Protein AF-0000000079962894 (afdb_homodimer)

Radius of gyration: 44.8 Å; Cα contacts (8 Å, |Δi|>4): 451; chains: 2; bounding box: 36×132×92 Å

Sequence (440 aa):
MTTKKVLGPHAISTLKEQTRRFECMSVCLAKGADLATSQANEIAEWASKLIIAVTAIQQEVENEAAAYRAQTQNKIRALGTQADSRKRKILDDGELDSSRTIKANLRLIFGPFKEGEYVCNKTKHAHSTTLRRIKVIRGLTSDHPHGVIAFLLAHSSKVWAESSWQIFNGLIESLKNETEQPWPDEIVEIMNELREERPMSAEFGSLQGTSLSHLLGKFDMTTKKVLGPHAISTLKEQTRRFECMSVCLAKGADLATSQANEIAEWASKLIIAVTAIQQEVENEAAAYRAQTQNKIRALGTQADSRKRKILDDGELDSSRTIKANLRLIFGPFKEGEYVCNKTKHAHSTTLRRIKVIRGLTSDHPHGVIAFLLAHSSKVWAESSWQIFNGLIESLKNETEQPWPDEIVEIMNELREERPMSAEFGSLQGTSLSHLLGKFD

pLDDT: mean 88.62, std 12.42, range [39.84, 98.5]

Solvent-accessible surface area (backbone atoms only — not comparable to full-atom values): 23152 Å² total; per-residue (Å²): 127,79,64,43,79,38,49,41,69,57,53,41,52,50,36,48,53,51,25,54,53,42,62,25,48,38,73,45,63,58,90,49,42,69,58,15,41,51,45,32,52,51,36,41,51,34,42,51,49,28,43,51,27,45,48,50,49,40,52,52,39,44,51,50,27,49,53,41,44,50,51,49,51,51,50,39,49,52,51,47,52,50,27,50,53,49,49,49,51,29,55,74,67,55,42,76,90,61,64,60,44,36,52,53,35,48,46,65,57,29,30,69,79,77,75,62,87,79,51,45,73,71,45,40,52,54,43,52,51,40,51,52,50,32,52,54,57,50,68,35,25,82,84,28,42,47,10,47,52,50,46,32,64,43,47,47,61,68,57,60,60,67,43,53,70,66,46,36,50,47,53,50,55,54,26,67,68,45,62,88,68,85,69,42,69,63,55,59,53,50,52,52,54,47,55,70,73,39,74,57,39,73,49,47,53,55,38,51,52,54,59,46,48,54,54,56,55,65,74,100,128,80,64,42,78,38,49,40,69,56,52,40,51,52,36,50,52,51,26,54,53,43,60,25,47,38,74,44,63,56,89,50,43,70,58,14,40,50,47,33,51,51,38,41,52,34,43,51,49,29,46,51,26,44,49,51,48,41,50,52,37,46,51,51,27,50,50,40,42,51,52,49,50,49,49,40,48,51,52,49,51,52,26,51,52,49,48,49,50,28,57,72,66,54,40,75,91,61,64,60,44,36,52,51,35,47,46,66,58,29,30,69,79,76,73,60,88,77,53,44,73,70,46,41,52,51,44,52,51,40,51,54,50,31,51,54,56,51,67,35,25,82,85,28,42,47,7,48,50,49,46,31,63,43,47,46,61,66,57,60,63,68,45,54,71,65,46,36,51,47,52,50,54,53,26,69,67,45,63,89,68,85,70,41,69,63,56,56,53,51,51,53,53,47,54,73,73,40,73,57,40,73,51,45,54,55,38,48,52,53,60,46,48,52,54,56,54,68,74,101

Secondary structure (DSSP, 8-state):
--PEEEEHHHHHHHHHHHHHHHHTEEEE--SSHHHHHHHHHHHHHHHHHHHHHHHHHHHHHHHHHHHHHHHHHHHHHHHHHHHHHHHHHHHHHTS-S-SHHHHHHHHHHHS-----S---HHHHHHHHHHHHHHHHHHHTTTT-HHHHHHHHHH--HHHHHHS-HHHHHHHHHHHHTPPP----THHHHHHHHHHHHS---HHHHHHHHHHHHHHHHHH-/--PEEEEHHHHHHHHHHHHHHHHTEEEEPPSSHHHHHHHHHHHHHHHHHHHHHHHHHHHHHHHHHHHHHHHHHHHHHHHHHHHHHHHHHHHHHTS-S-SHHHHHHHHHHHS-----S---HHHHHHHHHHHHHHHHHHHTTTT-HHHHHHHHHH--HHHHHHS-HHHHHHHHHHHHTPPP----THHHHHHHHHHHHS---HHHHHHHHHHHHHHHHH--

Structure (mmCIF, N/CA/C/O backbone):
data_AF-0000000079962894-model_v1
#
loop_
_entity.id
_entity.type
_entity.pdbx_description
1 polymer 'Uncharacterized protein'
#
loop_
_atom_site.group_PDB
_atom_site.id
_atom_site.type_symbol
_atom_site.label_atom_id
_atom_site.label_alt_id
_atom_site.label_comp_id
_atom_site.label_asym_id
_atom_site.label_entity_id
_atom_site.label_seq_id
_atom_site.pdbx_PDB_ins_code
_atom_site.Cartn_x
_atom_site.Cartn_y
_atom_site.Cartn_z
_atom_site.occupancy
_atom_site.B_iso_or_equiv
_atom_site.auth_seq_id
_atom_site.auth_comp_id
_atom_site.auth_asym_id
_atom_site.auth_atom_id
_atom_site.pdbx_PDB_model_num
ATOM 1 N N . MET A 1 1 ? 15.812 8.039 -9.57 1 53.94 1 MET A N 1
ATOM 2 C CA . MET A 1 1 ? 14.477 8.359 -10.07 1 53.94 1 MET A CA 1
ATOM 3 C C . MET A 1 1 ? 14.07 9.773 -9.68 1 53.94 1 MET A C 1
ATOM 5 O O . MET A 1 1 ? 14.336 10.211 -8.555 1 53.94 1 MET A O 1
ATOM 9 N N . THR A 1 2 ? 13.805 10.438 -10.617 1 74.19 2 THR A N 1
ATOM 10 C CA . THR A 1 2 ? 13.508 11.844 -10.375 1 74.19 2 THR A CA 1
ATOM 11 C C . THR A 1 2 ? 12.211 12 -9.586 1 74.19 2 THR A C 1
ATOM 13 O O . THR A 1 2 ? 11.188 11.398 -9.938 1 74.19 2 THR A O 1
ATOM 16 N N . THR A 1 3 ? 12.25 12.406 -8.461 1 81.69 3 THR A N 1
ATOM 17 C CA . THR A 1 3 ? 11.117 12.586 -7.551 1 81.69 3 THR A CA 1
ATOM 18 C C . THR A 1 3 ? 10.227 13.727 -8.023 1 81.69 3 THR A C 1
ATOM 20 O O . THR A 1 3 ? 10.719 14.758 -8.484 1 81.69 3 THR A O 1
ATOM 23 N N . LYS A 1 4 ? 8.984 13.531 -8.219 1 88.31 4 LYS A N 1
ATOM 24 C CA . LYS A 1 4 ? 7.973 14.523 -8.562 1 88.31 4 LYS A CA 1
ATOM 25 C C . LYS A 1 4 ? 7.324 15.109 -7.312 1 88.31 4 LYS A C 1
ATOM 27 O O . LYS A 1 4 ? 6.719 14.383 -6.52 1 88.31 4 LYS A O 1
ATOM 32 N N . LYS A 1 5 ? 7.535 16.406 -7.207 1 91.5 5 LYS A N 1
ATOM 33 C CA . LYS A 1 5 ? 6.914 17.078 -6.074 1 91.5 5 LYS A CA 1
ATOM 34 C C . LYS A 1 5 ? 5.426 17.312 -6.32 1 91.5 5 LYS A C 1
ATOM 36 O O . LYS A 1 5 ? 5.035 17.828 -7.375 1 91.5 5 LYS A O 1
ATOM 41 N N . VAL A 1 6 ? 4.617 16.875 -5.375 1 94.5 6 VAL A N 1
ATOM 42 C CA . VAL A 1 6 ? 3.178 17.078 -5.492 1 94.5 6 VAL A CA 1
ATOM 43 C C . VAL A 1 6 ? 2.643 17.75 -4.234 1 94.5 6 VAL A C 1
ATOM 45 O O . VAL A 1 6 ? 3.221 17.609 -3.154 1 94.5 6 VAL A O 1
ATOM 48 N N . LEU A 1 7 ? 1.496 18.516 -4.402 1 93.88 7 LEU A N 1
ATOM 49 C CA . LEU A 1 7 ? 0.85 19.188 -3.275 1 93.88 7 LEU A CA 1
ATOM 50 C C . LEU A 1 7 ? 0.076 18.188 -2.426 1 93.88 7 LEU A C 1
ATOM 52 O O . LEU A 1 7 ? -0.356 17.141 -2.924 1 93.88 7 LEU A O 1
ATOM 56 N N . GLY A 1 8 ? -0.116 18.438 -1.196 1 94.81 8 GLY A N 1
ATOM 57 C CA . GLY A 1 8 ? -0.829 17.594 -0.253 1 94.81 8 GLY A CA 1
ATOM 58 C C . GLY A 1 8 ? -2.182 17.141 -0.766 1 94.81 8 GLY A C 1
ATOM 59 O O . GLY A 1 8 ? -2.475 15.938 -0.779 1 94.81 8 GLY A O 1
ATOM 60 N N . PRO A 1 9 ? -2.977 18.078 -1.255 1 94.62 9 PRO A N 1
ATOM 61 C CA . PRO A 1 9 ? -4.301 17.688 -1.735 1 94.62 9 PRO A CA 1
ATOM 62 C C . PRO A 1 9 ? -4.234 16.703 -2.902 1 94.62 9 PRO A C 1
ATOM 64 O O . PRO A 1 9 ? -5.094 15.82 -3.021 1 94.62 9 PRO A O 1
ATOM 67 N N . HIS A 1 10 ? -3.277 16.875 -3.771 1 96.06 10 HIS A N 1
ATOM 68 C CA . HIS A 1 10 ? -3.119 15.945 -4.887 1 96.06 10 HIS A CA 1
ATOM 69 C C . HIS A 1 10 ? -2.744 14.555 -4.391 1 96.06 10 HIS A C 1
ATOM 71 O O . HIS A 1 10 ? -3.258 13.547 -4.895 1 96.06 10 HIS A O 1
ATOM 77 N N . ALA A 1 11 ? -1.816 14.508 -3.447 1 96.88 11 ALA A N 1
ATOM 78 C CA . ALA A 1 11 ? -1.434 13.227 -2.871 1 96.88 11 ALA A CA 1
ATOM 79 C C . ALA A 1 11 ? -2.637 12.523 -2.246 1 96.88 11 ALA A C 1
ATOM 81 O O . ALA A 1 11 ? -2.822 11.32 -2.424 1 96.88 11 ALA A O 1
ATOM 82 N N . ILE A 1 12 ? -3.438 13.258 -1.535 1 97.75 12 ILE A N 1
ATOM 83 C CA . ILE A 1 12 ? -4.629 12.711 -0.886 1 97.75 12 ILE A CA 1
ATOM 84 C C . ILE A 1 12 ? -5.582 12.156 -1.939 1 97.75 12 ILE A C 1
ATOM 86 O O . ILE A 1 12 ? -6.098 11.047 -1.798 1 97.75 12 ILE A O 1
ATOM 90 N N . SER A 1 13 ? -5.793 12.961 -3.01 1 97.5 13 SER A N 1
ATOM 91 C CA . SER A 1 13 ? -6.684 12.531 -4.086 1 97.5 13 SER A CA 1
ATOM 92 C C . SER A 1 13 ? -6.184 11.25 -4.742 1 97.5 13 SER A C 1
ATOM 94 O O . SER A 1 13 ? -6.973 10.352 -5.039 1 97.5 13 SER A O 1
ATOM 96 N N . THR A 1 14 ? -4.906 11.172 -4.996 1 97.19 14 THR A N 1
ATOM 97 C CA . THR A 1 14 ? -4.312 9.992 -5.613 1 97.19 14 THR A CA 1
ATOM 98 C C . THR A 1 14 ? -4.48 8.773 -4.715 1 97.19 14 THR A C 1
ATOM 100 O O . THR A 1 14 ? -4.859 7.695 -5.184 1 97.19 14 THR A O 1
ATOM 103 N N . LEU A 1 15 ? -4.191 8.93 -3.408 1 98.12 15 LEU A N 1
ATOM 104 C CA . LEU A 1 15 ? -4.344 7.828 -2.459 1 98.12 15 LEU A CA 1
ATOM 105 C C . LEU A 1 15 ? -5.793 7.348 -2.412 1 98.12 15 LEU A C 1
ATOM 107 O O . LEU A 1 15 ? -6.051 6.145 -2.396 1 98.12 15 LEU A O 1
ATOM 111 N N . LYS A 1 16 ? -6.711 8.312 -2.365 1 97.75 16 LYS A N 1
ATOM 112 C CA . LYS A 1 16 ? -8.133 7.973 -2.348 1 97.75 16 LYS A CA 1
ATOM 113 C C . LYS A 1 16 ? -8.523 7.168 -3.586 1 97.75 16 LYS A C 1
ATOM 115 O O . LYS A 1 16 ? -9.227 6.16 -3.484 1 97.75 16 LYS A O 1
ATOM 120 N N . GLU A 1 17 ? -8.086 7.625 -4.746 1 97.31 17 GLU A N 1
ATOM 121 C CA . GLU A 1 17 ? -8.398 6.973 -6.012 1 97.31 17 GLU A CA 1
ATOM 122 C C . GLU A 1 17 ? -7.84 5.551 -6.059 1 97.31 17 GLU A C 1
ATOM 124 O O . GLU A 1 17 ? -8.539 4.617 -6.449 1 97.31 17 GLU A O 1
ATOM 129 N N . GLN A 1 18 ? -6.629 5.418 -5.656 1 97.5 18 GLN A N 1
ATOM 130 C CA . GLN A 1 18 ? -6.008 4.102 -5.715 1 97.5 18 GLN A CA 1
ATOM 131 C C . GLN A 1 18 ? -6.617 3.158 -4.68 1 97.5 18 GLN A C 1
ATOM 133 O O . GLN A 1 18 ? -6.746 1.957 -4.93 1 97.5 18 GLN A O 1
ATOM 138 N N . THR A 1 19 ? -6.953 3.676 -3.482 1 97.81 19 THR A N 1
ATOM 139 C CA . THR A 1 19 ? -7.629 2.854 -2.484 1 97.81 19 THR A CA 1
ATOM 140 C C . THR A 1 19 ? -8.93 2.285 -3.041 1 97.81 19 THR A C 1
ATOM 142 O O . THR A 1 19 ? -9.188 1.084 -2.939 1 97.81 19 THR A O 1
ATOM 145 N N . ARG A 1 20 ? -9.727 3.166 -3.65 1 96.06 20 ARG A N 1
ATOM 146 C CA . ARG A 1 20 ? -10.992 2.717 -4.234 1 96.06 20 ARG A CA 1
ATOM 147 C C . ARG A 1 20 ? -10.75 1.671 -5.32 1 96.06 20 ARG A C 1
ATOM 149 O O . ARG A 1 20 ? -11.477 0.678 -5.406 1 96.06 20 ARG A O 1
ATOM 156 N N . ARG A 1 21 ? -9.734 1.829 -6.156 1 95.75 21 ARG A N 1
ATOM 157 C CA . ARG A 1 21 ? -9.398 0.903 -7.23 1 95.75 21 ARG A CA 1
ATOM 158 C C . ARG A 1 21 ? -9.094 -0.486 -6.684 1 95.75 21 ARG A C 1
ATOM 160 O O . ARG A 1 21 ? -9.648 -1.481 -7.148 1 95.75 21 ARG A O 1
ATOM 167 N N . PHE A 1 22 ? -8.281 -0.537 -5.637 1 97.19 22 PHE A N 1
ATOM 168 C CA . PHE A 1 22 ? -7.848 -1.834 -5.133 1 97.19 22 PHE A CA 1
ATOM 169 C C . PHE A 1 22 ? -8.922 -2.463 -4.254 1 97.19 22 PHE A C 1
ATOM 171 O O . PHE A 1 22 ? -9.008 -3.688 -4.156 1 97.19 22 PHE A O 1
ATOM 178 N N . GLU A 1 23 ? -9.727 -1.604 -3.635 1 96.19 23 GLU A N 1
ATOM 179 C CA . GLU A 1 23 ? -10.828 -2.143 -2.85 1 96.19 23 GLU A CA 1
ATOM 180 C C . GLU A 1 23 ? -11.844 -2.855 -3.74 1 96.19 23 GLU A C 1
ATOM 182 O O . GLU A 1 23 ? -12.484 -3.816 -3.314 1 96.19 23 GLU A O 1
ATOM 187 N N . CYS A 1 24 ? -11.945 -2.369 -4.953 1 95.06 24 CYS A N 1
ATOM 188 C CA . CYS A 1 24 ? -12.945 -2.918 -5.859 1 95.06 24 CYS A CA 1
ATOM 189 C C . CYS A 1 24 ? -12.328 -3.965 -6.781 1 95.06 24 CYS A C 1
ATOM 191 O O . CYS A 1 24 ? -12.984 -4.441 -7.707 1 95.06 24 CYS A O 1
ATOM 193 N N . MET A 1 25 ? -11.172 -4.406 -6.574 1 94.25 25 MET A N 1
ATOM 194 C CA . MET A 1 25 ? -10.477 -5.316 -7.477 1 94.25 25 MET A CA 1
ATOM 195 C C . MET A 1 25 ? -10.5 -6.742 -6.938 1 94.25 25 MET A C 1
ATOM 197 O O . MET A 1 25 ? -10.242 -6.965 -5.754 1 94.25 25 MET A O 1
ATOM 201 N N . SER A 1 26 ? -10.93 -7.652 -7.773 1 94 26 SER A N 1
ATOM 202 C CA . SER A 1 26 ? -10.766 -9.086 -7.547 1 94 26 SER A CA 1
ATOM 203 C C . SER A 1 26 ? -9.922 -9.727 -8.648 1 94 26 SER A C 1
ATOM 205 O O . SER A 1 26 ? -10.211 -9.555 -9.828 1 94 26 SER A O 1
ATOM 207 N N . VAL A 1 27 ? -8.922 -10.445 -8.297 1 95.56 27 VAL A N 1
ATOM 208 C CA . VAL A 1 27 ? -7.957 -10.938 -9.273 1 95.56 27 VAL A CA 1
ATOM 209 C C . VAL A 1 27 ? -8.266 -12.391 -9.617 1 95.56 27 VAL A C 1
ATOM 211 O O . VAL A 1 27 ? -8.477 -13.211 -8.719 1 95.56 27 VAL A O 1
ATOM 214 N N . CYS A 1 28 ? -8.383 -12.656 -10.891 1 93.19 28 CYS A N 1
ATOM 215 C CA . CYS A 1 28 ? -8.5 -14.016 -11.398 1 93.19 28 CYS A CA 1
ATOM 216 C C . CYS A 1 28 ? -7.16 -14.523 -11.922 1 93.19 28 CYS A C 1
ATOM 218 O O . CYS A 1 28 ? -6.648 -14.023 -12.93 1 93.19 28 CYS A O 1
ATOM 220 N N . LEU A 1 29 ? -6.648 -15.508 -11.25 1 93.69 29 LEU A N 1
ATOM 221 C CA . LEU A 1 29 ? -5.363 -16.062 -11.664 1 93.69 29 LEU A CA 1
ATOM 222 C C . LEU A 1 29 ? -5.535 -16.969 -12.883 1 93.69 29 LEU A C 1
ATOM 224 O O . LEU A 1 29 ? -6.656 -17.344 -13.227 1 93.69 29 LEU A O 1
ATOM 228 N N . ALA A 1 30 ? -4.398 -17.188 -13.695 1 87.81 30 ALA A N 1
ATOM 229 C CA . ALA A 1 30 ? -4.387 -18.078 -14.844 1 87.81 30 ALA A CA 1
ATOM 230 C C . ALA A 1 30 ? -4.828 -19.484 -14.445 1 87.81 30 ALA A C 1
ATOM 232 O O . ALA A 1 30 ? -4.754 -19.859 -13.273 1 87.81 30 ALA A O 1
ATOM 233 N N . LYS A 1 31 ? -5.18 -20.109 -15.578 1 77.44 31 LYS A N 1
ATOM 234 C CA . LYS A 1 31 ? -5.555 -21.5 -15.398 1 77.44 31 LYS A CA 1
ATOM 235 C C . LYS A 1 31 ? -4.32 -22.406 -15.328 1 77.44 31 LYS A C 1
ATOM 237 O O . LYS A 1 31 ? -3.371 -22.219 -16.094 1 77.44 31 LYS A O 1
ATOM 242 N N . GLY A 1 32 ? -3.904 -23.078 -14.344 1 79.12 32 GLY A N 1
ATOM 243 C CA . GLY A 1 32 ? -2.752 -23.922 -14.094 1 79.12 32 GLY A CA 1
ATOM 244 C C . GLY A 1 32 ? -2.01 -23.562 -12.82 1 79.12 32 GLY A C 1
ATOM 245 O O . GLY A 1 32 ? -1.781 -22.391 -12.539 1 79.12 32 GLY A O 1
ATOM 246 N N . ALA A 1 33 ? -1.602 -24.422 -12.266 1 81.81 33 ALA A N 1
ATOM 247 C CA . ALA A 1 33 ? -1.028 -24.234 -10.938 1 81.81 33 ALA A CA 1
ATOM 248 C C . ALA A 1 33 ? 0.295 -23.469 -11.016 1 81.81 33 ALA A C 1
ATOM 250 O O . ALA A 1 33 ? 0.548 -22.562 -10.219 1 81.81 33 ALA A O 1
ATOM 251 N N . ASP A 1 34 ? 1.127 -23.812 -11.984 1 84.44 34 ASP A N 1
ATOM 252 C CA . ASP A 1 34 ? 2.439 -23.188 -12.078 1 84.44 34 ASP A CA 1
ATOM 253 C C . ASP A 1 34 ? 2.311 -21.703 -12.414 1 84.44 34 ASP A C 1
ATOM 255 O O . ASP A 1 34 ? 2.959 -20.859 -11.789 1 84.44 34 ASP A O 1
ATOM 259 N N . LEU A 1 35 ? 1.487 -21.438 -13.422 1 87.88 35 LEU A N 1
ATOM 260 C CA . LEU A 1 35 ? 1.3 -20.047 -13.844 1 87.88 35 LEU A CA 1
ATOM 261 C C . LEU A 1 35 ? 0.596 -19.25 -12.75 1 87.88 35 LEU A C 1
ATOM 263 O O . LEU A 1 35 ? 0.939 -18.094 -12.516 1 87.88 35 LEU A O 1
ATOM 267 N N . ALA A 1 36 ? -0.352 -19.828 -12.094 1 92.12 36 ALA A N 1
ATOM 268 C CA . ALA A 1 36 ? -1.052 -19.172 -10.984 1 92.12 36 ALA A CA 1
ATOM 269 C C . ALA A 1 36 ? -0.09 -18.844 -9.852 1 92.12 36 ALA A C 1
ATOM 271 O O . ALA A 1 36 ? -0.141 -17.734 -9.289 1 92.12 36 ALA A O 1
ATOM 272 N N . THR A 1 37 ? 0.762 -19.719 -9.539 1 91.75 37 THR A N 1
ATOM 273 C CA . THR A 1 37 ? 1.742 -19.5 -8.477 1 91.75 37 THR A CA 1
ATOM 274 C C . THR A 1 37 ? 2.713 -18.391 -8.852 1 91.75 37 THR A C 1
ATOM 276 O O . THR A 1 37 ? 3.057 -17.547 -8.016 1 91.75 37 THR A O 1
ATOM 279 N N . SER A 1 38 ? 3.121 -18.438 -10.078 1 94.12 38 SER A N 1
ATOM 280 C CA . SER A 1 38 ? 4.027 -17.391 -10.547 1 94.12 38 SER A CA 1
ATOM 281 C C . SER A 1 38 ? 3.375 -16.016 -10.477 1 94.12 38 SER A C 1
ATOM 283 O O . SER A 1 38 ? 4 -15.047 -10.039 1 94.12 38 SER A O 1
ATOM 285 N N . GLN A 1 39 ? 2.146 -15.969 -10.93 1 95.56 39 GLN A N 1
ATOM 286 C CA . GLN A 1 39 ? 1.41 -14.711 -10.875 1 95.56 39 GLN A CA 1
ATOM 287 C C . GLN A 1 39 ? 1.214 -14.25 -9.438 1 95.56 39 GLN A C 1
ATOM 289 O O . GLN A 1 39 ? 1.386 -13.07 -9.125 1 95.56 39 GLN A O 1
ATOM 294 N N . ALA A 1 40 ? 0.845 -15.141 -8.555 1 96.75 40 ALA A N 1
ATOM 295 C CA . ALA A 1 40 ? 0.655 -14.805 -7.145 1 96.75 40 ALA A CA 1
ATOM 296 C C . ALA A 1 40 ? 1.942 -14.258 -6.531 1 96.75 40 ALA A C 1
ATOM 298 O O . ALA A 1 40 ? 1.914 -13.297 -5.766 1 96.75 40 ALA A O 1
ATOM 299 N N . ASN A 1 41 ? 3.051 -14.859 -6.891 1 96.81 41 ASN A N 1
ATOM 300 C CA . ASN A 1 41 ? 4.344 -14.414 -6.387 1 96.81 41 ASN A CA 1
ATOM 301 C C . ASN A 1 41 ? 4.68 -13.008 -6.883 1 96.81 41 ASN A C 1
ATOM 303 O O . ASN A 1 41 ? 5.207 -12.188 -6.129 1 96.81 41 ASN A O 1
ATOM 307 N N . GLU A 1 42 ? 4.398 -12.82 -8.117 1 97.81 42 GLU A N 1
ATOM 308 C CA . GLU A 1 42 ? 4.672 -11.5 -8.688 1 97.81 42 GLU A CA 1
ATOM 309 C C . GLU A 1 42 ? 3.779 -10.438 -8.062 1 97.81 42 GLU A C 1
ATOM 311 O O . GLU A 1 42 ? 4.227 -9.32 -7.805 1 97.81 42 GLU A O 1
ATOM 316 N N . ILE A 1 43 ? 2.537 -10.719 -7.875 1 97.94 43 ILE A N 1
ATOM 317 C CA . ILE A 1 43 ? 1.605 -9.805 -7.23 1 97.94 43 ILE A CA 1
ATOM 318 C C . ILE A 1 43 ? 2.082 -9.5 -5.812 1 97.94 43 ILE A C 1
ATOM 320 O O . ILE A 1 43 ? 2.078 -8.344 -5.383 1 97.94 43 ILE A O 1
ATOM 324 N N . ALA A 1 44 ? 2.533 -10.523 -5.125 1 97.56 44 ALA A N 1
ATOM 325 C CA . ALA A 1 44 ? 3.035 -10.336 -3.768 1 97.56 44 ALA A CA 1
ATOM 326 C C . ALA A 1 44 ? 4.246 -9.406 -3.754 1 97.56 44 ALA A C 1
ATOM 328 O O . ALA A 1 44 ? 4.375 -8.555 -2.873 1 97.56 44 ALA A O 1
ATOM 329 N N . GLU A 1 45 ? 5.086 -9.602 -4.68 1 98 45 GLU A N 1
ATOM 330 C CA . GLU A 1 45 ? 6.297 -8.789 -4.766 1 98 45 GLU A CA 1
ATOM 331 C C . GLU A 1 45 ? 5.957 -7.316 -4.988 1 98 45 GLU A C 1
ATOM 333 O O . GLU A 1 45 ? 6.457 -6.441 -4.273 1 98 45 GLU A O 1
ATOM 338 N N . TRP A 1 46 ? 5.121 -7.09 -5.914 1 98.06 46 TRP A N 1
ATOM 339 C CA . TRP A 1 46 ? 4.805 -5.707 -6.258 1 98.06 46 TRP A CA 1
ATOM 340 C C . TRP A 1 46 ? 3.887 -5.078 -5.215 1 98.06 46 TRP A C 1
ATOM 342 O O . TRP A 1 46 ? 3.955 -3.875 -4.961 1 98.06 46 TRP A O 1
ATOM 352 N N . ALA A 1 47 ? 3.014 -5.887 -4.633 1 98.12 47 ALA A N 1
ATOM 353 C CA . ALA A 1 47 ? 2.227 -5.387 -3.508 1 98.12 47 ALA A CA 1
ATOM 354 C C . ALA A 1 47 ? 3.129 -4.906 -2.375 1 98.12 47 ALA A C 1
ATOM 356 O O . ALA A 1 47 ? 2.916 -3.828 -1.815 1 98.12 47 ALA A O 1
ATOM 357 N N . SER A 1 48 ? 4.156 -5.668 -2.08 1 98.06 48 SER A N 1
ATOM 358 C CA . SER A 1 48 ? 5.102 -5.305 -1.03 1 98.06 48 SER A CA 1
ATOM 359 C C . SER A 1 48 ? 5.836 -4.012 -1.368 1 98.06 48 SER A C 1
ATOM 361 O O . SER A 1 48 ? 6.031 -3.16 -0.499 1 98.06 48 SER A O 1
ATOM 363 N N . LYS A 1 49 ? 6.223 -3.912 -2.6 1 98.19 49 LYS A N 1
ATOM 364 C CA . LYS A 1 49 ? 6.922 -2.705 -3.035 1 98.19 49 LYS A CA 1
ATOM 365 C C . LYS A 1 49 ? 6.012 -1.483 -2.951 1 98.19 49 LYS A C 1
ATOM 367 O O . LYS A 1 49 ? 6.457 -0.396 -2.576 1 98.19 49 LYS A O 1
ATOM 372 N N . LEU A 1 50 ? 4.777 -1.655 -3.311 1 98.5 50 LEU A N 1
ATOM 373 C CA . LEU A 1 50 ? 3.814 -0.561 -3.223 1 98.5 50 LEU A CA 1
ATOM 374 C C . LEU A 1 50 ? 3.607 -0.137 -1.772 1 98.5 50 LEU A C 1
ATOM 376 O O . LEU A 1 50 ? 3.576 1.059 -1.469 1 98.5 50 LEU A O 1
ATOM 380 N N . ILE A 1 51 ? 3.498 -1.092 -0.897 1 98.44 51 ILE A N 1
ATOM 381 C CA . ILE A 1 51 ? 3.291 -0.823 0.522 1 98.44 51 ILE A CA 1
ATOM 382 C C . ILE A 1 51 ? 4.48 -0.049 1.081 1 98.44 51 ILE A C 1
ATOM 384 O O . ILE A 1 51 ? 4.305 0.921 1.822 1 98.44 51 ILE A O 1
ATOM 388 N N . ILE A 1 52 ? 5.68 -0.42 0.66 1 98.38 52 ILE A N 1
ATOM 389 C CA . ILE A 1 52 ? 6.891 0.258 1.112 1 98.38 52 ILE A CA 1
ATOM 390 C C . ILE A 1 52 ? 6.883 1.706 0.627 1 98.38 52 ILE A C 1
ATOM 392 O O . ILE A 1 52 ? 7.176 2.627 1.395 1 98.38 52 ILE A O 1
ATOM 396 N N . ALA A 1 53 ? 6.547 1.89 -0.585 1 98 53 ALA A N 1
ATOM 397 C CA . ALA A 1 53 ? 6.539 3.227 -1.173 1 98 53 ALA A CA 1
ATOM 398 C C . ALA A 1 53 ? 5.52 4.125 -0.478 1 98 53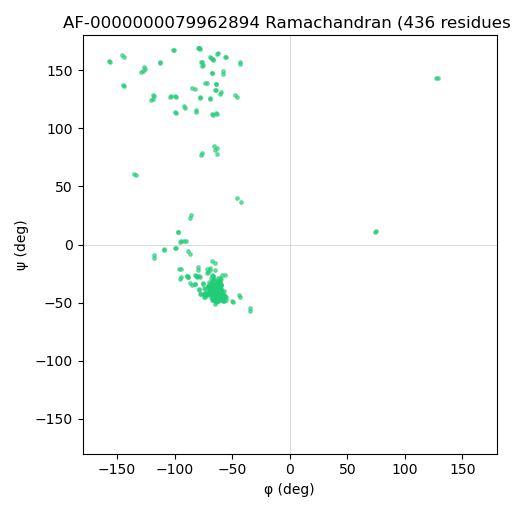 ALA A C 1
ATOM 400 O O . ALA A 1 53 ? 5.82 5.273 -0.148 1 98 53 ALA A O 1
ATOM 401 N N . VAL A 1 54 ? 4.344 3.645 -0.238 1 98.25 54 VAL A N 1
ATOM 402 C CA . VAL A 1 54 ? 3.271 4.41 0.388 1 98.25 54 VAL A CA 1
ATOM 403 C C . VAL A 1 54 ? 3.637 4.719 1.838 1 98.25 54 VAL A C 1
ATOM 405 O O . VAL A 1 54 ? 3.389 5.824 2.324 1 98.25 54 VAL A O 1
ATOM 408 N N . THR A 1 55 ? 4.219 3.783 2.508 1 97.94 55 THR A N 1
ATOM 409 C CA . THR A 1 55 ? 4.645 3.971 3.891 1 97.94 55 THR A CA 1
ATOM 410 C C . THR A 1 55 ? 5.723 5.047 3.98 1 97.94 55 THR A C 1
ATOM 412 O O . THR A 1 55 ? 5.746 5.836 4.93 1 97.94 55 THR A O 1
ATOM 415 N N . ALA A 1 56 ? 6.594 5.039 3.01 1 97.25 56 ALA A N 1
ATOM 416 C CA . ALA A 1 56 ? 7.645 6.055 2.977 1 97.25 56 ALA A CA 1
ATOM 417 C C . ALA A 1 56 ? 7.051 7.453 2.854 1 97.25 56 ALA A C 1
ATOM 419 O O . ALA A 1 56 ? 7.512 8.391 3.516 1 97.25 56 ALA A O 1
ATOM 420 N N . ILE A 1 57 ? 6.062 7.617 2.035 1 97 57 ILE A N 1
ATOM 421 C CA . ILE A 1 57 ? 5.391 8.898 1.858 1 97 57 ILE A CA 1
ATOM 422 C C . ILE A 1 57 ? 4.73 9.32 3.168 1 97 57 ILE A C 1
ATOM 424 O O . ILE A 1 57 ? 4.848 10.477 3.588 1 97 57 ILE A O 1
ATOM 428 N N . GLN A 1 58 ? 4.031 8.391 3.77 1 97.19 58 GLN A N 1
ATOM 429 C CA . GLN A 1 58 ? 3.371 8.656 5.043 1 97.19 58 GLN A CA 1
ATOM 430 C C . GLN A 1 58 ? 4.367 9.141 6.09 1 97.19 58 GLN A C 1
ATOM 432 O O . GLN A 1 58 ? 4.105 10.125 6.793 1 97.19 58 GLN A O 1
ATOM 437 N N . GLN A 1 59 ? 5.492 8.5 6.168 1 96.94 59 GLN A N 1
ATOM 438 C CA . GLN A 1 59 ? 6.516 8.852 7.148 1 96.94 59 GLN A CA 1
ATOM 439 C C . GLN A 1 59 ? 7.109 10.227 6.848 1 96.94 59 GLN A C 1
ATOM 441 O O . GLN A 1 59 ? 7.336 11.023 7.762 1 96.94 59 GLN A O 1
ATOM 446 N N . GLU A 1 60 ? 7.367 10.453 5.578 1 95.56 60 GLU A N 1
ATOM 447 C CA . GLU A 1 60 ? 7.922 11.734 5.164 1 95.56 60 GLU A CA 1
ATOM 448 C C . GLU A 1 60 ? 7 12.891 5.555 1 95.56 60 GLU A C 1
ATOM 450 O O . GLU A 1 60 ? 7.453 13.891 6.113 1 95.56 60 GLU A O 1
ATOM 455 N N . VAL A 1 61 ? 5.77 12.773 5.277 1 96.25 61 VAL A N 1
ATOM 456 C CA . VAL A 1 61 ? 4.805 13.844 5.527 1 96.25 61 VAL A CA 1
ATOM 457 C C . VAL A 1 61 ? 4.602 14.008 7.031 1 96.25 61 VAL A C 1
ATOM 459 O O . VAL A 1 61 ? 4.41 15.125 7.516 1 96.25 61 VAL A O 1
ATOM 462 N N . GLU A 1 62 ? 4.594 12.938 7.781 1 95.62 62 GLU A N 1
ATOM 463 C CA . GLU A 1 62 ? 4.477 13.008 9.234 1 95.62 62 GLU A CA 1
ATOM 464 C C . GLU A 1 62 ? 5.656 13.758 9.852 1 95.62 62 GLU A C 1
ATOM 466 O O . GLU A 1 62 ? 5.48 14.562 10.766 1 95.62 62 GLU A O 1
ATOM 471 N N . ASN A 1 63 ? 6.809 13.43 9.312 1 95.31 63 ASN A N 1
ATOM 472 C CA . ASN A 1 63 ? 8.008 14.109 9.781 1 95.31 63 ASN A CA 1
ATOM 473 C C . ASN A 1 63 ? 7.965 15.602 9.469 1 95.31 63 ASN A C 1
ATOM 475 O O . ASN A 1 63 ? 8.344 16.422 10.297 1 95.31 63 ASN A O 1
ATOM 479 N N . GLU A 1 64 ? 7.543 15.906 8.312 1 93.69 64 GLU A N 1
ATOM 480 C CA . GLU A 1 64 ? 7.438 17.312 7.91 1 93.69 64 GLU A CA 1
ATOM 481 C C . GLU A 1 64 ? 6.426 18.062 8.773 1 93.69 64 GLU A C 1
ATOM 483 O O . GLU A 1 64 ? 6.688 19.172 9.219 1 93.69 64 GLU A O 1
ATOM 488 N N . ALA A 1 65 ? 5.285 17.516 8.984 1 94.5 65 ALA A N 1
ATOM 489 C CA . ALA A 1 65 ? 4.258 18.125 9.812 1 94.5 65 ALA A CA 1
ATOM 490 C C . ALA A 1 65 ? 4.758 18.328 11.242 1 94.5 65 ALA A C 1
ATOM 492 O O . ALA A 1 65 ? 4.488 19.359 11.867 1 94.5 65 ALA A O 1
ATOM 493 N N . ALA A 1 66 ? 5.453 17.344 11.758 1 93.69 66 ALA A N 1
ATOM 494 C CA . ALA A 1 66 ? 6.02 17.453 13.094 1 93.69 66 ALA A CA 1
ATOM 495 C C . ALA A 1 66 ? 7.039 18.578 13.188 1 93.69 66 ALA A C 1
ATOM 497 O O . ALA A 1 66 ? 7.094 19.297 14.188 1 93.69 66 ALA A O 1
ATOM 498 N N . ALA A 1 67 ? 7.859 18.656 12.203 1 92.38 67 ALA A N 1
ATOM 499 C CA . ALA A 1 67 ? 8.844 19.719 12.156 1 92.38 67 ALA A CA 1
ATOM 500 C C . ALA A 1 67 ? 8.164 21.094 12.141 1 92.38 67 ALA A C 1
ATOM 502 O O . ALA A 1 67 ? 8.609 22.016 12.82 1 92.38 67 ALA A O 1
ATOM 503 N N . TYR A 1 68 ? 7.086 21.234 11.398 1 90.69 68 TYR A N 1
ATOM 504 C CA . TYR A 1 68 ? 6.324 22.484 11.344 1 90.69 68 TYR A CA 1
ATOM 505 C C . TYR A 1 68 ? 5.73 22.828 12.703 1 90.69 68 TYR A C 1
ATOM 507 O O . TYR A 1 68 ? 5.758 23.984 13.125 1 90.69 68 TYR A O 1
ATOM 515 N N . ARG A 1 69 ? 5.211 21.859 13.328 1 91.06 69 ARG A N 1
ATOM 516 C CA . ARG A 1 69 ? 4.625 22.062 14.648 1 91.06 69 ARG A CA 1
ATOM 517 C C . ARG A 1 69 ? 5.684 22.516 15.656 1 91.06 69 ARG A C 1
ATOM 519 O O . ARG A 1 69 ? 5.449 23.438 16.438 1 91.06 69 ARG A O 1
ATOM 526 N N . ALA A 1 70 ? 6.793 21.859 15.594 1 93.44 70 ALA A N 1
ATOM 527 C CA . ALA A 1 70 ? 7.883 22.203 16.516 1 93.44 70 ALA A CA 1
ATOM 528 C C . ALA A 1 70 ? 8.375 23.625 16.266 1 93.44 70 ALA A C 1
ATOM 530 O O . ALA A 1 70 ? 8.656 24.359 17.203 1 93.44 70 ALA A O 1
ATOM 531 N N . GLN A 1 71 ? 8.5 23.969 15.055 1 92.56 71 GLN A N 1
ATOM 532 C CA . GLN A 1 71 ? 8.945 25.312 14.695 1 92.56 71 GLN A CA 1
ATOM 533 C C . GLN A 1 71 ? 7.957 26.375 15.188 1 92.56 71 GLN A C 1
ATOM 535 O O . GLN A 1 71 ? 8.359 27.406 15.703 1 92.56 71 GLN A O 1
ATOM 540 N N . THR A 1 72 ? 6.738 26.078 14.969 1 91.88 72 THR A N 1
ATOM 541 C CA . THR A 1 72 ? 5.691 27 15.406 1 91.88 72 THR A CA 1
ATOM 542 C C . THR A 1 72 ? 5.699 27.141 16.922 1 91.88 72 THR A C 1
ATOM 544 O O . THR A 1 72 ? 5.621 28.25 17.453 1 91.88 72 THR A O 1
ATOM 547 N N . GLN A 1 73 ? 5.82 26.109 17.594 1 93.12 73 GLN A N 1
ATOM 548 C CA . GLN A 1 73 ? 5.852 26.125 19.062 1 93.12 73 GLN A CA 1
ATOM 549 C C . GLN A 1 73 ? 7.074 26.891 19.562 1 93.12 73 GLN A C 1
ATOM 551 O O . GLN A 1 73 ? 6.984 27.641 20.547 1 93.12 73 GLN A O 1
ATOM 556 N N . ASN A 1 74 ? 8.156 26.641 18.906 1 95.25 74 ASN A N 1
ATOM 557 C CA . ASN A 1 74 ? 9.367 27.375 19.266 1 95.25 74 ASN A CA 1
ATOM 558 C C . ASN A 1 74 ? 9.203 28.875 19.078 1 95.25 74 ASN A C 1
ATOM 560 O O . ASN A 1 74 ? 9.68 29.656 19.906 1 95.25 74 ASN A O 1
ATOM 564 N N . LYS A 1 75 ? 8.555 29.234 18.031 1 94.31 75 LYS A N 1
ATOM 565 C CA . LYS A 1 75 ? 8.312 30.641 17.766 1 94.31 75 LYS A CA 1
ATOM 566 C C . LYS A 1 75 ? 7.391 31.25 18.828 1 94.31 75 LYS A C 1
ATOM 568 O O . LYS A 1 75 ? 7.629 32.375 19.297 1 94.31 75 LYS A O 1
ATOM 573 N N . ILE A 1 76 ? 6.375 30.516 19.203 1 94.38 76 ILE A N 1
ATOM 574 C CA . ILE A 1 76 ? 5.445 30.984 20.219 1 94.38 76 ILE A CA 1
ATOM 575 C C . ILE A 1 76 ? 6.188 31.156 21.547 1 94.38 76 ILE A C 1
ATOM 577 O O . ILE A 1 76 ? 6.027 32.156 22.234 1 94.38 76 ILE A O 1
ATOM 581 N N . ARG A 1 77 ? 7.059 30.25 21.828 1 95.38 77 ARG A N 1
ATOM 582 C CA . ARG A 1 77 ? 7.832 30.312 23.062 1 95.38 77 ARG A CA 1
ATOM 583 C C . ARG A 1 77 ? 8.789 31.5 23.062 1 95.38 77 ARG A C 1
ATOM 585 O O . ARG A 1 77 ? 8.945 32.188 24.062 1 95.38 77 ARG A O 1
ATOM 592 N N . ALA A 1 78 ? 9.383 31.672 21.953 1 96.62 78 ALA A N 1
ATOM 593 C CA . ALA A 1 78 ? 10.328 32.781 21.828 1 96.62 78 ALA A CA 1
ATOM 594 C C . ALA A 1 78 ? 9.625 34.125 21.984 1 96.62 78 ALA A C 1
ATOM 596 O O . ALA A 1 78 ? 10.125 35.031 22.672 1 96.62 78 ALA A O 1
ATOM 597 N N . LEU A 1 79 ? 8.453 34.219 21.375 1 96.06 79 LEU A N 1
ATOM 598 C CA . LEU A 1 79 ? 7.672 35.438 21.5 1 96.06 79 LEU A CA 1
ATOM 599 C C . LEU A 1 79 ? 7.184 35.625 22.938 1 96.06 79 LEU A C 1
ATOM 601 O O . LEU A 1 79 ? 7.156 36.75 23.438 1 96.06 79 LEU A O 1
ATOM 605 N N . GLY A 1 80 ? 6.848 34.562 23.547 1 94.81 80 GLY A N 1
ATOM 606 C CA . GLY A 1 80 ? 6.453 34.625 24.953 1 94.81 80 GLY A CA 1
ATOM 607 C C . GLY A 1 80 ? 7.574 35.094 25.859 1 94.81 80 GLY A C 1
ATOM 608 O O . GLY A 1 80 ? 7.367 35.938 26.75 1 94.81 80 GLY A O 1
ATOM 609 N N . THR A 1 81 ? 8.719 34.5 25.625 1 95.62 81 THR A N 1
ATOM 610 C CA . THR A 1 81 ? 9.891 34.875 26.422 1 95.62 81 THR A CA 1
ATOM 611 C C . THR A 1 81 ? 10.227 36.344 26.219 1 95.62 81 THR A C 1
ATOM 613 O O . THR A 1 81 ? 10.555 37.062 27.172 1 95.62 81 THR A O 1
ATOM 616 N N . GLN A 1 82 ? 10.164 36.812 25 1 95.12 82 GLN A N 1
ATOM 617 C CA . GLN A 1 82 ? 10.398 38.219 24.688 1 95.12 82 GLN A CA 1
ATOM 618 C C . GLN A 1 82 ? 9.375 39.094 25.375 1 95.12 82 GLN A C 1
ATOM 620 O O . GLN A 1 82 ? 9.719 40.156 25.938 1 95.12 82 GLN A O 1
ATOM 625 N N . ALA A 1 83 ? 8.164 38.656 25.344 1 94 83 ALA A N 1
ATOM 626 C CA . ALA A 1 83 ? 7.086 39.438 25.969 1 94 83 ALA A CA 1
ATOM 627 C C . ALA A 1 83 ? 7.297 39.531 27.484 1 94 83 ALA A C 1
ATOM 629 O O . ALA A 1 83 ? 7.121 40.594 28.078 1 94 83 ALA A O 1
ATOM 630 N N . ASP A 1 84 ? 7.695 38.469 28.062 1 93.75 84 ASP A N 1
ATOM 631 C CA . ASP A 1 84 ? 7.945 38.438 29.5 1 93.75 84 ASP A CA 1
ATOM 632 C C . ASP A 1 84 ? 9.094 39.375 29.875 1 93.75 84 ASP A C 1
ATOM 634 O O . ASP A 1 84 ? 9.039 40.062 30.891 1 93.75 84 ASP A O 1
ATOM 638 N N . SER A 1 85 ? 10.102 39.312 29.078 1 95.19 85 SER A N 1
ATOM 639 C CA . SER A 1 85 ? 11.258 40.156 29.328 1 95.19 85 SER A CA 1
ATOM 640 C C . SER A 1 85 ? 10.875 41.625 29.234 1 95.19 85 SER A C 1
ATOM 642 O O . SER A 1 85 ? 11.281 42.438 30.094 1 95.19 85 SER A O 1
ATOM 644 N N . ARG A 1 86 ? 10.117 41.969 28.25 1 93.25 86 ARG A N 1
ATOM 645 C CA . ARG A 1 86 ? 9.672 43.344 28.078 1 93.25 86 ARG A CA 1
ATOM 646 C C . ARG A 1 86 ? 8.781 43.781 29.25 1 93.25 86 ARG A C 1
ATOM 648 O O . ARG A 1 86 ? 8.938 44.875 29.781 1 93.25 86 ARG A O 1
ATOM 655 N N . LYS A 1 87 ? 7.945 43 29.641 1 90.75 87 LYS A N 1
ATOM 656 C CA . LYS A 1 87 ? 7.047 43.281 30.75 1 90.75 87 LYS A CA 1
ATOM 657 C C . LYS A 1 87 ? 7.828 43.469 32.062 1 90.75 87 LYS A C 1
ATOM 659 O O . LYS A 1 87 ? 7.57 44.438 32.781 1 90.75 87 LYS A O 1
ATOM 664 N N . ARG A 1 88 ? 8.75 42.625 32.188 1 93 88 ARG A N 1
ATOM 665 C CA . ARG A 1 88 ? 9.555 42.719 33.406 1 93 88 ARG A CA 1
ATOM 666 C C . ARG A 1 88 ? 10.32 44.062 33.438 1 93 88 ARG A C 1
ATOM 668 O O . ARG A 1 88 ? 10.391 44.688 34.5 1 93 88 ARG A O 1
ATOM 675 N N . LYS A 1 89 ? 10.836 44.438 32.375 1 93.69 89 LYS A N 1
ATOM 676 C CA . LYS A 1 89 ? 11.57 45.688 32.281 1 93.69 89 LYS A CA 1
ATOM 677 C C . LYS A 1 89 ? 10.672 46.875 32.594 1 93.69 89 LYS A C 1
ATOM 679 O O . LYS A 1 89 ? 11.055 47.781 33.344 1 93.69 89 LYS A O 1
ATOM 684 N N . ILE A 1 90 ? 9.5 46.844 32.125 1 92.69 90 ILE A N 1
ATOM 685 C CA . ILE A 1 90 ? 8.539 47.938 32.312 1 92.69 90 ILE A CA 1
ATOM 686 C C . ILE A 1 90 ? 8.125 48 33.781 1 92.69 90 ILE A C 1
ATOM 688 O O . ILE A 1 90 ? 8.062 49.094 34.375 1 92.69 90 ILE A O 1
ATOM 692 N N . LEU A 1 91 ? 7.953 46.938 34.344 1 90.94 91 LEU A N 1
ATOM 693 C CA . LEU A 1 91 ? 7.508 46.875 35.719 1 90.94 91 LEU A CA 1
ATOM 694 C C . LEU A 1 91 ? 8.633 47.25 36.656 1 90.94 91 LEU A C 1
ATOM 696 O O . LEU A 1 91 ? 8.398 47.906 37.688 1 90.94 91 LEU A O 1
ATOM 700 N N . ASP A 1 92 ? 9.781 46.844 36.312 1 93.12 92 ASP A N 1
ATOM 701 C CA . ASP A 1 92 ? 10.938 47.219 37.125 1 93.12 92 ASP A CA 1
ATOM 702 C C . ASP A 1 92 ? 11.211 48.719 37.094 1 93.12 92 ASP A C 1
ATOM 704 O O . ASP A 1 92 ? 11.523 49.312 38.094 1 93.12 92 ASP A O 1
ATOM 708 N N . ASP A 1 93 ? 11.055 49.281 35.875 1 91.81 93 ASP A N 1
ATOM 709 C CA . ASP A 1 93 ? 11.359 50.688 35.688 1 91.81 93 ASP A CA 1
ATOM 710 C C . ASP A 1 93 ? 10.195 51.562 36.125 1 91.81 93 ASP A C 1
ATOM 712 O O . ASP A 1 93 ? 10.375 52.75 36.406 1 91.81 93 ASP A O 1
ATOM 716 N N . GLY A 1 94 ? 9.039 51 36.062 1 88.38 94 GLY A N 1
ATOM 717 C CA . GLY A 1 94 ? 7.832 51.75 36.406 1 88.38 94 GLY A CA 1
ATOM 718 C C . GLY A 1 94 ? 7.426 52.75 35.312 1 88.38 94 GLY A C 1
ATOM 719 O O . GLY A 1 94 ? 6.656 53.656 35.562 1 88.38 94 GLY A O 1
ATOM 720 N N . GLU A 1 95 ? 8.109 52.562 34.156 1 90 95 GLU A N 1
ATOM 721 C CA . GLU A 1 95 ? 7.812 53.438 33 1 90 95 GLU A CA 1
ATOM 722 C C . GLU A 1 95 ? 7.949 52.656 31.703 1 90 95 GLU A C 1
ATOM 724 O O . GLU A 1 95 ? 8.594 51.625 31.656 1 90 95 GLU A O 1
ATOM 729 N N . LEU A 1 96 ? 7.414 53.188 30.703 1 91.56 96 LEU A N 1
ATOM 730 C CA . LEU A 1 96 ? 7.484 52.562 29.391 1 91.56 96 LEU A CA 1
ATOM 731 C C . LEU A 1 96 ? 8.789 52.938 28.688 1 91.56 96 LEU A C 1
ATOM 733 O O . LEU A 1 96 ? 9.273 54.062 28.797 1 91.56 96 LEU A O 1
ATOM 737 N N . ASP A 1 97 ? 9.359 51.938 28.156 1 82.94 97 ASP A N 1
ATOM 738 C CA . ASP A 1 97 ? 10.539 52.219 27.328 1 82.94 97 ASP A CA 1
ATOM 739 C C . ASP A 1 97 ? 10.164 53.031 26.094 1 82.94 97 ASP A C 1
ATOM 741 O O . ASP A 1 97 ? 10.883 53.969 25.703 1 82.94 97 ASP A O 1
ATOM 745 N N . SER A 1 98 ? 9.227 52.688 25.406 1 83.31 98 SER A N 1
ATOM 746 C CA . SER A 1 98 ? 8.664 53.344 24.234 1 83.31 98 SER A CA 1
ATOM 747 C C . SER A 1 98 ? 7.148 53.156 24.188 1 83.31 98 SER A C 1
ATOM 749 O O . SER A 1 98 ? 6.629 52.094 24.516 1 83.31 98 SER A O 1
ATOM 751 N N . SER A 1 99 ? 6.605 54.344 23.828 1 89.81 99 SER A N 1
ATOM 752 C CA . SER A 1 99 ? 5.148 54.281 23.75 1 89.81 99 SER A CA 1
ATOM 753 C C . SER A 1 99 ? 4.695 53.938 22.344 1 89.81 99 SER A C 1
ATOM 755 O O . SER A 1 99 ? 3.496 53.812 22.078 1 89.81 99 SER A O 1
ATOM 757 N N . ARG A 1 100 ? 5.633 53.719 21.516 1 92.38 100 ARG A N 1
ATOM 758 C CA . ARG A 1 100 ? 5.312 53.5 20.109 1 92.38 100 ARG A CA 1
ATOM 759 C C . ARG A 1 100 ? 4.477 52.25 19.906 1 92.38 100 ARG A C 1
ATOM 761 O O . ARG A 1 100 ? 3.445 52.281 19.234 1 92.38 100 ARG A O 1
ATOM 768 N N . THR A 1 101 ? 4.918 51.219 20.516 1 93.31 101 THR A N 1
ATOM 769 C CA . THR A 1 101 ? 4.27 49.906 20.312 1 93.31 101 THR A CA 1
ATOM 770 C C . THR A 1 101 ? 2.844 49.938 20.844 1 93.31 101 THR A C 1
ATOM 772 O O . THR A 1 101 ? 1.904 49.531 20.156 1 93.31 101 THR A O 1
ATOM 775 N N . ILE A 1 102 ? 2.707 50.375 22.062 1 94.81 102 ILE A N 1
ATOM 776 C CA . ILE A 1 102 ? 1.383 50.375 22.672 1 94.81 102 ILE A CA 1
ATOM 777 C C . ILE A 1 102 ? 0.459 51.344 21.953 1 94.81 102 ILE A C 1
ATOM 779 O O . ILE A 1 102 ? -0.719 51.031 21.734 1 94.81 102 ILE A O 1
ATOM 783 N N . LYS A 1 103 ? 0.932 52.5 21.547 1 95 103 LYS A N 1
ATOM 784 C CA . LYS A 1 103 ? 0.107 53.469 20.828 1 95 103 LYS A CA 1
ATOM 785 C C . LYS A 1 103 ? -0.372 52.875 19.5 1 95 103 LYS A C 1
ATOM 787 O O . LYS A 1 103 ? -1.552 53 19.156 1 95 103 LYS A O 1
ATOM 792 N N . ALA A 1 104 ? 0.59 52.312 18.828 1 94.5 104 ALA A N 1
ATOM 793 C CA . ALA A 1 104 ? 0.258 51.688 17.547 1 94.5 104 ALA A CA 1
ATOM 794 C C . ALA A 1 104 ? -0.796 50.594 17.703 1 94.5 104 ALA A C 1
ATOM 796 O O . ALA A 1 104 ? -1.747 50.531 16.922 1 94.5 104 ALA A O 1
ATOM 797 N N . ASN A 1 105 ? -0.659 49.781 18.703 1 95.44 105 ASN A N 1
ATOM 798 C CA . ASN A 1 105 ? -1.594 48.688 18.938 1 95.44 105 ASN A CA 1
ATOM 799 C C . ASN A 1 105 ? -2.967 49.188 19.359 1 95.44 105 ASN A C 1
ATOM 801 O O . ASN A 1 105 ? -3.992 48.719 18.875 1 95.44 105 ASN A O 1
ATOM 805 N N . LEU A 1 106 ? -2.938 50.188 20.203 1 95.56 106 LEU A N 1
ATOM 806 C CA . LEU A 1 106 ? -4.203 50.781 20.641 1 95.56 106 LEU A CA 1
ATOM 807 C C . LEU A 1 106 ? -4.961 51.406 19.469 1 95.56 106 LEU A C 1
ATOM 809 O O . LEU A 1 106 ? -6.172 51.188 19.344 1 95.56 106 LEU A O 1
ATOM 813 N N . ARG A 1 107 ? -4.25 52.031 18.609 1 94.44 107 ARG A N 1
ATOM 814 C CA . ARG A 1 107 ? -4.875 52.656 17.438 1 94.44 107 ARG A CA 1
ATOM 815 C C . ARG A 1 107 ? -5.449 51.594 16.5 1 94.44 107 ARG A C 1
ATOM 817 O O . ARG A 1 107 ? -6.57 51.75 16.016 1 94.44 107 ARG A O 1
ATOM 824 N N . LEU A 1 108 ? -4.668 50.594 16.328 1 93 108 LEU A N 1
ATOM 825 C CA . LEU A 1 108 ? -5.039 49.562 15.359 1 93 108 LEU A CA 1
ATOM 826 C C . LEU A 1 108 ? -6.18 48.688 15.891 1 93 108 LEU A C 1
ATOM 828 O O . LEU A 1 108 ? -7.102 48.344 15.148 1 93 108 LEU A O 1
ATOM 832 N N . ILE A 1 109 ? -6.16 48.312 17.109 1 94.94 109 ILE A N 1
ATOM 833 C CA . ILE A 1 109 ? -7.105 47.375 17.688 1 94.94 109 ILE A CA 1
ATOM 834 C C . ILE A 1 109 ? -8.398 48.094 18.078 1 94.94 109 ILE A C 1
ATOM 836 O O . ILE A 1 109 ? -9.492 47.562 17.875 1 94.94 109 ILE A O 1
ATOM 840 N N . PHE A 1 110 ? -8.289 49.312 18.5 1 95.62 110 PHE A N 1
ATOM 841 C CA . PHE A 1 110 ? -9.477 49.938 19.094 1 95.62 110 PHE A CA 1
ATOM 842 C C . PHE A 1 110 ? -9.914 51.156 18.281 1 95.62 110 PHE A C 1
ATOM 844 O O . PHE A 1 110 ? -10.984 51.719 18.516 1 95.62 110 PHE A O 1
ATOM 851 N N . GLY A 1 111 ? -9.055 51.562 17.312 1 91.88 111 GLY A N 1
ATOM 852 C CA . GLY A 1 111 ? -9.422 52.688 16.469 1 91.88 111 GLY A CA 1
ATOM 853 C C . GLY A 1 111 ? -10.391 52.312 15.367 1 91.88 111 GLY A C 1
ATOM 854 O O . GLY A 1 111 ? -10.711 51.125 15.188 1 91.88 111 GLY A O 1
ATOM 855 N N . PRO A 1 112 ? -10.922 53.312 14.727 1 85.88 112 PRO A N 1
ATOM 856 C CA . PRO A 1 112 ? -11.844 53.062 13.617 1 85.88 112 PRO A CA 1
ATOM 857 C C . PRO A 1 112 ? -11.164 52.344 12.445 1 85.88 112 PRO A C 1
ATOM 859 O O . PRO A 1 112 ? -9.977 52.562 12.203 1 85.88 112 PRO A O 1
ATOM 862 N N . PHE A 1 113 ? -11.922 51.375 11.898 1 73.88 113 PHE A N 1
ATOM 863 C CA . PHE A 1 113 ? -11.406 50.625 10.75 1 73.88 113 PHE A CA 1
ATOM 864 C C . PHE A 1 113 ? -11.219 51.562 9.555 1 73.88 113 PHE A C 1
ATOM 866 O O . PHE A 1 113 ? -12.047 52.438 9.289 1 73.88 113 PHE A O 1
ATOM 873 N N . LYS A 1 114 ? -9.961 51.688 9.266 1 61.72 114 LYS A N 1
ATOM 874 C CA . LYS A 1 114 ? -9.789 52.469 8.047 1 61.72 114 LYS A CA 1
ATOM 875 C C . LYS A 1 114 ? -10.367 51.719 6.84 1 61.72 114 LYS A C 1
ATOM 877 O O . LYS A 1 114 ? -10.031 50.562 6.586 1 61.72 114 LYS A O 1
ATOM 882 N N . GLU A 1 115 ? -11.641 51.844 6.617 1 54.09 115 GLU A N 1
ATOM 883 C CA . GLU A 1 115 ? -12.195 51.344 5.367 1 54.09 115 GLU A CA 1
ATOM 884 C C . GLU A 1 115 ? -11.336 51.75 4.172 1 54.09 115 GLU A C 1
ATOM 886 O O . GLU A 1 115 ? -11.242 52.938 3.85 1 54.09 115 GLU A O 1
ATOM 891 N N . GLY A 1 116 ? -10.156 51.75 4.207 1 49.19 116 GLY A N 1
ATOM 892 C CA . GLY A 1 116 ? -9.523 52.25 3 1 49.19 116 GLY A CA 1
ATOM 893 C C . GLY A 1 116 ? -10.133 51.688 1.727 1 49.19 116 GLY A C 1
ATOM 894 O O . GLY A 1 116 ? -10.695 50.594 1.728 1 49.19 116 GLY A O 1
ATOM 895 N N . GLU A 1 117 ? -10.523 52.562 0.812 1 47.47 117 GLU A N 1
ATOM 896 C CA . GLU A 1 117 ? -10.969 52.406 -0.565 1 47.47 117 GLU A CA 1
ATOM 897 C C . GLU A 1 117 ? -10.219 51.25 -1.241 1 47.47 117 GLU A C 1
ATOM 899 O O . GLU A 1 117 ? -10.789 50.531 -2.068 1 47.47 117 GLU A O 1
ATOM 904 N N . TYR A 1 118 ? -8.867 51.312 -1.273 1 46.75 118 TYR A N 1
ATOM 905 C CA . TYR A 1 118 ? -8.07 50.594 -2.248 1 46.75 118 TYR A CA 1
ATOM 906 C C . TYR A 1 118 ? -7.789 49.156 -1.765 1 46.75 118 TYR A C 1
ATOM 908 O O . TYR A 1 118 ? -6.633 48.781 -1.548 1 46.75 118 TYR A O 1
ATOM 916 N N . VAL A 1 119 ? -8.594 48.688 -0.977 1 51.06 119 VAL A N 1
ATOM 917 C CA . VAL A 1 119 ? -8.203 47.375 -0.48 1 51.06 119 VAL A CA 1
ATOM 918 C C . VAL A 1 119 ? -8.203 46.375 -1.631 1 51.06 119 VAL A C 1
ATOM 920 O O . VAL A 1 119 ? -9.242 46.094 -2.229 1 51.06 119 VAL A O 1
ATOM 923 N N . CYS A 1 120 ? -7.125 46.406 -2.359 1 52.31 120 CYS A N 1
ATOM 924 C CA . CYS A 1 120 ? -6.992 45.344 -3.334 1 52.31 120 CYS A CA 1
ATOM 925 C C . CYS A 1 120 ? -7.383 44 -2.725 1 52.31 120 CYS A C 1
ATOM 927 O O . CYS A 1 120 ? -7.426 43.844 -1.501 1 52.31 120 CYS A O 1
ATOM 929 N N . ASN A 1 121 ? -7.789 43.094 -3.615 1 54.59 121 ASN A N 1
ATOM 930 C CA . ASN A 1 121 ? -8.266 41.781 -3.209 1 54.59 121 ASN A CA 1
ATOM 931 C C . ASN A 1 121 ? -7.375 41.156 -2.125 1 54.59 121 ASN A C 1
ATOM 933 O O . ASN A 1 121 ? -7.879 40.594 -1.164 1 54.59 121 ASN A O 1
ATOM 937 N N . LYS A 1 122 ? -6.117 41.281 -2.338 1 57.12 122 LYS A N 1
ATOM 938 C CA . LYS A 1 122 ? -5.125 40.781 -1.389 1 57.12 122 LYS A CA 1
ATOM 939 C C . LYS A 1 122 ? -5.211 41.531 -0.06 1 57.12 122 LYS A C 1
ATOM 941 O O . LYS A 1 122 ? -5.086 40.906 1.007 1 57.12 122 LYS A O 1
ATOM 946 N N . THR A 1 123 ? -5.504 42.688 -0.239 1 60.38 123 THR A N 1
ATOM 947 C CA . THR A 1 123 ? -5.578 43.531 0.948 1 60.38 123 THR A CA 1
ATOM 948 C C . THR A 1 123 ? -6.906 43.312 1.672 1 60.38 123 THR A C 1
ATOM 950 O O . THR A 1 123 ? -6.992 43.531 2.887 1 60.38 123 THR A O 1
ATOM 953 N N . LYS A 1 124 ? -7.797 42.812 0.82 1 61.09 124 LYS A N 1
ATOM 954 C CA . LYS A 1 124 ? -9.094 42.562 1.438 1 61.09 124 LYS A CA 1
ATOM 955 C C . LYS A 1 124 ? -9.008 41.344 2.389 1 61.09 124 LYS A C 1
ATOM 957 O O . LYS A 1 124 ? -9.562 41.406 3.49 1 61.09 124 LYS A O 1
ATOM 962 N N . HIS A 1 125 ? -8.297 40.344 1.867 1 63.53 125 HIS A N 1
ATOM 963 C CA . HIS A 1 125 ? -8.172 39.156 2.713 1 63.53 125 HIS A CA 1
ATOM 964 C C . HIS A 1 125 ? -7.383 39.469 3.98 1 63.53 125 HIS A C 1
ATOM 966 O O . HIS A 1 125 ? -7.777 39.062 5.078 1 63.53 125 HIS A O 1
ATOM 972 N N . ALA A 1 126 ? -6.297 40.156 3.73 1 65.81 126 ALA A N 1
ATOM 973 C CA . ALA A 1 126 ? -5.477 40.531 4.879 1 65.81 126 ALA A CA 1
ATOM 974 C C . ALA A 1 126 ? -6.27 41.406 5.855 1 65.81 126 ALA A C 1
ATOM 976 O O . ALA A 1 126 ? -6.141 41.25 7.07 1 65.81 126 ALA A O 1
ATOM 977 N N . HIS A 1 127 ? -7.09 42.094 5.211 1 72.44 127 HIS A N 1
ATOM 978 C CA . HIS A 1 127 ? -7.922 43 6.02 1 72.44 127 HIS A CA 1
ATOM 979 C C . HIS A 1 127 ? -8.945 42.188 6.828 1 72.44 127 HIS A C 1
ATOM 981 O O . HIS A 1 127 ? -9.133 42.438 8.023 1 72.44 127 HIS A O 1
ATOM 987 N N . SER A 1 128 ? -9.5 41.25 6.133 1 78.75 128 SER A N 1
ATOM 988 C CA . SER A 1 128 ? -10.5 40.406 6.812 1 78.75 128 SER A CA 1
ATOM 989 C C . SER A 1 128 ? -9.875 39.625 7.953 1 78.75 128 SER A C 1
ATOM 991 O O . SER A 1 128 ? -10.469 39.5 9.031 1 78.75 128 SER A O 1
ATOM 993 N N . THR A 1 129 ? -8.625 39.25 7.75 1 84.44 129 THR A N 1
ATOM 994 C CA . THR A 1 129 ? -7.941 38.469 8.773 1 84.44 129 THR A CA 1
ATOM 995 C C . THR A 1 129 ? -7.59 39.344 9.977 1 84.44 129 THR A C 1
ATOM 997 O O . THR A 1 129 ? -7.777 38.938 11.125 1 84.44 129 THR A O 1
ATOM 1000 N N . THR A 1 130 ? -7.137 40.5 9.641 1 87.38 130 THR A N 1
ATOM 1001 C CA . THR A 1 130 ? -6.766 41.406 10.711 1 87.38 130 THR A CA 1
ATOM 1002 C C . THR A 1 130 ? -7.988 41.812 11.523 1 87.38 130 THR A C 1
ATOM 1004 O O . THR A 1 130 ? -7.922 41.906 12.75 1 87.38 130 THR A O 1
ATOM 1007 N N . LEU A 1 131 ? -9.078 42 10.82 1 88.5 131 LEU A N 1
ATOM 1008 C CA . LEU A 1 131 ? -10.312 42.375 11.5 1 88.5 131 LEU A CA 1
ATOM 1009 C C . LEU A 1 131 ? -10.773 41.25 12.43 1 88.5 131 LEU A C 1
ATOM 1011 O O . LEU A 1 131 ? -11.266 41.531 13.531 1 88.5 131 LEU A O 1
ATOM 1015 N N . ARG A 1 132 ? -10.586 40.031 12.008 1 90.31 132 ARG A N 1
ATOM 1016 C CA . ARG A 1 132 ? -10.961 38.906 12.836 1 90.31 132 ARG A CA 1
ATOM 1017 C C . ARG A 1 132 ? -10.086 38.812 14.086 1 90.31 132 ARG A C 1
ATOM 1019 O O . ARG A 1 132 ? -10.578 38.5 15.172 1 90.31 132 ARG A O 1
ATOM 1026 N N . ARG A 1 133 ? -8.898 39.188 13.922 1 94.5 133 ARG A N 1
ATOM 1027 C CA . ARG A 1 133 ? -7.973 39.156 15.047 1 94.5 133 ARG A CA 1
ATOM 1028 C C . ARG A 1 133 ? -8.289 40.281 16.031 1 94.5 133 ARG A C 1
ATOM 1030 O O . ARG A 1 133 ? -8.273 40.062 17.25 1 94.5 133 ARG A O 1
ATOM 1037 N N . ILE A 1 134 ? -8.625 41.344 15.5 1 94.81 134 ILE A N 1
ATOM 1038 C CA . ILE A 1 134 ? -8.984 42.5 16.328 1 94.81 134 ILE A CA 1
ATOM 1039 C C . ILE A 1 134 ? -10.219 42.156 17.156 1 94.81 134 ILE A C 1
ATOM 1041 O O . ILE A 1 134 ? -10.25 42.438 18.359 1 94.81 134 ILE A O 1
ATOM 1045 N N . LYS A 1 135 ? -11.156 41.531 16.484 1 94.5 135 LYS A N 1
ATOM 1046 C CA . LYS A 1 135 ? -12.375 41.156 17.203 1 94.5 135 LYS A CA 1
ATOM 1047 C C . LYS A 1 135 ? -12.062 40.219 18.359 1 94.5 135 LYS A C 1
ATOM 1049 O O . LYS A 1 135 ? -12.664 40.312 19.438 1 94.5 135 LYS A O 1
ATOM 1054 N N . VAL A 1 136 ? -11.133 39.344 18.125 1 95.75 136 VAL A N 1
ATOM 1055 C CA . VAL A 1 136 ? -10.758 38.406 19.172 1 95.75 136 VAL A CA 1
ATOM 1056 C C . VAL A 1 136 ? -10.141 39.156 20.344 1 95.75 136 VAL A C 1
ATOM 1058 O O . VAL A 1 136 ? -10.508 38.938 21.5 1 95.75 136 VAL A O 1
ATOM 1061 N N . ILE A 1 137 ? -9.234 40.062 20.141 1 96.38 137 ILE A N 1
ATOM 1062 C CA . ILE A 1 137 ? -8.531 40.812 21.188 1 96.38 137 ILE A CA 1
ATOM 1063 C C . ILE A 1 137 ? -9.516 41.688 21.938 1 96.38 137 ILE A C 1
ATOM 1065 O O . ILE A 1 137 ? -9.531 41.719 23.172 1 96.38 137 ILE A O 1
ATOM 1069 N N . ARG A 1 138 ? -10.375 42.375 21.172 1 95.81 138 ARG A N 1
ATOM 1070 C CA . ARG A 1 138 ? -11.375 43.25 21.797 1 95.81 138 ARG A CA 1
ATOM 1071 C C . ARG A 1 138 ? -12.305 42.469 22.703 1 95.81 138 ARG A C 1
ATOM 1073 O O . ARG A 1 138 ? -12.688 42.938 23.781 1 95.81 138 ARG A O 1
ATOM 1080 N N . GLY A 1 139 ? -12.602 41.312 22.266 1 95.44 139 GLY A N 1
ATOM 1081 C CA . GLY A 1 139 ? -13.516 40.469 23.016 1 95.44 139 GLY A CA 1
ATOM 1082 C C . GLY A 1 139 ? -12.945 40 24.344 1 95.44 139 GLY A C 1
ATOM 1083 O O . GLY A 1 139 ? -13.695 39.594 25.234 1 95.44 139 GLY A O 1
ATOM 1084 N N . LEU A 1 140 ? -11.672 40.156 24.484 1 95.62 140 LEU A N 1
ATOM 1085 C CA . LEU A 1 140 ? -11.023 39.688 25.703 1 95.62 140 LEU A CA 1
ATOM 1086 C C . LEU A 1 140 ? -10.789 40.844 26.672 1 95.62 140 LEU A C 1
ATOM 1088 O O . LEU A 1 140 ? -10.328 40.594 27.797 1 95.62 140 LEU A O 1
ATOM 1092 N N . THR A 1 141 ? -11.109 42.062 26.312 1 94.38 141 THR A N 1
ATOM 1093 C CA . THR A 1 141 ? -10.781 43.25 27.078 1 94.38 141 THR A CA 1
ATOM 1094 C C . THR A 1 141 ? -11.5 43.25 28.438 1 94.38 141 THR A C 1
ATOM 1096 O O . THR A 1 141 ? -10.922 43.656 29.453 1 94.38 141 THR A O 1
ATOM 1099 N N . SER A 1 142 ? -12.75 42.719 28.5 1 90.62 142 SER A N 1
ATOM 1100 C CA . SER A 1 142 ? -13.539 42.719 29.719 1 90.62 142 SER A CA 1
ATOM 1101 C C . SER A 1 142 ? -13.078 41.656 30.703 1 90.62 142 SER A C 1
ATOM 1103 O O . SER A 1 142 ? -12.93 41.906 31.891 1 90.62 142 SER A O 1
ATOM 1105 N N . ASP A 1 143 ? -12.789 40.469 30.172 1 92.06 143 ASP A N 1
ATOM 1106 C CA . ASP A 1 143 ? -12.5 39.344 31.016 1 92.06 143 ASP A CA 1
ATOM 1107 C C . ASP A 1 143 ? -11.016 39.25 31.359 1 92.06 143 ASP A C 1
ATOM 1109 O O . ASP A 1 143 ? -10.641 38.719 32.406 1 92.06 143 ASP A O 1
ATOM 1113 N N . HIS A 1 144 ? -10.219 39.812 30.422 1 94.06 144 HIS A N 1
ATOM 1114 C CA . HIS A 1 144 ? -8.781 39.688 30.609 1 94.06 144 HIS A CA 1
ATOM 1115 C C . HIS A 1 144 ? -8.078 41.031 30.344 1 94.06 144 HIS A C 1
ATOM 1117 O O . HIS A 1 144 ? -7.137 41.094 29.547 1 94.06 144 HIS A O 1
ATOM 1123 N N . PRO A 1 145 ? -8.422 42.062 31.109 1 92.94 145 PRO A N 1
ATOM 1124 C CA . PRO A 1 145 ? -7.871 43.375 30.828 1 92.94 145 PRO A CA 1
ATOM 1125 C C . PRO A 1 145 ? -6.355 43.438 31 1 92.94 145 PRO A C 1
ATOM 1127 O O . PRO A 1 145 ? -5.664 44.062 30.203 1 92.94 145 PRO A O 1
ATOM 1130 N N . HIS A 1 146 ? -5.77 42.719 31.969 1 91.88 146 HIS A N 1
ATOM 1131 C CA . HIS A 1 146 ? -4.328 42.719 32.188 1 91.88 146 HIS A CA 1
ATOM 1132 C C . HIS A 1 146 ? -3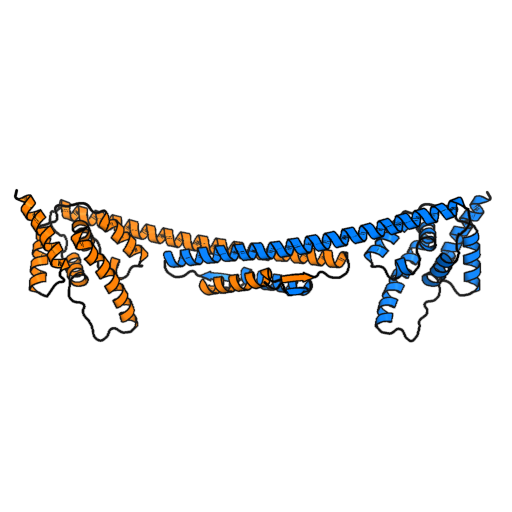.586 42 31.078 1 91.88 146 HIS A C 1
ATOM 1134 O O . HIS A 1 146 ? -2.484 42.406 30.688 1 91.88 146 HIS A O 1
ATOM 1140 N N . GLY A 1 147 ? -4.285 40.969 30.625 1 94.62 147 GLY A N 1
ATOM 1141 C CA . GLY A 1 147 ? -3.719 40.25 29.484 1 94.62 147 GLY A CA 1
ATOM 1142 C C . GLY A 1 147 ? -3.65 41.094 28.219 1 94.62 147 GLY A C 1
ATOM 1143 O O . GLY A 1 147 ? -2.652 41.062 27.5 1 94.62 147 GLY A O 1
ATOM 1144 N N . VAL A 1 148 ? -4.699 41.875 28.016 1 96 148 VAL A N 1
ATOM 1145 C CA . VAL A 1 148 ? -4.754 42.719 26.828 1 96 148 VAL A CA 1
ATOM 1146 C C . VAL A 1 148 ? -3.686 43.812 26.938 1 96 148 VAL A C 1
ATOM 1148 O O . VAL A 1 148 ? -2.98 44.094 25.953 1 96 148 VAL A O 1
ATOM 1151 N N . ILE A 1 149 ? -3.477 44.344 28.094 1 93.62 149 ILE A N 1
ATOM 1152 C CA . ILE A 1 149 ? -2.465 45.375 28.281 1 93.62 149 ILE A CA 1
ATOM 1153 C C . ILE A 1 149 ? -1.076 44.812 28.047 1 93.62 149 ILE A C 1
ATOM 1155 O O . ILE A 1 149 ? -0.272 45.375 27.312 1 93.62 149 ILE A O 1
ATOM 1159 N N . ALA A 1 150 ? -0.867 43.656 28.609 1 93.69 150 ALA A N 1
ATOM 1160 C CA . ALA A 1 150 ? 0.421 42.969 28.406 1 93.69 150 ALA A CA 1
ATOM 1161 C C . ALA A 1 150 ? 0.675 42.719 26.922 1 93.69 150 ALA A C 1
ATOM 1163 O O . ALA A 1 150 ? 1.792 42.906 26.438 1 93.69 150 ALA A O 1
ATOM 1164 N N . PHE A 1 151 ? -0.339 42.281 26.188 1 95.44 151 PHE A N 1
ATOM 1165 C CA . PHE A 1 151 ? -0.278 41.969 24.766 1 95.44 151 PHE A CA 1
ATOM 1166 C C . PHE A 1 151 ? 0.079 43.25 23.969 1 95.44 151 PHE A C 1
ATOM 1168 O O . PHE A 1 151 ? 0.947 43.188 23.094 1 95.44 151 PHE A O 1
ATOM 1175 N N . LEU A 1 152 ? -0.521 44.344 24.359 1 95.12 152 LEU A N 1
ATOM 1176 C CA . LEU A 1 152 ? -0.326 45.625 23.672 1 95.12 152 LEU A CA 1
ATOM 1177 C C . LEU A 1 152 ? 1.096 46.156 23.875 1 95.12 152 LEU A C 1
ATOM 1179 O O . LEU A 1 152 ? 1.659 46.781 22.984 1 95.12 152 LEU A O 1
ATOM 1183 N N . LEU A 1 153 ? 1.631 45.781 25 1 94.06 153 LEU A N 1
ATOM 1184 C CA . LEU A 1 153 ? 2.961 46.281 25.344 1 94.06 153 LEU A CA 1
ATOM 1185 C C . LEU A 1 153 ? 4.043 45.375 24.734 1 94.06 153 LEU A C 1
ATOM 1187 O O . LEU A 1 153 ? 5.098 45.875 24.328 1 94.06 153 LEU A O 1
ATOM 1191 N N . ALA A 1 154 ? 3.727 44.188 24.672 1 92.81 154 ALA A N 1
ATOM 1192 C CA . ALA A 1 154 ? 4.801 43.219 24.469 1 92.81 154 ALA A CA 1
ATOM 1193 C C . ALA A 1 154 ? 4.949 42.875 22.984 1 92.81 154 ALA A C 1
ATOM 1195 O O . ALA A 1 154 ? 6.031 42.5 22.531 1 92.81 154 ALA A O 1
ATOM 1196 N N . HIS A 1 155 ? 3.848 42.938 22.203 1 94.69 155 HIS A N 1
ATOM 1197 C CA . HIS A 1 155 ? 3.885 42.469 20.828 1 94.69 155 HIS A CA 1
ATOM 1198 C C . HIS A 1 155 ? 3.572 43.594 19.828 1 94.69 155 HIS A C 1
ATOM 1200 O O . HIS A 1 155 ? 2.506 44.188 19.906 1 94.69 155 HIS A O 1
ATOM 1206 N N . SER A 1 156 ? 4.504 43.75 18.922 1 94.12 156 SER A N 1
ATOM 1207 C CA . SER A 1 156 ? 4.223 44.719 17.875 1 94.12 156 SER A CA 1
ATOM 1208 C C . SER A 1 156 ? 3.109 44.219 16.953 1 94.12 156 SER A C 1
ATOM 1210 O O . SER A 1 156 ? 2.828 43.031 16.906 1 94.12 156 SER A O 1
ATOM 1212 N N . SER A 1 157 ? 2.533 45.125 16.234 1 92.62 157 SER A N 1
ATOM 1213 C CA . SER A 1 157 ? 1.435 44.75 15.336 1 92.62 157 SER A CA 1
ATOM 1214 C C . SER A 1 157 ? 1.893 43.781 14.258 1 92.62 157 SER A C 1
ATOM 1216 O O . SER A 1 157 ? 1.119 42.938 13.82 1 92.62 157 SER A O 1
ATOM 1218 N N . LYS A 1 158 ? 3.141 43.906 13.922 1 90.38 158 LYS A N 1
ATOM 1219 C CA . LYS A 1 158 ? 3.693 43 12.914 1 90.38 158 LYS A CA 1
ATOM 1220 C C . LYS A 1 158 ? 3.637 41.562 13.391 1 90.38 158 LYS A C 1
ATOM 1222 O O . LYS A 1 158 ? 3.336 40.656 12.602 1 90.38 158 LYS A O 1
ATOM 1227 N N . VAL A 1 159 ? 3.805 41.375 14.648 1 92.44 159 VAL A N 1
ATOM 1228 C CA . VAL A 1 159 ? 3.906 40.031 15.219 1 92.44 159 VAL A CA 1
ATOM 1229 C C . VAL A 1 159 ? 2.529 39.375 15.234 1 92.44 159 VAL A C 1
ATOM 1231 O O . VAL A 1 159 ? 2.371 38.25 14.781 1 92.44 159 VAL A O 1
ATOM 1234 N N . TRP A 1 160 ? 1.525 40.062 15.633 1 93.69 160 TRP A N 1
ATOM 1235 C CA . TRP A 1 160 ? 0.247 39.375 15.812 1 93.69 160 TRP A CA 1
ATOM 1236 C C . TRP A 1 160 ? -0.63 39.531 14.578 1 93.69 160 TRP A C 1
ATOM 1238 O O . TRP A 1 160 ? -1.508 38.719 14.32 1 93.69 160 TRP A O 1
ATOM 1248 N N . ALA A 1 161 ? -0.372 40.562 13.711 1 89.56 161 ALA A N 1
ATOM 1249 C CA . ALA A 1 161 ? -1.228 40.781 12.555 1 89.56 161 ALA A CA 1
ATOM 1250 C C . ALA A 1 161 ? -0.75 39.969 11.352 1 89.56 161 ALA A C 1
ATOM 1252 O O . ALA A 1 161 ? -1.55 39.594 10.492 1 89.56 161 ALA A O 1
ATOM 1253 N N . GLU A 1 162 ? 0.589 39.688 11.305 1 85.69 162 GLU A N 1
ATOM 1254 C CA . GLU A 1 162 ? 1.14 39.094 10.094 1 85.69 162 GLU A CA 1
ATOM 1255 C C . GLU A 1 162 ? 1.536 37.625 10.336 1 85.69 162 GLU A C 1
ATOM 1257 O O . GLU A 1 162 ? 1.877 36.906 9.398 1 85.69 162 GLU A O 1
ATOM 1262 N N . SER A 1 163 ? 1.393 37.219 11.547 1 87.12 163 SER A N 1
ATOM 1263 C CA . SER A 1 163 ? 1.766 35.844 11.859 1 87.12 163 SER A CA 1
ATOM 1264 C C . SER A 1 163 ? 0.666 34.875 11.445 1 87.12 163 SER A C 1
ATOM 1266 O O . SER A 1 163 ? -0.399 35.281 10.984 1 87.12 163 SER A O 1
ATOM 1268 N N . SER A 1 164 ? 1.001 33.625 11.484 1 86.94 164 SER A N 1
ATOM 1269 C CA . SER A 1 164 ? -0.006 32.594 11.25 1 86.94 164 SER A CA 1
ATOM 1270 C C . SER A 1 164 ? -1.044 32.562 12.367 1 86.94 164 SER A C 1
ATOM 1272 O O . SER A 1 164 ? -0.814 33.094 13.445 1 86.94 164 SER A O 1
ATOM 1274 N N . TRP A 1 165 ? -2.186 32 12.062 1 88.44 165 TRP A N 1
ATOM 1275 C CA . TRP A 1 165 ? -3.234 31.891 13.07 1 88.44 165 TRP A CA 1
ATOM 1276 C C . TRP A 1 165 ? -2.76 31.062 14.258 1 88.44 165 TRP A C 1
ATOM 1278 O O . TRP A 1 165 ? -3.158 31.312 15.398 1 88.44 165 TRP A O 1
ATOM 1288 N N . GLN A 1 166 ? -1.885 30.172 14.047 1 88.94 166 GLN A N 1
ATOM 1289 C CA . GLN A 1 166 ? -1.377 29.344 15.125 1 88.94 166 GLN A CA 1
ATOM 1290 C C . GLN A 1 166 ? -0.544 30.156 16.109 1 88.94 166 GLN A C 1
ATOM 1292 O O . GLN A 1 166 ? -0.696 30.016 17.328 1 88.94 166 GLN A O 1
ATOM 1297 N N . ILE A 1 167 ? 0.245 30.906 15.516 1 92.06 167 ILE A N 1
ATOM 1298 C CA . ILE A 1 167 ? 1.056 31.766 16.375 1 92.06 167 ILE A CA 1
ATOM 1299 C C . ILE A 1 167 ? 0.154 32.75 17.109 1 92.06 167 ILE A C 1
ATOM 1301 O O . ILE A 1 167 ? 0.269 32.906 18.328 1 92.06 167 ILE A O 1
ATOM 1305 N N . PHE A 1 168 ? -0.796 33.344 16.406 1 94.81 168 PHE A N 1
ATOM 1306 C CA . PHE A 1 168 ? -1.731 34.281 17.016 1 94.81 168 PHE A CA 1
ATOM 1307 C C . PHE A 1 168 ? -2.48 33.656 18.156 1 94.81 168 PHE A C 1
ATOM 1309 O O . PHE A 1 168 ? -2.572 34.219 19.25 1 94.81 168 PHE A O 1
ATOM 1316 N N . ASN A 1 169 ? -2.953 32.469 17.922 1 93.56 169 ASN A N 1
ATOM 1317 C CA . ASN A 1 169 ? -3.68 31.75 18.969 1 93.56 169 ASN A CA 1
ATOM 1318 C C . ASN A 1 169 ? -2.785 31.453 20.172 1 93.56 169 ASN A C 1
ATOM 1320 O O . ASN A 1 169 ? -3.244 31.469 21.312 1 93.56 169 ASN A O 1
ATOM 1324 N N . GLY A 1 170 ? -1.551 31.109 19.844 1 93.5 170 GLY A N 1
ATOM 1325 C CA . GLY A 1 170 ? -0.601 30.906 20.922 1 93.5 170 GLY A CA 1
ATOM 1326 C C . GLY A 1 170 ? -0.397 32.125 21.781 1 93.5 170 GLY A C 1
ATOM 1327 O O . GLY A 1 170 ? -0.354 32.062 23.016 1 93.5 170 GLY A O 1
ATOM 1328 N N . LEU A 1 171 ? -0.346 33.312 21.172 1 95.56 171 LEU A N 1
ATOM 1329 C CA . LEU A 1 171 ? -0.205 34.562 21.891 1 95.56 171 LEU A CA 1
ATOM 1330 C C . LEU A 1 171 ? -1.446 34.844 22.734 1 95.56 171 LEU A C 1
ATOM 1332 O O . LEU A 1 171 ? -1.339 35.344 23.859 1 95.56 171 LEU A O 1
ATOM 1336 N N . ILE A 1 172 ? -2.631 34.531 22.141 1 96.06 172 ILE A N 1
ATOM 1337 C CA . ILE A 1 172 ? -3.898 34.781 22.828 1 96.06 172 ILE A CA 1
ATOM 1338 C C . ILE A 1 172 ? -4.004 33.875 24.062 1 96.06 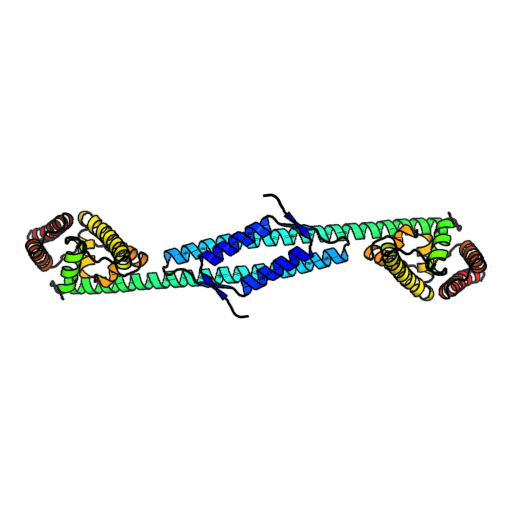172 ILE A C 1
ATOM 1340 O O . ILE A 1 172 ? -4.5 34.312 25.109 1 96.06 172 ILE A O 1
ATOM 1344 N N . GLU A 1 173 ? -3.504 32.719 23.938 1 94.31 173 GLU A N 1
ATOM 1345 C CA . GLU A 1 173 ? -3.525 31.844 25.094 1 94.31 173 GLU A CA 1
ATOM 1346 C C . GLU A 1 173 ? -2.668 32.406 26.234 1 94.31 173 GLU A C 1
ATOM 1348 O O . GLU A 1 173 ? -3.051 32.344 27.406 1 94.31 173 GLU A O 1
ATOM 1353 N N . SER A 1 174 ? -1.576 32.906 25.859 1 91.44 174 SER A N 1
ATOM 1354 C CA . SER A 1 174 ? -0.7 33.531 26.844 1 91.44 174 SER A CA 1
ATOM 1355 C C . SER A 1 174 ? -1.36 34.75 27.5 1 91.44 174 SER A C 1
ATOM 1357 O O . SER A 1 174 ? -1.206 34.969 28.703 1 91.44 174 SER A O 1
ATOM 1359 N N . LEU A 1 175 ? -2.061 35.5 26.703 1 92.94 175 LEU A N 1
ATOM 1360 C CA . LEU A 1 175 ? -2.799 36.688 27.156 1 92.94 175 LEU A CA 1
ATOM 1361 C C . LEU A 1 175 ? -3.828 36.312 28.203 1 92.94 175 LEU A C 1
ATOM 1363 O O . LEU A 1 175 ? -3.986 37.031 29.203 1 92.94 175 LEU A O 1
ATOM 1367 N N . LYS A 1 176 ? -4.461 35.219 28.062 1 93.81 176 LYS A N 1
ATOM 1368 C CA . LYS A 1 176 ? -5.52 34.781 28.969 1 93.81 176 LYS A CA 1
ATOM 1369 C C . LYS A 1 176 ? -4.949 34.344 30.312 1 93.81 176 LYS A C 1
ATOM 1371 O O . LYS A 1 176 ? -5.656 34.344 31.328 1 93.81 176 LYS A O 1
ATOM 1376 N N . ASN A 1 177 ? -3.688 34.031 30.266 1 91.25 177 ASN A N 1
ATOM 1377 C CA . ASN A 1 177 ? -3.064 33.531 31.5 1 91.25 177 ASN A CA 1
ATOM 1378 C C . ASN A 1 177 ? -2.377 34.656 32.281 1 91.25 177 ASN A C 1
ATOM 1380 O O . ASN A 1 177 ? -1.818 34.438 33.344 1 91.25 177 ASN A O 1
ATOM 1384 N N . GLU A 1 178 ? -2.48 35.875 31.812 1 91 178 GLU A N 1
ATOM 1385 C CA . GLU A 1 178 ? -1.842 37 32.469 1 91 178 GLU A CA 1
ATOM 1386 C C . GLU A 1 178 ? -2.555 37.375 33.75 1 91 178 GLU A C 1
ATOM 1388 O O . GLU A 1 178 ? -3.785 37.344 33.812 1 91 178 GLU A O 1
ATOM 1393 N N . THR A 1 179 ? -1.771 3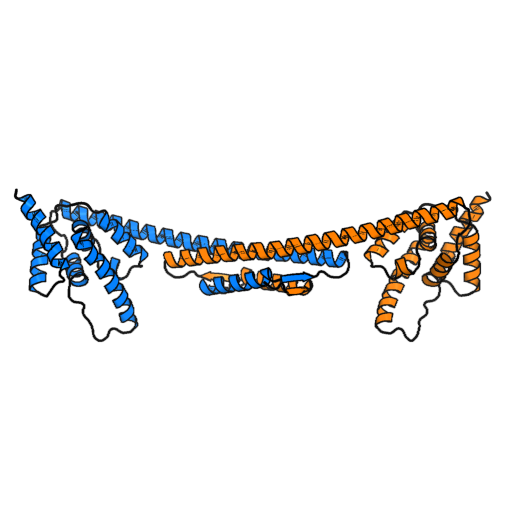7.688 34.75 1 88.44 179 THR A N 1
ATOM 1394 C CA . THR A 1 179 ? -2.303 38.125 36.031 1 88.44 179 THR A CA 1
ATOM 1395 C C . THR A 1 179 ? -2.232 39.656 36.188 1 88.44 179 THR A C 1
ATOM 1397 O O . THR A 1 179 ? -1.59 40.312 35.375 1 88.44 179 THR A O 1
ATOM 1400 N N . GLU A 1 180 ? -2.945 40.156 37.219 1 89.31 180 GLU A N 1
ATOM 1401 C CA . GLU A 1 180 ? -2.945 41.594 37.5 1 89.31 180 GLU A CA 1
ATOM 1402 C C . GLU A 1 180 ? -1.536 42.094 37.781 1 89.31 180 GLU A C 1
ATOM 1404 O O . GLU A 1 180 ? -0.774 41.438 38.5 1 89.31 180 GLU A O 1
ATOM 1409 N N . GLN A 1 181 ? -1.235 43.188 37.094 1 86.69 181 GLN A N 1
ATOM 1410 C CA . GLN A 1 181 ? 0.078 43.812 37.25 1 86.69 181 GLN A CA 1
ATOM 1411 C C . GLN A 1 181 ? -0.044 45.312 37.531 1 86.69 181 GLN A C 1
ATOM 1413 O O . GLN A 1 181 ? -1.002 45.938 37.125 1 86.69 181 GLN A O 1
ATOM 1418 N N . PRO A 1 182 ? 0.905 45.875 38.312 1 88.31 182 PRO A N 1
ATOM 1419 C CA . PRO A 1 182 ? 0.938 47.312 38.5 1 88.31 182 PRO A CA 1
ATOM 1420 C C . PRO A 1 182 ? 1.508 48.062 37.312 1 88.31 182 PRO A C 1
ATOM 1422 O O . PRO A 1 182 ? 2.656 48.531 37.344 1 88.31 182 PRO A O 1
ATOM 1425 N N . TRP A 1 183 ? 0.722 48.25 36.281 1 89.62 183 TRP A N 1
ATOM 1426 C CA . TRP A 1 183 ? 1.151 48.906 35.062 1 89.62 183 TRP A CA 1
ATOM 1427 C C . TRP A 1 183 ? 1.434 50.375 35.281 1 89.62 183 TRP A C 1
ATOM 1429 O O . TRP A 1 183 ? 0.785 51 36.125 1 89.62 183 TRP A O 1
ATOM 1439 N N . PRO A 1 184 ? 2.371 50.906 34.562 1 90.44 184 PRO A N 1
ATOM 1440 C CA . PRO A 1 184 ? 2.68 52.344 34.688 1 90.44 184 PRO A CA 1
ATOM 1441 C C . PRO A 1 184 ? 1.478 53.25 34.406 1 90.44 184 PRO A C 1
ATOM 1443 O O . PRO A 1 184 ? 0.702 52.938 33.469 1 90.44 184 PRO A O 1
ATOM 1446 N N . ASP A 1 185 ? 1.41 54.406 35.031 1 88.44 185 ASP A N 1
ATOM 1447 C CA . ASP A 1 185 ? 0.329 55.344 34.875 1 88.44 185 ASP A CA 1
ATOM 1448 C C . ASP A 1 185 ? 0.361 55.969 33.469 1 88.44 185 ASP A C 1
ATOM 1450 O O . ASP A 1 185 ? -0.659 56.469 32.969 1 88.44 185 ASP A O 1
ATOM 1454 N N . GLU A 1 186 ? 1.509 55.844 32.938 1 91.44 186 GLU A N 1
ATOM 1455 C CA . GLU A 1 186 ? 1.703 56.406 31.594 1 91.44 186 GLU A CA 1
ATOM 1456 C C . GLU A 1 186 ? 0.717 55.781 30.609 1 91.44 186 GLU A C 1
ATOM 1458 O O . GLU A 1 186 ? 0.331 56.438 29.625 1 91.44 186 GLU A O 1
ATOM 1463 N N . ILE A 1 187 ? 0.277 54.594 30.891 1 92 187 ILE A N 1
ATOM 1464 C CA . ILE A 1 187 ? -0.641 53.906 30 1 92 187 ILE A CA 1
ATOM 1465 C C . ILE A 1 187 ? -1.987 54.625 29.984 1 92 187 ILE A C 1
ATOM 1467 O O . ILE A 1 187 ? -2.578 54.812 28.922 1 92 187 ILE A O 1
ATOM 1471 N N . VAL A 1 188 ? -2.398 55.062 31.078 1 89.62 188 VAL A N 1
ATOM 1472 C CA . VAL A 1 188 ? -3.664 55.781 31.188 1 89.62 188 VAL A CA 1
ATOM 1473 C C . VAL A 1 188 ? -3.562 57.125 30.453 1 89.62 188 VAL A C 1
ATOM 1475 O O . VAL A 1 188 ? -4.504 57.531 29.781 1 89.62 188 VAL A O 1
ATOM 1478 N N . GLU A 1 189 ? -2.404 57.719 30.609 1 92 189 GLU A N 1
ATOM 1479 C CA . GLU A 1 189 ? -2.184 59 29.938 1 92 189 GLU A CA 1
ATOM 1480 C C . GLU A 1 189 ? -2.254 58.812 28.422 1 92 189 GLU A C 1
ATOM 1482 O O . GLU A 1 189 ? -2.865 59.625 27.719 1 92 189 GLU A O 1
ATOM 1487 N N . ILE A 1 190 ? -1.673 57.781 28 1 94.12 190 ILE A N 1
ATOM 1488 C CA . ILE A 1 190 ? -1.658 57.5 26.562 1 94.12 190 ILE A CA 1
ATOM 1489 C C . ILE A 1 190 ? -3.082 57.219 26.078 1 94.12 190 ILE A C 1
ATOM 1491 O O . ILE A 1 190 ? -3.488 57.719 25.031 1 94.12 190 ILE A O 1
ATOM 1495 N N . MET A 1 191 ? -3.824 56.5 26.781 1 94.19 191 MET A N 1
ATOM 1496 C CA . MET A 1 191 ? -5.191 56.156 26.406 1 94.19 191 MET A CA 1
ATOM 1497 C C . MET A 1 191 ? -6.062 57.406 26.375 1 94.19 191 MET A C 1
ATOM 1499 O O . MET A 1 191 ? -6.887 57.594 25.469 1 94.19 191 MET A O 1
ATOM 1503 N N . ASN A 1 192 ? -5.836 58.281 27.281 1 92.44 192 ASN A N 1
ATOM 1504 C CA . ASN A 1 192 ? -6.57 59.531 27.297 1 92.44 192 ASN A CA 1
ATOM 1505 C C . ASN A 1 192 ? -6.25 60.406 26.078 1 92.44 192 ASN A C 1
ATOM 1507 O O . ASN A 1 192 ? -7.145 61 25.484 1 92.44 192 ASN A O 1
ATOM 1511 N N . GLU A 1 193 ? -5.035 60.438 25.781 1 94.44 193 GLU A N 1
ATOM 1512 C CA . GLU A 1 193 ? -4.605 61.156 24.609 1 94.44 193 GLU A CA 1
ATOM 1513 C C . GLU A 1 193 ? -5.262 60.625 23.344 1 94.44 193 GLU A C 1
ATOM 1515 O O . GLU A 1 193 ? -5.719 61.406 22.5 1 94.44 193 GLU A O 1
ATOM 1520 N N . LEU A 1 194 ? -5.328 59.344 23.219 1 93.5 194 LEU A N 1
ATOM 1521 C CA . LEU A 1 194 ? -5.867 58.719 22.016 1 93.5 194 LEU A CA 1
ATOM 1522 C C . LEU A 1 194 ? -7.375 58.906 21.938 1 93.5 194 LEU A C 1
ATOM 1524 O O . LEU A 1 194 ? -7.922 59.094 20.844 1 93.5 194 LEU A O 1
ATOM 1528 N N . ARG A 1 195 ? -8 58.875 23.031 1 91.88 195 ARG A N 1
ATOM 1529 C CA . ARG A 1 195 ? -9.445 59.094 23.078 1 91.88 195 ARG A CA 1
ATOM 1530 C C . ARG A 1 195 ? -9.812 60.5 22.578 1 91.88 195 ARG A C 1
ATOM 1532 O O . ARG A 1 195 ? -10.859 60.688 21.969 1 91.88 195 ARG A O 1
ATOM 1539 N N . GLU A 1 196 ? -8.93 61.406 22.812 1 92.81 196 GLU A N 1
ATOM 1540 C CA . GLU A 1 196 ? -9.156 62.781 22.391 1 92.81 196 GLU A CA 1
ATOM 1541 C C . GLU A 1 196 ? -8.875 62.938 20.891 1 92.81 196 GLU A C 1
ATOM 1543 O O . GLU A 1 196 ? -9.453 63.812 20.234 1 92.81 196 GLU A O 1
ATOM 1548 N N . GLU A 1 197 ? -8.031 62.125 20.391 1 92.19 197 GLU A N 1
ATOM 1549 C CA . GLU A 1 197 ? -7.594 62.25 19 1 92.19 197 GLU A CA 1
ATOM 1550 C C . GLU A 1 197 ? -8.641 61.688 18.047 1 92.19 197 GLU A C 1
ATOM 1552 O O . GLU A 1 197 ? -8.82 62.188 16.938 1 92.19 197 GLU A O 1
ATOM 1557 N N . ARG A 1 198 ? -9.242 60.594 18.438 1 89.81 198 ARG A N 1
ATOM 1558 C CA . ARG A 1 198 ? -10.172 59.906 17.562 1 89.81 198 ARG A CA 1
ATOM 1559 C C . ARG A 1 198 ? -11.148 59.031 18.344 1 89.81 198 ARG A C 1
ATOM 1561 O O . ARG A 1 198 ? -10.867 58.656 19.484 1 89.81 198 ARG A O 1
ATOM 1568 N N . PRO A 1 199 ? -12.266 58.75 17.703 1 91.12 199 PRO A N 1
ATOM 1569 C CA . PRO A 1 199 ? -13.195 57.844 18.375 1 91.12 199 PRO A CA 1
ATOM 1570 C C . PRO A 1 199 ? -12.625 56.438 18.547 1 91.12 199 PRO A C 1
ATOM 1572 O O . PRO A 1 199 ? -12.016 55.906 17.609 1 91.12 199 PRO A O 1
ATOM 1575 N N . MET A 1 200 ? -12.742 55.906 19.703 1 93.31 200 MET A N 1
ATOM 1576 C CA . MET A 1 200 ? -12.266 54.562 20.016 1 93.31 200 MET A CA 1
ATOM 1577 C C . MET A 1 200 ? -13.438 53.625 20.297 1 93.31 200 MET A C 1
ATOM 1579 O O . MET A 1 200 ? -14.539 54.062 20.594 1 93.31 200 MET A O 1
ATOM 1583 N N . SER A 1 201 ? -13.219 52.406 20.141 1 93.38 201 SER A N 1
ATOM 1584 C CA . SER A 1 201 ? -14.258 51.375 20.344 1 93.38 201 SER A CA 1
ATOM 1585 C C . SER A 1 201 ? -14.719 51.375 21.797 1 93.38 201 SER A C 1
ATOM 1587 O O . SER A 1 201 ? -14.062 51.938 22.672 1 93.38 201 SER A O 1
ATOM 1589 N N . ALA A 1 202 ? -15.867 50.75 22.062 1 91.56 202 ALA A N 1
ATOM 1590 C CA . ALA A 1 202 ? -16.422 50.625 23.406 1 91.56 202 ALA A CA 1
ATOM 1591 C C . ALA A 1 202 ? -15.469 49.875 24.328 1 91.56 202 ALA A C 1
ATOM 1593 O O . ALA A 1 202 ? -15.359 50.156 25.516 1 91.56 202 ALA A O 1
ATOM 1594 N N . GLU A 1 203 ? -14.789 48.906 23.703 1 93.56 203 GLU A N 1
ATOM 1595 C CA . GLU A 1 203 ? -13.883 48.062 24.469 1 93.56 203 GLU A CA 1
ATOM 1596 C C . GLU A 1 203 ? -12.695 48.875 25 1 93.56 203 GLU A C 1
ATOM 1598 O O . GLU A 1 203 ? -12.133 48.562 26.047 1 93.56 203 GLU A O 1
ATOM 1603 N N . PHE A 1 204 ? -12.383 49.906 24.312 1 93.44 204 PHE A N 1
ATOM 1604 C CA . PHE A 1 204 ? -11.32 50.812 24.75 1 93.44 204 PHE A CA 1
ATOM 1605 C C . PHE A 1 204 ? -11.672 51.469 26.078 1 93.44 204 PHE A C 1
ATOM 1607 O O . PHE A 1 204 ? -10.82 51.562 26.969 1 93.44 204 PHE A O 1
ATOM 1614 N N . GLY A 1 205 ? -12.922 51.844 26.172 1 88 205 GLY A N 1
ATOM 1615 C CA . GLY A 1 205 ? -13.383 52.438 27.422 1 88 205 GLY A CA 1
ATOM 1616 C C . GLY A 1 205 ? -13.32 51.469 28.594 1 88 205 GLY A C 1
ATOM 1617 O O . GLY A 1 205 ? -12.938 51.844 29.703 1 88 205 GLY A O 1
ATOM 1618 N N . SER A 1 206 ? -13.656 50.281 28.312 1 86.62 206 SER A N 1
ATOM 1619 C CA . SER A 1 206 ? -13.609 49.25 29.344 1 86.62 206 SER A CA 1
ATOM 1620 C C . SER A 1 206 ? -12.18 49 29.828 1 86.62 206 SER A C 1
ATOM 1622 O O . SER A 1 206 ? -11.953 48.75 31.016 1 86.62 206 SER A O 1
ATOM 1624 N N . LEU A 1 207 ? -11.297 49.062 28.891 1 90.38 207 LEU A N 1
ATOM 1625 C CA . LEU A 1 207 ? -9.891 48.875 29.219 1 90.38 207 LEU A CA 1
ATOM 1626 C C . LEU A 1 207 ? -9.352 50.031 30.031 1 90.38 207 LEU A C 1
ATOM 1628 O O . LEU A 1 207 ? -8.602 49.844 30.984 1 90.38 207 LEU A O 1
ATOM 1632 N N . GLN A 1 208 ? -9.766 51.188 29.672 1 87 208 GLN A N 1
ATOM 1633 C CA . GLN A 1 208 ? -9.352 52.406 30.359 1 87 208 GLN A CA 1
ATOM 1634 C C . GLN A 1 208 ? -9.844 52.406 31.797 1 87 208 GLN A C 1
ATOM 1636 O O . GLN A 1 208 ? -9.109 52.812 32.719 1 87 208 GLN A O 1
ATOM 1641 N N . GLY A 1 209 ? -11.07 52 32 1 79.56 209 GLY A N 1
ATOM 1642 C CA . GLY A 1 209 ? -11.625 51.938 33.344 1 79.56 209 GLY A CA 1
ATOM 1643 C C . GLY A 1 209 ? -10.875 50.969 34.25 1 79.56 209 GLY A C 1
ATOM 1644 O O . GLY A 1 209 ? -10.633 51.312 35.438 1 79.56 209 GLY A O 1
ATOM 1645 N N . THR A 1 210 ? -10.5 49.938 33.719 1 77.38 210 THR A N 1
ATOM 1646 C CA . THR A 1 210 ? -9.758 48.938 34.5 1 77.38 210 THR A CA 1
ATOM 1647 C C . THR A 1 210 ? -8.367 49.469 34.844 1 77.38 210 THR A C 1
ATOM 1649 O O . THR A 1 210 ? -7.887 49.25 35.969 1 77.38 210 THR A O 1
ATOM 1652 N N . SER A 1 211 ? -7.711 50.094 33.969 1 74.69 211 SER A N 1
ATOM 1653 C CA . SER A 1 211 ? -6.379 50.656 34.188 1 74.69 211 SER A CA 1
ATOM 1654 C C . SER A 1 211 ? -6.406 51.75 35.25 1 74.69 211 SER A C 1
ATOM 1656 O O . SER A 1 211 ? -5.488 51.875 36.062 1 74.69 211 SER A O 1
ATOM 1658 N N . LEU A 1 212 ? -7.523 52.438 35.188 1 68.62 212 LEU A N 1
ATOM 1659 C CA . LEU A 1 212 ? -7.695 53.531 36.156 1 68.62 212 LEU A CA 1
ATOM 1660 C C . LEU A 1 212 ? -7.992 53 37.531 1 68.62 212 LEU A C 1
ATOM 1662 O O . LEU A 1 212 ? -7.492 53.531 38.531 1 68.62 212 LEU A O 1
ATOM 1666 N N . SER A 1 213 ? -8.844 52 37.562 1 67.75 213 SER A N 1
ATOM 1667 C CA . SER A 1 213 ? -9.172 51.438 38.875 1 67.75 213 SER A CA 1
ATOM 1668 C C . SER A 1 213 ? -7.934 50.906 39.562 1 67.75 213 SER A C 1
ATOM 1670 O O . SER A 1 213 ? -7.805 51 40.781 1 67.75 213 SER A O 1
ATOM 1672 N N . HIS A 1 214 ? -7.074 50.406 38.844 1 63.34 214 HIS A N 1
ATOM 1673 C CA . HIS A 1 214 ? -5.832 49.938 39.438 1 63.34 214 HIS A CA 1
ATOM 1674 C C . HIS A 1 214 ? -5 51.062 40 1 63.34 214 HIS A C 1
ATOM 1676 O O . HIS A 1 214 ? -4.379 50.938 41.062 1 63.34 214 HIS A O 1
ATOM 1682 N N . LEU A 1 215 ? -5.047 52.188 39.281 1 58.69 215 LEU A N 1
ATOM 1683 C CA . LEU A 1 215 ? -4.367 53.375 39.781 1 58.69 215 LEU A CA 1
ATOM 1684 C C . LEU A 1 215 ? -5.012 53.875 41.062 1 58.69 215 LEU A C 1
ATOM 1686 O O . LEU A 1 215 ? -4.309 54.25 42 1 58.69 215 LEU A O 1
ATOM 1690 N N . LEU A 1 216 ? -6.305 53.875 41.031 1 53.69 216 LEU A N 1
ATOM 1691 C CA . LEU A 1 216 ? -7.004 54.375 42.219 1 53.69 216 LEU A CA 1
ATOM 1692 C C . LEU A 1 216 ? -6.836 53.375 43.375 1 53.69 216 LEU A C 1
ATOM 1694 O O . LEU A 1 216 ? -6.793 53.812 44.531 1 53.69 216 LEU A O 1
ATOM 1698 N N . GLY A 1 217 ? -6.762 52.219 43.031 1 51.19 217 GLY A N 1
ATOM 1699 C CA . GLY A 1 217 ? -6.535 51.25 44.094 1 51.19 217 GLY A CA 1
ATOM 1700 C C . GLY A 1 217 ? -5.121 51.312 44.656 1 51.19 217 GLY A C 1
ATOM 1701 O O . GLY A 1 217 ? -4.855 50.781 45.719 1 51.19 217 GLY A O 1
ATOM 1702 N N . LYS A 1 218 ? -4.246 51.75 43.969 1 53.34 218 LYS A N 1
ATOM 1703 C CA . LYS A 1 218 ? -2.891 52 44.469 1 53.34 218 LYS A CA 1
ATOM 1704 C C . LYS A 1 218 ? -2.859 53.094 45.5 1 53.34 218 LYS A C 1
ATOM 1706 O O . LYS A 1 218 ? -1.952 53.156 46.312 1 53.34 218 LYS A O 1
ATOM 1711 N N . PHE A 1 219 ? -3.734 54.062 45.469 1 45.97 219 PHE A N 1
ATOM 1712 C CA . PHE A 1 219 ? -3.768 55.188 46.406 1 45.97 219 PHE A CA 1
ATOM 1713 C C . PHE A 1 219 ? -4.578 54.812 47.656 1 45.97 219 PHE A C 1
ATOM 1715 O O . PHE A 1 219 ? -4.551 55.531 48.656 1 45.97 219 PHE A O 1
ATOM 1722 N N . ASP A 1 220 ? -5.207 53.812 47.75 1 39.84 220 ASP A N 1
ATOM 1723 C CA . ASP A 1 220 ? -5.762 53.469 49.031 1 39.84 220 ASP A CA 1
ATOM 1724 C C . ASP A 1 220 ? -4.805 52.531 49.812 1 39.84 220 ASP A C 1
ATOM 1726 O O . ASP A 1 220 ? -4.172 51.656 49.219 1 39.84 220 ASP A O 1
ATOM 1730 N N . MET B 1 1 ? -19.781 -2.426 -2.715 1 53.72 1 MET B N 1
ATOM 1731 C CA . MET B 1 1 ? -19 -1.998 -3.869 1 53.72 1 MET B CA 1
ATOM 1732 C C . MET B 1 1 ? -18.797 -3.15 -4.848 1 53.72 1 MET B C 1
ATOM 1734 O O . MET B 1 1 ? -18.578 -4.289 -4.438 1 53.72 1 MET B O 1
ATOM 1738 N N . THR B 1 2 ? -19.203 -2.893 -5.945 1 74.5 2 THR B N 1
ATOM 1739 C CA . THR B 1 2 ? -19.172 -3.951 -6.949 1 74.5 2 THR B CA 1
ATOM 1740 C C . THR B 1 2 ? -17.719 -4.305 -7.301 1 74.5 2 THR B C 1
ATOM 1742 O O . THR B 1 2 ? -16.906 -3.418 -7.578 1 74.5 2 THR B O 1
ATOM 1745 N N . THR B 1 3 ? -17.281 -5.367 -7.004 1 82.19 3 THR B N 1
ATOM 1746 C CA . THR B 1 3 ? -15.93 -5.863 -7.238 1 82.19 3 THR B CA 1
ATOM 1747 C C . THR B 1 3 ? -15.688 -6.09 -8.727 1 82.19 3 THR B C 1
ATOM 1749 O O . THR B 1 3 ? -16.562 -6.578 -9.438 1 82.19 3 THR B O 1
ATOM 1752 N N . LYS B 1 4 ? -14.695 -5.547 -9.297 1 87.62 4 LYS B N 1
ATOM 1753 C CA . LYS B 1 4 ? -14.258 -5.73 -10.68 1 87.62 4 LYS B CA 1
ATOM 1754 C C . LYS B 1 4 ? -13.234 -6.855 -10.789 1 87.62 4 LYS B C 1
ATOM 1756 O O . LYS B 1 4 ? -12.172 -6.789 -10.18 1 87.62 4 LYS B O 1
ATOM 1761 N N . LYS B 1 5 ? -13.625 -7.824 -11.539 1 91.75 5 LYS B N 1
ATOM 1762 C CA . LYS B 1 5 ? -12.711 -8.938 -11.758 1 91.75 5 LYS B CA 1
ATOM 1763 C C . LYS B 1 5 ? -11.641 -8.57 -12.789 1 91.75 5 LYS B C 1
ATOM 1765 O O . LYS B 1 5 ? -11.961 -8.078 -13.875 1 91.75 5 LYS B O 1
ATOM 1770 N N . VAL B 1 6 ? -10.406 -8.734 -12.414 1 94.5 6 VAL B N 1
ATOM 1771 C CA . VAL B 1 6 ? -9.305 -8.438 -13.328 1 94.5 6 VAL B CA 1
ATOM 1772 C C . VAL B 1 6 ? -8.391 -9.648 -13.445 1 94.5 6 VAL B C 1
ATOM 1774 O O . VAL B 1 6 ? -8.289 -10.453 -12.516 1 94.5 6 VAL B O 1
ATOM 1777 N N . LEU B 1 7 ? -7.711 -9.781 -14.656 1 94.19 7 LEU B N 1
ATOM 1778 C CA . LEU B 1 7 ? -6.766 -10.867 -14.883 1 94.19 7 LEU B CA 1
ATOM 1779 C C . LEU B 1 7 ? -5.457 -10.617 -14.141 1 94.19 7 LEU B C 1
ATOM 1781 O O . LEU B 1 7 ? -5.098 -9.469 -13.883 1 94.19 7 LEU B O 1
ATOM 1785 N N . GLY B 1 8 ? -4.746 -11.617 -13.812 1 94.81 8 GLY B N 1
ATOM 1786 C CA . GLY B 1 8 ? -3.48 -11.547 -13.094 1 94.81 8 GLY B CA 1
ATOM 1787 C C . GLY B 1 8 ? -2.502 -10.562 -13.711 1 94.81 8 GLY B C 1
ATOM 1788 O O . GLY B 1 8 ? -1.981 -9.68 -13.016 1 94.81 8 GLY B O 1
ATOM 1789 N N . PRO B 1 9 ? -2.312 -10.648 -15.008 1 94.69 9 PRO B N 1
ATOM 1790 C CA . PRO B 1 9 ? -1.354 -9.734 -15.633 1 94.69 9 PRO B CA 1
ATOM 1791 C C . PRO B 1 9 ? -1.76 -8.266 -15.492 1 94.69 9 PRO B C 1
ATOM 1793 O O . PRO B 1 9 ? -0.898 -7.395 -15.359 1 94.69 9 PRO B O 1
ATOM 1796 N N . HIS B 1 10 ? -3.035 -8.008 -15.57 1 96 10 HIS B N 1
ATOM 1797 C CA . HIS B 1 10 ? -3.506 -6.641 -15.398 1 96 10 HIS B CA 1
ATOM 1798 C C . HIS B 1 10 ? -3.252 -6.148 -13.977 1 96 10 HIS B C 1
ATOM 1800 O O . HIS B 1 10 ? -2.846 -5 -13.773 1 96 10 HIS B O 1
ATOM 1806 N N . ALA B 1 11 ? -3.529 -7.004 -13.008 1 96.75 11 ALA B N 1
ATOM 1807 C CA . ALA B 1 11 ? -3.258 -6.645 -11.617 1 96.75 11 ALA B CA 1
ATOM 1808 C C . ALA B 1 11 ? -1.779 -6.332 -11.414 1 96.75 11 ALA B C 1
ATOM 1810 O O . ALA B 1 11 ? -1.433 -5.352 -10.742 1 96.75 11 ALA B O 1
ATOM 1811 N N . ILE B 1 12 ? -0.941 -7.129 -11.977 1 97.75 12 ILE B N 1
ATOM 1812 C CA . ILE B 1 12 ? 0.501 -6.945 -11.867 1 97.75 12 ILE B CA 1
ATOM 1813 C C . ILE B 1 12 ? 0.901 -5.605 -12.484 1 97.75 12 ILE B C 1
ATOM 1815 O O . ILE B 1 12 ? 1.662 -4.84 -11.883 1 97.75 12 ILE B O 1
ATOM 1819 N N . SER B 1 13 ? 0.345 -5.336 -13.68 1 97.44 13 SER B N 1
ATOM 1820 C CA . SER B 1 13 ? 0.647 -4.082 -14.359 1 97.44 13 SER B CA 1
ATOM 1821 C C . SER B 1 13 ? 0.202 -2.881 -13.531 1 97.44 13 SER B C 1
ATOM 1823 O O . SER B 1 13 ? 0.922 -1.886 -13.438 1 97.44 13 SER B O 1
ATOM 1825 N N . THR B 1 14 ? -0.955 -2.951 -12.969 1 97.12 14 THR B N 1
ATOM 1826 C CA . THR B 1 14 ? -1.485 -1.87 -12.148 1 97.12 14 THR B CA 1
ATOM 1827 C C . THR B 1 14 ? -0.608 -1.646 -10.914 1 97.12 14 THR B C 1
ATOM 1829 O O . THR B 1 14 ? -0.276 -0.507 -10.586 1 97.12 14 THR B O 1
ATOM 1832 N N . LEU B 1 15 ? -0.236 -2.736 -10.227 1 98.12 15 LEU B N 1
ATOM 1833 C CA . LEU B 1 15 ? 0.624 -2.639 -9.055 1 98.12 15 LEU B CA 1
ATOM 1834 C C . LEU B 1 15 ? 1.968 -2.014 -9.414 1 98.12 15 LEU B C 1
ATOM 1836 O O . LEU B 1 15 ? 2.477 -1.159 -8.688 1 98.12 15 LEU B O 1
ATOM 1840 N N . LYS B 1 16 ? 2.525 -2.465 -10.539 1 97.75 16 LYS B N 1
ATOM 1841 C CA . LYS B 1 16 ? 3.797 -1.916 -11.008 1 97.75 16 LYS B CA 1
ATOM 1842 C C . LYS B 1 16 ? 3.689 -0.414 -11.25 1 97.75 16 LYS B C 1
ATOM 1844 O O . LYS B 1 16 ? 4.562 0.352 -10.836 1 97.75 16 LYS B O 1
ATOM 1849 N N . GLU B 1 17 ? 2.641 0.001 -11.914 1 97.25 17 GLU B N 1
ATOM 1850 C CA . GLU B 1 17 ? 2.42 1.405 -12.25 1 97.25 17 GLU B CA 1
ATOM 1851 C C . GLU B 1 17 ? 2.264 2.254 -10.992 1 97.25 17 GLU B C 1
ATOM 1853 O O . GLU B 1 17 ? 2.871 3.32 -10.883 1 97.25 17 GLU B O 1
ATOM 1858 N N . GLN B 1 18 ? 1.487 1.763 -10.086 1 97.44 18 GLN B N 1
ATOM 1859 C CA . GLN B 1 18 ? 1.246 2.537 -8.875 1 97.44 18 GLN B CA 1
ATOM 1860 C C . GLN B 1 18 ? 2.49 2.582 -7.996 1 97.44 18 GLN B C 1
ATOM 1862 O O . GLN B 1 18 ? 2.756 3.59 -7.336 1 97.44 18 GLN B O 1
ATOM 1867 N N . THR B 1 19 ? 3.246 1.484 -7.938 1 97.81 19 THR B N 1
ATOM 1868 C CA . THR B 1 19 ? 4.5 1.487 -7.191 1 97.81 19 THR B CA 1
ATOM 1869 C C . THR B 1 19 ? 5.441 2.566 -7.719 1 97.81 19 THR B C 1
ATOM 1871 O O . THR B 1 19 ? 5.988 3.354 -6.945 1 97.81 19 THR B O 1
ATOM 1874 N N . ARG B 1 20 ? 5.602 2.602 -9.039 1 96.12 20 ARG B N 1
ATOM 1875 C CA . ARG B 1 20 ? 6.465 3.611 -9.648 1 96.12 20 ARG B CA 1
ATOM 1876 C C . ARG B 1 20 ? 5.969 5.016 -9.336 1 96.12 20 ARG B C 1
ATOM 1878 O O . ARG B 1 20 ? 6.762 5.91 -9.039 1 96.12 20 ARG B O 1
ATOM 1885 N N . ARG B 1 21 ? 4.672 5.258 -9.359 1 95.69 21 ARG B N 1
ATOM 1886 C CA . ARG B 1 21 ? 4.07 6.559 -9.078 1 95.69 21 ARG B CA 1
ATOM 1887 C C . ARG B 1 21 ? 4.414 7.027 -7.668 1 95.69 21 ARG B C 1
ATOM 1889 O O . ARG B 1 21 ? 4.875 8.156 -7.477 1 95.69 21 ARG B O 1
ATOM 1896 N N . PHE B 1 22 ? 4.277 6.129 -6.695 1 97.12 22 PHE B N 1
ATOM 1897 C CA . PHE B 1 22 ? 4.469 6.535 -5.309 1 97.12 22 PHE B CA 1
ATOM 1898 C C . PHE B 1 22 ? 5.953 6.586 -4.965 1 97.12 22 PHE B C 1
ATOM 1900 O O . PHE B 1 22 ? 6.367 7.359 -4.098 1 97.12 22 PHE B O 1
ATOM 1907 N N . GLU B 1 23 ? 6.73 5.777 -5.676 1 96.19 23 GLU B N 1
ATOM 1908 C CA . GLU B 1 23 ? 8.172 5.844 -5.457 1 96.19 23 GLU B CA 1
ATOM 1909 C C . GLU B 1 23 ? 8.742 7.188 -5.91 1 96.19 23 GLU B C 1
ATOM 1911 O O . GLU B 1 23 ? 9.711 7.68 -5.336 1 96.19 23 GLU B O 1
ATOM 1916 N N . CYS B 1 24 ? 8.117 7.75 -6.902 1 95.06 24 CYS B N 1
ATOM 1917 C CA . CYS B 1 24 ? 8.625 8.992 -7.473 1 95.06 24 CYS B CA 1
ATOM 1918 C C . CYS B 1 24 ? 7.902 10.195 -6.883 1 95.06 24 CYS B C 1
ATOM 1920 O O . CYS B 1 24 ? 8.094 11.328 -7.344 1 95.06 24 CYS B O 1
ATOM 1922 N N . MET B 1 25 ? 7.148 10.07 -5.875 1 94.12 25 MET B N 1
ATOM 1923 C CA . MET B 1 25 ? 6.328 11.156 -5.332 1 94.12 25 MET B CA 1
ATOM 1924 C C . MET B 1 25 ? 6.953 11.727 -4.066 1 94.12 25 MET B C 1
ATOM 1926 O O . MET B 1 25 ? 7.395 10.984 -3.191 1 94.12 25 MET B O 1
ATOM 1930 N N . SER B 1 26 ? 7.121 13.023 -4.066 1 94 26 SER B N 1
ATOM 1931 C CA . SER B 1 26 ? 7.438 13.781 -2.857 1 94 26 SER B CA 1
ATOM 1932 C C . SER B 1 26 ? 6.34 14.789 -2.537 1 94 26 SER B C 1
ATOM 1934 O O . SER B 1 26 ? 5.957 15.594 -3.391 1 94 26 SER B O 1
ATOM 1936 N N . VAL B 1 27 ? 5.836 14.773 -1.348 1 95.62 27 VAL B N 1
ATOM 1937 C CA . VAL B 1 27 ? 4.66 15.57 -1.005 1 95.62 27 VAL B CA 1
ATOM 1938 C C . VAL B 1 27 ? 5.09 16.859 -0.304 1 95.62 27 VAL B C 1
ATOM 1940 O O . VAL B 1 27 ? 5.898 16.828 0.626 1 95.62 27 VAL B O 1
ATOM 1943 N N . CYS B 1 28 ? 4.617 17.953 -0.832 1 93.25 28 CYS B N 1
ATOM 1944 C CA . CYS B 1 28 ? 4.781 19.25 -0.188 1 93.25 28 CYS B CA 1
ATOM 1945 C C . CYS B 1 28 ? 3.521 19.641 0.576 1 93.25 28 CYS B C 1
ATOM 1947 O O . CYS B 1 28 ? 2.482 19.922 -0.029 1 93.25 28 CYS B O 1
ATOM 1949 N N . LEU B 1 29 ? 3.645 19.688 1.853 1 93.75 29 LEU B N 1
ATOM 1950 C CA . LEU B 1 29 ? 2.502 20.062 2.68 1 93.75 29 LEU B CA 1
ATOM 1951 C C . LEU B 1 29 ? 2.258 21.562 2.629 1 93.75 29 LEU B C 1
ATOM 1953 O O . LEU B 1 29 ? 3.107 22.312 2.152 1 93.75 29 LEU B O 1
ATOM 1957 N N . ALA B 1 30 ? 0.969 22 2.947 1 87.75 30 ALA B N 1
ATOM 1958 C CA . ALA B 1 30 ? 0.601 23.422 3.018 1 87.75 30 ALA B CA 1
ATOM 1959 C C . ALA B 1 30 ? 1.5 24.172 3.992 1 87.75 30 ALA B C 1
ATOM 1961 O O . ALA B 1 30 ? 2.107 23.562 4.879 1 87.75 30 ALA B O 1
ATOM 1962 N N . LYS B 1 31 ? 1.366 25.453 3.682 1 77.69 31 LYS B N 1
ATOM 1963 C CA . LYS B 1 31 ? 2.102 26.344 4.582 1 77.69 31 LYS B CA 1
ATOM 1964 C C . LYS B 1 31 ? 1.315 26.594 5.863 1 77.69 31 LYS B C 1
ATOM 1966 O O . LYS B 1 31 ? 0.101 26.797 5.82 1 77.69 31 LYS B O 1
ATOM 1971 N N . GLY B 1 32 ? 1.615 26.281 7.027 1 79.06 32 GLY B N 1
ATOM 1972 C CA . GLY B 1 32 ? 0.971 26.391 8.328 1 79.06 32 GLY B CA 1
ATOM 1973 C C . GLY B 1 32 ? 0.902 25.094 9.086 1 79.06 32 GLY B C 1
ATOM 1974 O O . GLY B 1 32 ? 0.578 24.047 8.508 1 79.06 32 GLY B O 1
ATOM 1975 N N . ALA B 1 33 ? 1.03 25.156 10.172 1 81.75 33 ALA B N 1
ATOM 1976 C CA . ALA B 1 33 ? 1.169 23.953 10.992 1 81.75 33 ALA B CA 1
ATOM 1977 C C . ALA B 1 33 ? -0.151 23.203 11.078 1 81.75 33 ALA B C 1
ATOM 1979 O O . ALA B 1 33 ? -0.176 21.969 10.969 1 81.75 33 ALA B O 1
ATOM 1980 N N . ASP B 1 34 ? -1.256 23.906 11.242 1 84.38 34 ASP B N 1
ATOM 1981 C CA . ASP B 1 34 ? -2.545 23.234 11.406 1 84.38 34 ASP B CA 1
ATOM 1982 C C . ASP B 1 34 ? -2.953 22.516 10.125 1 84.38 34 ASP B C 1
ATOM 1984 O O . ASP B 1 34 ? -3.381 21.359 10.172 1 84.38 34 ASP B O 1
ATOM 1988 N N . LEU B 1 35 ? -2.826 23.266 9.031 1 87.69 35 LEU B N 1
ATOM 1989 C CA . LEU B 1 35 ? -3.201 22.672 7.746 1 87.69 35 LEU B CA 1
ATOM 1990 C C . LEU B 1 35 ? -2.262 21.531 7.375 1 87.69 35 LEU B C 1
ATOM 1992 O O . LEU B 1 35 ? -2.699 20.516 6.852 1 87.69 35 LEU B O 1
ATOM 1996 N N . ALA B 1 36 ? -0.996 21.672 7.637 1 92 36 ALA B N 1
ATOM 1997 C CA . ALA B 1 36 ? -0.017 20.609 7.379 1 92 36 ALA B CA 1
ATOM 1998 C C . ALA B 1 36 ? -0.33 19.359 8.195 1 92 36 ALA B C 1
ATOM 2000 O O . ALA B 1 36 ? -0.262 18.25 7.676 1 92 36 ALA B O 1
ATOM 2001 N N . THR B 1 37 ? -0.687 19.531 9.406 1 91.69 37 THR B N 1
ATOM 2002 C CA . THR B 1 37 ? -1.026 18.422 10.281 1 91.69 37 THR B CA 1
ATOM 2003 C C . THR B 1 37 ? -2.285 17.703 9.789 1 91.69 37 THR B C 1
ATOM 2005 O O . THR B 1 37 ? -2.352 16.484 9.781 1 91.69 37 THR B O 1
ATOM 2008 N N . SER B 1 38 ? -3.219 18.516 9.414 1 94.12 38 SER B N 1
ATOM 2009 C CA . SER B 1 38 ? -4.457 17.938 8.891 1 94.12 38 SER B CA 1
ATOM 2010 C C . SER B 1 38 ? -4.199 17.125 7.633 1 94.12 38 SER B C 1
ATOM 2012 O O . SER B 1 38 ? -4.73 16.016 7.477 1 94.12 38 SER B O 1
ATOM 2014 N N . GLN B 1 39 ? -3.416 17.688 6.746 1 95.5 39 GLN B N 1
ATOM 2015 C CA . GLN B 1 39 ? -3.072 16.984 5.52 1 95.5 39 GLN B CA 1
ATOM 2016 C C . GLN B 1 39 ? -2.299 15.703 5.82 1 95.5 39 GLN B C 1
ATOM 2018 O O . GLN B 1 39 ? -2.568 14.656 5.23 1 95.5 39 GLN B O 1
ATOM 2023 N N . ALA B 1 40 ? -1.345 15.773 6.719 1 96.75 40 ALA B N 1
ATOM 2024 C CA . ALA B 1 40 ? -0.563 14.594 7.094 1 96.75 40 ALA B CA 1
ATOM 2025 C C . ALA B 1 40 ? -1.461 13.5 7.664 1 96.75 40 ALA B C 1
ATOM 2027 O O . ALA B 1 40 ? -1.28 12.32 7.359 1 96.75 40 ALA B O 1
ATOM 2028 N N . ASN B 1 41 ? -2.428 13.898 8.469 1 96.88 41 ASN B N 1
ATOM 2029 C CA . ASN B 1 41 ? -3.357 12.938 9.047 1 96.88 41 ASN B CA 1
ATOM 2030 C C . ASN B 1 41 ? -4.219 12.273 7.977 1 96.88 41 ASN B C 1
ATOM 2032 O O . ASN B 1 41 ? -4.477 11.07 8.039 1 96.88 41 ASN B O 1
ATOM 2036 N N . GLU B 1 42 ? -4.645 13.078 7.082 1 97.81 42 GLU B N 1
ATOM 2037 C CA . GLU B 1 42 ? -5.469 12.539 6.008 1 97.81 42 GLU B CA 1
ATOM 2038 C C . GLU B 1 42 ? -4.664 11.594 5.121 1 97.81 42 GLU B C 1
ATOM 2040 O O . GLU B 1 42 ? -5.172 10.555 4.684 1 97.81 42 GLU B O 1
ATOM 2045 N N . ILE B 1 43 ? -3.463 11.945 4.785 1 97.94 43 ILE B N 1
ATOM 2046 C CA . ILE B 1 43 ? -2.58 11.094 3.998 1 97.94 43 ILE B CA 1
ATOM 2047 C C . ILE B 1 43 ? -2.344 9.773 4.738 1 97.94 43 ILE B C 1
ATOM 2049 O O . ILE B 1 43 ? -2.4 8.703 4.141 1 97.94 43 ILE B O 1
ATOM 2053 N N . ALA B 1 44 ? -2.143 9.883 6.031 1 97.62 44 ALA B N 1
ATOM 2054 C CA . ALA B 1 44 ? -1.929 8.68 6.836 1 97.62 44 ALA B CA 1
ATOM 2055 C C . ALA B 1 44 ? -3.15 7.766 6.793 1 97.62 44 ALA B C 1
ATOM 2057 O O . ALA B 1 44 ? -3.018 6.543 6.695 1 97.62 44 ALA B O 1
ATOM 2058 N N . GLU B 1 45 ? -4.266 8.344 6.887 1 98.06 45 GLU B N 1
ATOM 2059 C CA . GLU B 1 45 ? -5.508 7.578 6.871 1 98.06 45 GLU B CA 1
ATOM 2060 C C . GLU B 1 45 ? -5.68 6.832 5.551 1 98.06 45 GLU B C 1
ATOM 2062 O O . GLU B 1 45 ? -5.949 5.629 5.543 1 98.06 45 GLU B O 1
ATOM 2067 N N . TRP B 1 46 ? -5.492 7.535 4.508 1 98.06 46 TRP B N 1
ATOM 2068 C CA . TRP B 1 46 ? -5.723 6.93 3.201 1 98.06 46 TRP B CA 1
ATOM 2069 C C . TRP B 1 46 ? -4.582 5.984 2.832 1 98.06 46 TRP B C 1
ATOM 2071 O O . TRP B 1 46 ? -4.797 4.984 2.143 1 98.06 46 TRP B O 1
ATOM 2081 N N . ALA B 1 47 ? -3.383 6.312 3.236 1 98.19 47 ALA B N 1
ATOM 2082 C CA . ALA B 1 47 ? -2.283 5.367 3.057 1 98.19 47 ALA B CA 1
ATOM 2083 C C . ALA B 1 47 ? -2.584 4.039 3.742 1 98.19 47 ALA B C 1
ATOM 2085 O O . ALA B 1 47 ? -2.381 2.973 3.158 1 98.19 47 ALA B O 1
ATOM 2086 N N . SER B 1 48 ? -3.109 4.105 4.953 1 98.06 48 SER B N 1
ATOM 2087 C CA . SER B 1 48 ? -3.461 2.9 5.699 1 98.06 48 SER B CA 1
ATOM 2088 C C . SER B 1 48 ? -4.543 2.102 4.977 1 98.06 48 SER B C 1
ATOM 2090 O O . SER B 1 48 ? -4.473 0.872 4.91 1 98.06 48 SER B O 1
ATOM 2092 N N . LYS B 1 49 ? -5.508 2.809 4.484 1 98.25 49 LYS B N 1
ATOM 2093 C CA . LYS B 1 49 ? -6.586 2.146 3.76 1 98.25 49 LYS B CA 1
ATOM 2094 C C . LYS B 1 49 ? -6.07 1.484 2.486 1 98.25 49 LYS B C 1
ATOM 2096 O O . LYS B 1 49 ? -6.504 0.387 2.131 1 98.25 49 LYS B O 1
ATOM 2101 N N . LEU B 1 50 ? -5.191 2.145 1.803 1 98.5 50 LEU B N 1
ATOM 2102 C CA . LEU B 1 50 ? -4.602 1.577 0.596 1 98.5 50 LEU B CA 1
ATOM 2103 C C . LEU B 1 50 ? -3.803 0.319 0.921 1 98.5 50 LEU B C 1
ATOM 2105 O O . LEU B 1 50 ? -3.906 -0.687 0.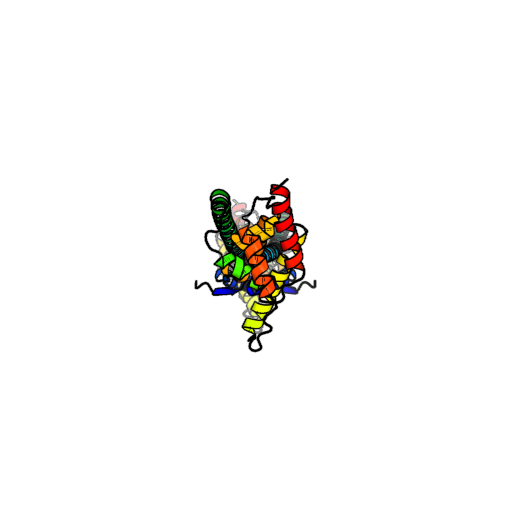215 1 98.5 50 LEU B O 1
ATOM 2109 N N . ILE B 1 51 ? -3.049 0.371 1.981 1 98.5 51 ILE B N 1
ATOM 2110 C CA . ILE B 1 51 ? -2.229 -0.76 2.4 1 98.5 51 ILE B CA 1
ATOM 2111 C C . ILE B 1 51 ? -3.123 -1.953 2.727 1 98.5 51 ILE B C 1
ATOM 2113 O O . ILE B 1 51 ? -2.834 -3.082 2.324 1 98.5 51 ILE B O 1
ATOM 2117 N N . ILE B 1 52 ? -4.246 -1.694 3.385 1 98.38 52 ILE B N 1
ATOM 2118 C CA . ILE B 1 52 ? -5.184 -2.754 3.736 1 98.38 52 ILE B CA 1
ATOM 2119 C C . ILE B 1 52 ? -5.762 -3.375 2.467 1 98.38 52 ILE B C 1
ATOM 2121 O O . ILE B 1 52 ? -5.836 -4.602 2.348 1 98.38 52 ILE B O 1
ATOM 2125 N N . ALA B 1 53 ? -6.133 -2.551 1.562 1 98 53 ALA B N 1
ATOM 2126 C CA . ALA B 1 53 ? -6.734 -3.027 0.319 1 98 53 ALA B CA 1
ATOM 2127 C C . ALA B 1 53 ? -5.75 -3.879 -0.475 1 98 53 ALA B C 1
ATOM 2129 O O . ALA B 1 53 ? -6.105 -4.949 -0.973 1 98 53 ALA B O 1
ATOM 2130 N N . VAL B 1 54 ? -4.543 -3.443 -0.613 1 98.31 54 VAL B N 1
ATOM 2131 C CA . VAL B 1 54 ? -3.516 -4.148 -1.377 1 98.31 54 VAL B CA 1
ATOM 2132 C C . VAL B 1 54 ? -3.17 -5.465 -0.686 1 98.31 54 VAL B C 1
ATOM 2134 O O . VAL B 1 54 ? -2.982 -6.488 -1.347 1 98.31 54 VAL B O 1
ATOM 2137 N N . THR B 1 55 ? -3.082 -5.453 0.603 1 97.94 55 THR B N 1
ATOM 2138 C CA . THR B 1 55 ? -2.791 -6.656 1.373 1 97.94 55 THR B CA 1
ATOM 2139 C C . THR B 1 55 ? -3.898 -7.691 1.199 1 97.94 55 THR B C 1
ATOM 2141 O O . THR B 1 55 ? -3.629 -8.891 1.13 1 97.94 55 THR B O 1
ATOM 2144 N N . ALA B 1 56 ? -5.109 -7.199 1.158 1 97.25 56 ALA B N 1
ATOM 2145 C CA . ALA B 1 56 ? -6.238 -8.102 0.953 1 97.25 56 ALA B CA 1
ATOM 2146 C C . ALA B 1 56 ? -6.137 -8.812 -0.394 1 97.25 56 ALA B C 1
ATOM 2148 O O . ALA B 1 56 ? -6.402 -10.008 -0.492 1 97.25 56 ALA B O 1
ATOM 2149 N N . ILE B 1 57 ? -5.77 -8.117 -1.421 1 97.06 57 ILE B N 1
ATOM 2150 C CA . ILE B 1 57 ? -5.602 -8.695 -2.75 1 97.06 57 ILE B CA 1
ATOM 2151 C C . ILE B 1 57 ? -4.492 -9.742 -2.721 1 97.06 57 ILE B C 1
ATOM 2153 O O . ILE B 1 57 ? -4.652 -10.836 -3.268 1 97.06 57 ILE B O 1
ATOM 2157 N N . GLN B 1 58 ? -3.393 -9.375 -2.123 1 97.19 58 GLN B N 1
ATOM 2158 C CA . GLN B 1 58 ? -2.268 -10.297 -2.002 1 97.19 58 GLN B CA 1
ATOM 2159 C C . GLN B 1 58 ? -2.689 -11.602 -1.325 1 97.19 58 GLN B C 1
ATOM 2161 O O . GLN B 1 58 ? -2.355 -12.688 -1.797 1 97.19 58 GLN B O 1
ATOM 2166 N N . GLN B 1 59 ? -3.436 -11.484 -0.259 1 96.94 59 GLN B N 1
ATOM 2167 C CA . GLN B 1 59 ? -3.879 -12.656 0.489 1 96.94 59 GLN B CA 1
ATOM 2168 C C . GLN B 1 59 ? -4.848 -13.5 -0.335 1 96.94 59 GLN B C 1
ATOM 2170 O O . GLN B 1 59 ? -4.766 -14.734 -0.327 1 96.94 59 GLN B O 1
ATOM 2175 N N . GLU B 1 60 ? -5.746 -12.82 -0.999 1 95.62 60 GLU B N 1
ATOM 2176 C CA . GLU B 1 60 ? -6.715 -13.516 -1.836 1 95.62 60 GLU B CA 1
ATOM 2177 C C . GLU B 1 60 ? -6.02 -14.344 -2.912 1 95.62 60 GLU B C 1
ATOM 2179 O O . GLU B 1 60 ? -6.355 -15.516 -3.115 1 95.62 60 GLU B O 1
ATOM 2184 N N . VAL B 1 61 ? -5.109 -13.781 -3.588 1 96.31 61 VAL B N 1
ATOM 2185 C CA . VAL B 1 61 ? -4.43 -14.438 -4.695 1 96.31 61 VAL B CA 1
ATOM 2186 C C . VAL B 1 61 ? -3.555 -15.57 -4.164 1 96.31 61 VAL B C 1
ATOM 2188 O O . VAL B 1 61 ? -3.424 -16.625 -4.809 1 96.31 61 VAL B O 1
ATOM 2191 N N . GLU B 1 62 ? -2.91 -15.391 -3.041 1 95.62 62 GLU B N 1
ATOM 2192 C CA . GLU B 1 62 ? -2.107 -16.438 -2.426 1 95.62 62 GLU B CA 1
ATOM 2193 C C . GLU B 1 62 ? -2.965 -17.641 -2.057 1 95.62 62 GLU B C 1
ATOM 2195 O O . GLU B 1 62 ? -2.555 -18.797 -2.258 1 95.62 62 GLU B O 1
ATOM 2200 N N . ASN B 1 63 ? -4.117 -17.328 -1.518 1 95.31 63 ASN B N 1
ATOM 2201 C CA . ASN B 1 63 ? -5.047 -18.391 -1.167 1 95.31 63 ASN B CA 1
ATOM 2202 C C . ASN B 1 63 ? -5.52 -19.156 -2.402 1 95.31 63 ASN B C 1
ATOM 2204 O O . ASN B 1 63 ? -5.617 -20.375 -2.381 1 95.31 63 ASN B O 1
ATOM 2208 N N . GLU B 1 64 ? -5.812 -18.438 -3.4 1 93.69 64 GLU B N 1
ATOM 2209 C CA . GLU B 1 64 ? -6.262 -19.062 -4.645 1 93.69 64 GLU B CA 1
ATOM 2210 C C . GLU B 1 64 ? -5.164 -19.938 -5.25 1 93.69 64 GLU B C 1
ATOM 2212 O O . GLU B 1 64 ? -5.422 -21.062 -5.691 1 93.69 64 GLU B O 1
ATOM 2217 N N . ALA B 1 65 ? -3.982 -19.438 -5.336 1 94.56 65 ALA B N 1
ATOM 2218 C CA . ALA B 1 65 ? -2.857 -20.203 -5.871 1 94.56 65 ALA B CA 1
ATOM 2219 C C . ALA B 1 65 ? -2.611 -21.469 -5.051 1 94.56 65 ALA B C 1
ATOM 2221 O O . ALA B 1 65 ? -2.328 -22.531 -5.609 1 94.56 65 ALA B O 1
ATOM 2222 N N . ALA B 1 66 ? -2.691 -21.359 -3.754 1 93.88 66 ALA B N 1
ATOM 2223 C CA . ALA B 1 66 ? -2.52 -22.516 -2.875 1 93.88 66 ALA B CA 1
ATOM 2224 C C . ALA B 1 66 ? -3.596 -23.562 -3.131 1 93.88 66 ALA B C 1
ATOM 2226 O O . ALA B 1 66 ? -3.312 -24.766 -3.119 1 93.88 66 ALA B O 1
ATOM 2227 N N . ALA B 1 67 ? -4.781 -23.109 -3.266 1 92.5 67 ALA B N 1
ATOM 2228 C CA . ALA B 1 67 ? -5.883 -24.016 -3.562 1 92.5 67 ALA B CA 1
ATOM 2229 C C . ALA B 1 67 ? -5.648 -24.75 -4.879 1 92.5 67 ALA B C 1
ATOM 2231 O O . ALA B 1 67 ? -5.883 -25.969 -4.973 1 92.5 67 ALA B O 1
ATOM 2232 N N . TYR B 1 68 ? -5.16 -24.078 -5.891 1 90.75 68 TYR B N 1
ATOM 2233 C CA . TYR B 1 68 ? -4.848 -24.688 -7.184 1 90.75 68 TYR B CA 1
ATOM 2234 C C . TYR B 1 68 ? -3.756 -25.734 -7.043 1 90.75 68 TYR B C 1
ATOM 2236 O O . TYR B 1 68 ? -3.844 -26.812 -7.637 1 90.75 68 TYR B O 1
ATOM 2244 N N . ARG B 1 69 ? -2.775 -25.422 -6.312 1 91.06 69 ARG B N 1
ATOM 2245 C CA . ARG B 1 69 ? -1.68 -26.359 -6.094 1 91.06 69 ARG B CA 1
ATOM 2246 C C . ARG B 1 69 ? -2.17 -27.625 -5.391 1 91.06 69 ARG B C 1
ATOM 2248 O O . ARG B 1 69 ? -1.807 -28.734 -5.773 1 91.06 69 ARG B O 1
ATOM 2255 N N . ALA B 1 70 ? -2.967 -27.406 -4.395 1 93.56 70 ALA B N 1
ATOM 2256 C CA . ALA B 1 70 ? -3.504 -28.531 -3.641 1 93.56 70 ALA B CA 1
ATOM 2257 C C . ALA B 1 70 ? -4.375 -29.422 -4.527 1 93.56 70 ALA B C 1
ATOM 2259 O O . ALA B 1 70 ? -4.305 -30.641 -4.449 1 93.56 70 ALA B O 1
ATOM 2260 N N . GLN B 1 71 ? -5.152 -28.828 -5.316 1 92.69 71 GLN B N 1
ATOM 2261 C CA . GLN B 1 71 ? -6.02 -29.562 -6.227 1 92.69 71 GLN B CA 1
ATOM 2262 C C . GLN B 1 71 ? -5.203 -30.375 -7.223 1 92.69 71 GLN B C 1
ATOM 2264 O O . GLN B 1 71 ? -5.527 -31.531 -7.504 1 92.69 71 GLN B O 1
ATOM 2269 N N . THR B 1 72 ? -4.23 -29.75 -7.738 1 92.06 72 THR B N 1
ATOM 2270 C CA . THR B 1 72 ? -3.361 -30.422 -8.695 1 92.06 72 THR B CA 1
ATOM 2271 C C . THR B 1 72 ? -2.641 -31.594 -8.039 1 92.06 72 THR B C 1
ATOM 2273 O O . THR B 1 72 ? -2.586 -32.688 -8.609 1 92.06 72 THR B O 1
ATOM 2276 N N . GLN B 1 73 ? -2.158 -31.422 -6.906 1 93.19 73 GLN B N 1
ATOM 2277 C CA . GLN B 1 73 ? -1.464 -32.469 -6.188 1 93.19 73 GLN B CA 1
ATOM 2278 C C . GLN B 1 73 ? -2.408 -33.625 -5.863 1 93.19 73 GLN B C 1
ATOM 2280 O O . GLN B 1 73 ? -2.025 -34.812 -5.961 1 93.19 73 GLN B O 1
ATOM 2285 N N . ASN B 1 74 ? -3.582 -33.281 -5.477 1 95.31 74 ASN B N 1
ATOM 2286 C CA . ASN B 1 74 ? -4.582 -34.281 -5.203 1 95.31 74 ASN B CA 1
ATOM 2287 C C . ASN B 1 74 ? -4.898 -35.125 -6.449 1 95.31 74 ASN B C 1
ATOM 2289 O O . ASN B 1 74 ? -5.066 -36.344 -6.367 1 95.31 74 ASN B O 1
ATOM 2293 N N . LYS B 1 75 ? -4.961 -34.469 -7.547 1 94.44 75 LYS B N 1
ATOM 2294 C CA . LYS B 1 75 ? -5.23 -35.156 -8.797 1 94.44 75 LYS B CA 1
ATOM 2295 C C . LYS B 1 75 ? -4.078 -36.094 -9.164 1 94.44 75 LYS B C 1
ATOM 2297 O O . LYS B 1 75 ? -4.305 -37.219 -9.594 1 94.44 75 LYS B O 1
ATOM 2302 N N . ILE B 1 76 ? -2.873 -35.625 -8.992 1 94.5 76 ILE B N 1
ATOM 2303 C CA . ILE B 1 76 ? -1.696 -36.438 -9.273 1 94.5 76 ILE B CA 1
ATOM 2304 C C . ILE B 1 76 ? -1.692 -37.656 -8.375 1 94.5 76 ILE B C 1
ATOM 2306 O O . ILE B 1 76 ? -1.466 -38.781 -8.844 1 94.5 76 ILE B O 1
ATOM 2310 N N . ARG B 1 77 ? -2.066 -37.469 -7.16 1 95.44 77 ARG B N 1
ATOM 2311 C CA . ARG B 1 77 ? -2.104 -38.594 -6.203 1 95.44 77 ARG B CA 1
ATOM 2312 C C . ARG B 1 77 ? -3.189 -39.594 -6.57 1 95.44 77 ARG B C 1
ATOM 2314 O O . ARG B 1 77 ? -2.973 -40.812 -6.496 1 95.44 77 ARG B O 1
ATOM 2321 N N . ALA B 1 78 ? -4.281 -39.062 -6.926 1 96.69 78 ALA B N 1
ATOM 2322 C CA . ALA B 1 78 ? -5.395 -39.938 -7.305 1 96.69 78 ALA B CA 1
ATOM 2323 C C . ALA B 1 78 ? -5.043 -40.75 -8.531 1 96.69 78 ALA B C 1
ATOM 2325 O O . ALA B 1 78 ? -5.332 -41.969 -8.578 1 96.69 78 ALA B O 1
ATOM 2326 N N . LEU B 1 79 ? -4.402 -40.125 -9.492 1 96.06 79 LEU B N 1
ATOM 2327 C CA . LEU B 1 79 ? -3.986 -40.812 -10.695 1 96.06 79 LEU B CA 1
ATOM 2328 C C . LEU B 1 79 ? -2.908 -41.844 -10.375 1 96.06 79 LEU B C 1
ATOM 2330 O O . LEU B 1 79 ? -2.904 -42.969 -10.945 1 96.06 79 LEU B O 1
ATOM 2334 N N . GLY B 1 80 ? -2.055 -41.5 -9.484 1 94.75 80 GLY B N 1
ATOM 2335 C CA . GLY B 1 80 ? -1.042 -42.438 -9.039 1 94.75 80 GLY B CA 1
ATOM 2336 C C . GLY B 1 80 ? -1.625 -43.656 -8.352 1 94.75 80 GLY B C 1
ATOM 2337 O O . GLY B 1 80 ? -1.214 -44.781 -8.625 1 94.75 80 GLY B O 1
ATOM 2338 N N . THR B 1 81 ? -2.562 -43.375 -7.473 1 95.75 81 THR B N 1
ATOM 2339 C CA . THR B 1 81 ? -3.225 -44.469 -6.766 1 95.75 81 THR B CA 1
ATOM 2340 C C . THR B 1 81 ? -3.955 -45.375 -7.742 1 95.75 81 THR B C 1
ATOM 2342 O O . THR B 1 81 ? -3.91 -46.594 -7.605 1 95.75 81 THR B O 1
ATOM 2345 N N . GLN B 1 82 ? -4.625 -44.812 -8.695 1 95.12 82 GLN B N 1
ATOM 2346 C CA . GLN B 1 82 ? -5.312 -45.562 -9.734 1 95.12 82 GLN B CA 1
ATOM 2347 C C . GLN B 1 82 ? -4.324 -46.406 -10.547 1 95.12 82 GLN B C 1
ATOM 2349 O O . GLN B 1 82 ? -4.59 -47.562 -10.836 1 95.12 82 GLN B O 1
ATOM 2354 N N . ALA B 1 83 ? -3.236 -45.812 -10.867 1 93.88 83 ALA B N 1
ATOM 2355 C CA . ALA B 1 83 ? -2.205 -46.5 -11.633 1 93.88 83 ALA B CA 1
ATOM 2356 C C . ALA B 1 83 ? -1.649 -47.688 -10.852 1 93.88 83 ALA B C 1
ATOM 2358 O O . ALA B 1 83 ? -1.479 -48.781 -11.406 1 93.88 83 ALA B O 1
ATOM 2359 N N . ASP B 1 84 ? -1.428 -47.5 -9.633 1 93.69 84 ASP B N 1
ATOM 2360 C CA . ASP B 1 84 ? -0.909 -48.562 -8.773 1 93.69 84 ASP B CA 1
ATOM 2361 C C . ASP B 1 84 ? -1.901 -49.719 -8.672 1 93.69 84 ASP B C 1
ATOM 2363 O O . ASP B 1 84 ? -1.508 -50.875 -8.695 1 93.69 84 ASP B O 1
ATOM 2367 N N . SER B 1 85 ? -3.113 -49.344 -8.5 1 95.19 85 SER B N 1
ATOM 2368 C CA . SER B 1 85 ? -4.156 -50.375 -8.414 1 95.19 85 SER B CA 1
ATOM 2369 C C . SER B 1 85 ? -4.227 -51.188 -9.695 1 95.19 85 SER B C 1
ATOM 2371 O O . SER B 1 85 ? -4.324 -52.438 -9.641 1 95.19 85 SER B O 1
ATOM 2373 N N . ARG B 1 86 ? -4.184 -50.531 -10.805 1 93.31 86 ARG B N 1
ATOM 2374 C CA . ARG B 1 86 ? -4.219 -51.219 -12.094 1 93.31 86 ARG B CA 1
ATOM 2375 C C . ARG B 1 86 ? -2.998 -52.125 -12.266 1 93.31 86 ARG B C 1
ATOM 2377 O O . ARG B 1 86 ? -3.121 -53.281 -12.703 1 93.31 86 ARG B O 1
ATOM 2384 N N . LYS B 1 87 ? -1.912 -51.656 -11.938 1 90.69 87 LYS B N 1
ATOM 2385 C CA . LYS B 1 87 ? -0.672 -52.438 -12.039 1 90.69 87 LYS B CA 1
ATOM 2386 C C . LYS B 1 87 ? -0.724 -53.688 -11.156 1 90.69 87 LYS B C 1
ATOM 2388 O O . LYS B 1 87 ? -0.378 -54.781 -11.609 1 90.69 87 LYS B O 1
ATOM 2393 N N . ARG B 1 88 ? -1.221 -53.438 -10.008 1 93.12 88 ARG B N 1
ATOM 2394 C CA . ARG B 1 88 ? -1.309 -54.562 -9.086 1 93.12 88 ARG B CA 1
ATOM 2395 C C . ARG B 1 88 ? -2.234 -55.656 -9.625 1 93.12 88 ARG B C 1
ATOM 2397 O O . ARG B 1 88 ? -1.923 -56.844 -9.539 1 93.12 88 ARG B O 1
ATOM 2404 N N . LYS B 1 89 ? -3.277 -55.25 -10.164 1 93.75 89 LYS B N 1
ATOM 2405 C CA . LYS B 1 89 ? -4.227 -56.219 -10.734 1 93.75 89 LYS B CA 1
ATOM 2406 C C . LYS B 1 89 ? -3.596 -57 -11.875 1 93.75 89 LYS B C 1
ATOM 2408 O O . LYS B 1 89 ? -3.74 -58.219 -11.945 1 93.75 89 LYS B O 1
ATOM 2413 N N . ILE B 1 90 ? -2.883 -56.375 -12.688 1 92.56 90 ILE B N 1
ATOM 2414 C CA . ILE B 1 90 ? -2.24 -56.969 -13.844 1 92.56 90 ILE B CA 1
ATOM 2415 C C . ILE B 1 90 ? -1.176 -57.969 -13.367 1 92.56 90 ILE B C 1
ATOM 2417 O O . ILE B 1 90 ? -1.083 -59.094 -13.891 1 92.56 90 ILE B O 1
ATOM 2421 N N . LEU B 1 91 ? -0.481 -57.594 -12.43 1 90.81 91 LEU B N 1
ATOM 2422 C CA . LEU B 1 91 ? 0.601 -58.438 -11.922 1 90.81 91 LEU B CA 1
ATOM 2423 C C . LEU B 1 91 ? 0.048 -59.656 -11.172 1 90.81 91 LEU B C 1
ATOM 2425 O O . LEU B 1 91 ? 0.597 -60.75 -11.266 1 90.81 91 LEU B O 1
ATOM 2429 N N . ASP B 1 92 ? -1.003 -59.406 -10.492 1 93.06 92 ASP B N 1
ATOM 2430 C CA . ASP B 1 92 ? -1.634 -60.5 -9.766 1 93.06 92 ASP B CA 1
ATOM 2431 C C . ASP B 1 92 ? -2.244 -61.531 -10.719 1 93.06 92 ASP B C 1
ATOM 2433 O O . ASP B 1 92 ? -2.131 -62.719 -10.5 1 93.06 92 ASP B O 1
ATOM 2437 N N . ASP B 1 93 ? -2.846 -61.031 -11.773 1 91.69 93 ASP B N 1
ATOM 2438 C CA . ASP B 1 93 ? -3.537 -61.875 -12.727 1 91.69 93 ASP B CA 1
ATOM 2439 C C . ASP B 1 93 ? -2.559 -62.5 -13.727 1 91.69 93 ASP B C 1
ATOM 2441 O O . ASP B 1 93 ? -2.85 -63.5 -14.344 1 91.69 93 ASP B O 1
ATOM 2445 N N . GLY B 1 94 ? -1.478 -61.812 -13.93 1 88.19 94 GLY B N 1
ATOM 2446 C CA . GLY B 1 94 ? -0.486 -62.25 -14.906 1 88.1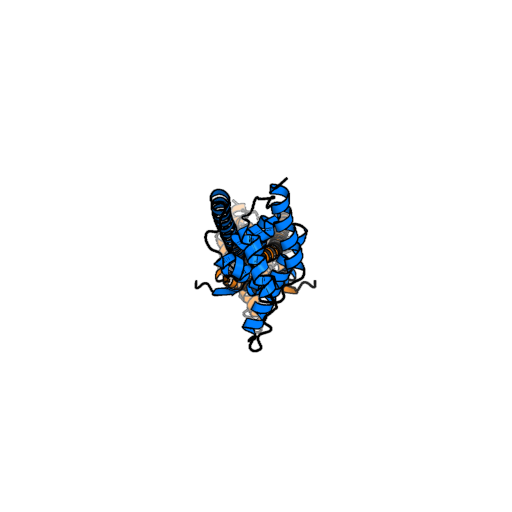9 94 GLY B CA 1
ATOM 2447 C C . GLY B 1 94 ? -0.92 -62.031 -16.344 1 88.19 94 GLY B C 1
ATOM 2448 O O . GLY B 1 94 ? -0.377 -62.656 -17.266 1 88.19 94 GLY B O 1
ATOM 2449 N N . GLU B 1 95 ? -2.025 -61.281 -16.469 1 89.75 95 GLU B N 1
ATOM 2450 C CA . GLU B 1 95 ? -2.557 -60.969 -17.797 1 89.75 95 GLU B CA 1
ATOM 2451 C C . GLU B 1 95 ? -3.146 -59.562 -17.828 1 89.75 95 GLU B C 1
ATOM 2453 O O . GLU B 1 95 ? -3.465 -59 -16.781 1 89.75 95 GLU B O 1
ATOM 2458 N N . LEU B 1 96 ? -3.301 -59.062 -18.969 1 91.44 96 LEU B N 1
ATOM 2459 C CA . LEU B 1 96 ? -3.869 -57.75 -19.125 1 91.44 96 LEU B CA 1
ATOM 2460 C C . LEU B 1 96 ? -5.391 -57.781 -19.078 1 91.44 96 LEU B C 1
ATOM 2462 O O . LEU B 1 96 ? -6.008 -58.719 -19.594 1 91.44 96 LEU B O 1
ATOM 2466 N N . ASP B 1 97 ? -5.922 -56.906 -18.344 1 82.94 97 ASP B N 1
ATOM 2467 C CA . ASP B 1 97 ? -7.379 -56.812 -18.359 1 82.94 97 ASP B CA 1
ATOM 2468 C C . ASP B 1 97 ? -7.879 -56.344 -19.734 1 82.94 97 ASP B C 1
ATOM 2470 O O . ASP B 1 97 ? -8.867 -56.875 -20.234 1 82.94 97 ASP B O 1
ATOM 2474 N N . SER B 1 98 ? -7.383 -55.406 -20.281 1 83.19 98 SER B N 1
ATOM 2475 C CA . SER B 1 98 ? -7.652 -54.875 -21.609 1 83.19 98 SER B CA 1
ATOM 2476 C C . SER B 1 98 ? -6.379 -54.344 -22.266 1 83.19 98 SER B C 1
ATOM 2478 O O . SER B 1 98 ? -5.527 -53.75 -21.609 1 83.19 98 SER B O 1
ATOM 2480 N N . SER B 1 99 ? -6.379 -54.781 -23.562 1 89.94 99 SER B N 1
ATOM 2481 C CA . SER B 1 99 ? -5.191 -54.312 -24.281 1 89.94 99 SER B CA 1
ATOM 2482 C C . SER B 1 99 ? -5.434 -52.969 -24.953 1 89.94 99 SER B C 1
ATOM 2484 O O . SER B 1 99 ? -4.539 -52.438 -25.594 1 89.94 99 SER B O 1
ATOM 2486 N N . ARG B 1 100 ? -6.562 -52.469 -24.734 1 92.38 100 ARG B N 1
ATOM 2487 C CA . ARG B 1 100 ? -6.953 -51.25 -25.453 1 92.38 100 ARG B CA 1
ATOM 2488 C C . ARG B 1 100 ? -6.066 -50.062 -25.078 1 92.38 100 ARG B C 1
ATOM 2490 O O . ARG B 1 100 ? -5.551 -49.375 -25.953 1 92.38 100 ARG B O 1
ATOM 2497 N N . THR B 1 101 ? -5.895 -49.938 -23.797 1 93.12 101 THR B N 1
ATOM 2498 C CA . THR B 1 101 ? -5.152 -48.781 -23.297 1 93.12 101 THR B CA 1
ATOM 2499 C C . THR B 1 101 ? -3.699 -48.812 -23.766 1 93.12 101 THR B C 1
ATOM 2501 O O . THR B 1 101 ? -3.178 -47.844 -24.312 1 93.12 101 THR B O 1
ATOM 2504 N N . ILE B 1 102 ? -3.084 -49.969 -23.562 1 94.88 102 ILE B N 1
ATOM 2505 C CA . ILE B 1 102 ? -1.669 -50.062 -23.906 1 94.88 102 ILE B CA 1
ATOM 2506 C C . ILE B 1 102 ? -1.495 -49.969 -25.422 1 94.88 102 ILE B C 1
ATOM 2508 O O . ILE B 1 102 ? -0.559 -49.312 -25.906 1 94.88 102 ILE B O 1
ATOM 2512 N N . LYS B 1 103 ? -2.354 -50.562 -26.203 1 95 103 LYS B N 1
ATOM 2513 C CA . LYS B 1 103 ? -2.26 -50.5 -27.656 1 95 103 LYS B CA 1
ATOM 2514 C C . LYS B 1 103 ? -2.391 -49.062 -28.141 1 95 103 LYS B C 1
ATOM 2516 O O . LYS B 1 103 ? -1.604 -48.594 -28.984 1 95 103 LYS B O 1
ATOM 2521 N N . ALA B 1 104 ? -3.398 -48.406 -27.578 1 94.44 104 ALA B N 1
ATOM 2522 C CA . ALA B 1 104 ? -3.623 -47.031 -27.953 1 94.44 104 ALA B CA 1
ATOM 2523 C C . ALA B 1 104 ? -2.406 -46.156 -27.609 1 94.44 104 ALA B C 1
ATOM 2525 O O . ALA B 1 104 ? -1.983 -45.344 -28.422 1 94.44 104 ALA B O 1
ATOM 2526 N N . ASN B 1 105 ? -1.826 -46.344 -26.453 1 95.62 105 ASN B N 1
ATOM 2527 C CA . ASN B 1 105 ? -0.668 -45.562 -26.031 1 95.62 105 ASN B CA 1
ATOM 2528 C C . ASN B 1 105 ? 0.56 -45.875 -26.875 1 95.62 105 ASN B C 1
ATOM 2530 O O . ASN B 1 105 ? 1.289 -44.969 -27.281 1 95.62 105 ASN B O 1
ATOM 2534 N N . LEU B 1 106 ? 0.727 -47.156 -27.156 1 95.56 106 LEU B N 1
ATOM 2535 C CA . LEU B 1 106 ? 1.862 -47.531 -28 1 95.56 106 LEU B CA 1
ATOM 2536 C C . LEU B 1 106 ? 1.758 -46.938 -29.391 1 95.56 106 LEU B C 1
ATOM 2538 O O . LEU B 1 106 ? 2.744 -46.406 -29.922 1 95.56 106 LEU B O 1
ATOM 2542 N N . ARG B 1 107 ? 0.592 -46.906 -29.922 1 94.44 107 ARG B N 1
ATOM 2543 C CA . ARG B 1 107 ? 0.378 -46.344 -31.234 1 94.44 107 ARG B CA 1
ATOM 2544 C C . ARG B 1 107 ? 0.638 -44.844 -31.234 1 94.44 107 ARG B C 1
ATOM 2546 O O . ARG B 1 107 ? 1.287 -44.312 -32.156 1 94.44 107 ARG B O 1
ATOM 2553 N N . LEU B 1 108 ? 0.121 -44.219 -30.219 1 93.06 108 LEU B N 1
ATOM 2554 C CA . LEU B 1 108 ? 0.189 -42.781 -30.156 1 93.06 108 LEU B CA 1
ATOM 2555 C C . LEU B 1 108 ? 1.61 -42.312 -29.844 1 93.06 108 LEU B C 1
ATOM 2557 O O . LEU B 1 108 ? 2.092 -41.344 -30.438 1 93.06 108 LEU B O 1
ATOM 2561 N N . ILE B 1 109 ? 2.297 -42.938 -28.953 1 94.94 109 ILE B N 1
ATOM 2562 C CA . ILE B 1 109 ? 3.596 -42.5 -28.469 1 94.94 109 ILE B CA 1
ATOM 2563 C C . ILE B 1 109 ? 4.691 -42.938 -29.438 1 94.94 109 ILE B C 1
ATOM 2565 O O . ILE B 1 109 ? 5.629 -42.188 -29.703 1 94.94 109 ILE B O 1
ATOM 2569 N N . PHE B 1 110 ? 4.535 -44.062 -30.047 1 95.69 110 PHE B N 1
ATOM 2570 C CA . PHE B 1 110 ? 5.672 -44.625 -30.781 1 95.69 110 PHE B CA 1
ATOM 2571 C C . PHE B 1 110 ? 5.344 -44.75 -32.281 1 95.69 110 PHE B C 1
ATOM 2573 O O . PHE B 1 110 ? 6.223 -45.031 -33.094 1 95.69 110 PHE B O 1
ATOM 2580 N N . GLY B 1 111 ? 4.047 -44.562 -32.625 1 91.75 111 GLY B N 1
ATOM 2581 C CA . GLY B 1 111 ? 3.66 -44.625 -34 1 91.75 111 GLY B CA 1
ATOM 2582 C C . GLY B 1 111 ? 4.012 -43.344 -34.781 1 91.75 111 GLY B C 1
ATOM 2583 O O . GLY B 1 111 ? 4.469 -42.375 -34.188 1 91.75 111 GLY B O 1
ATOM 2584 N N . PRO B 1 112 ? 3.91 -43.438 -36.062 1 85.81 112 PRO B N 1
ATOM 2585 C CA . PRO B 1 112 ? 4.191 -42.25 -36.875 1 85.81 112 PRO B CA 1
ATOM 2586 C C . PRO B 1 112 ? 3.217 -41.094 -36.625 1 85.81 112 PRO B C 1
ATOM 2588 O O . PRO B 1 112 ? 2.055 -41.344 -36.281 1 85.81 112 PRO B O 1
ATOM 2591 N N . PHE B 1 113 ? 3.822 -39.906 -36.562 1 74.12 113 PHE B N 1
ATOM 2592 C CA . PHE B 1 113 ? 3 -38.719 -36.344 1 74.12 113 PHE B CA 1
ATOM 2593 C C . PHE B 1 113 ? 2.021 -38.5 -37.5 1 74.12 113 PHE B C 1
ATOM 2595 O O . PHE B 1 113 ? 2.381 -38.688 -38.688 1 74.12 113 PHE B O 1
ATOM 2602 N N . LYS B 1 114 ? 0.827 -38.688 -37.125 1 61.44 114 LYS B N 1
ATOM 2603 C CA . LYS B 1 114 ? -0.104 -38.375 -38.219 1 61.44 114 LYS B CA 1
ATOM 2604 C C . LYS B 1 114 ? -0.018 -36.906 -38.594 1 61.44 114 LYS B C 1
ATOM 2606 O O . LYS B 1 114 ? -0.146 -36.031 -37.75 1 61.44 114 LYS B O 1
ATOM 2611 N N . GLU B 1 115 ? 0.913 -36.531 -39.406 1 54.19 115 GLU B N 1
ATOM 2612 C CA . GLU B 1 115 ? 0.884 -35.188 -39.969 1 54.19 115 GLU B CA 1
ATOM 2613 C C . GLU B 1 115 ? -0.523 -34.781 -40.406 1 54.19 115 GLU B C 1
ATOM 2615 O O . GLU B 1 115 ? -1.055 -35.375 -41.375 1 54.19 115 GLU B O 1
ATOM 2620 N N . GLY B 1 116 ? -1.497 -35.094 -39.812 1 49.31 116 GLY B N 1
ATOM 2621 C CA . GLY B 1 116 ? -2.76 -34.75 -40.469 1 49.31 116 GLY B CA 1
ATOM 2622 C C . GLY B 1 116 ? -2.803 -33.312 -40.969 1 49.31 116 GLY B C 1
ATOM 2623 O O . GLY B 1 116 ? -2.107 -32.438 -40.438 1 49.31 116 GLY B O 1
ATOM 2624 N N . GLU B 1 117 ? -3.156 -33.156 -42.25 1 47.34 117 GLU B N 1
ATOM 2625 C CA . GLU B 1 117 ? -3.482 -31.938 -43.031 1 47.34 117 GLU B CA 1
ATOM 2626 C C . GLU B 1 117 ? -4.191 -30.906 -42.156 1 47.34 117 GLU B C 1
ATOM 2628 O O . GLU B 1 117 ? -4.02 -29.703 -42.344 1 47.34 117 GLU B O 1
ATOM 2633 N N . TYR B 1 118 ? -5.281 -31.281 -41.5 1 46.62 118 TYR B N 1
ATOM 2634 C CA . TYR B 1 118 ? -6.277 -30.328 -41.031 1 46.62 118 TYR B CA 1
ATOM 2635 C C . TYR B 1 118 ? -5.91 -29.781 -39.656 1 46.62 118 TYR B C 1
ATOM 2637 O O . TYR B 1 118 ? -6.699 -29.859 -38.719 1 46.62 118 TYR B O 1
ATOM 2645 N N . VAL B 1 119 ? -4.746 -29.828 -39.312 1 51.12 119 VAL B N 1
ATOM 2646 C CA . VAL B 1 119 ? -4.484 -29.375 -37.969 1 51.12 119 VAL B CA 1
ATOM 2647 C C . VAL B 1 119 ? -4.824 -27.906 -37.812 1 51.12 119 VAL B C 1
ATOM 2649 O O . VAL B 1 119 ? -4.199 -27.047 -38.469 1 51.12 119 VAL B O 1
ATOM 2652 N N . CYS B 1 120 ? -6.102 -27.656 -37.688 1 52.03 120 CYS B N 1
ATOM 2653 C CA . CYS B 1 120 ? -6.453 -26.281 -37.375 1 52.03 120 CYS B CA 1
ATOM 2654 C C . CYS B 1 120 ? -5.523 -25.719 -36.312 1 52.03 120 CYS B C 1
ATOM 2656 O O . CYS B 1 120 ? -4.852 -26.469 -35.594 1 52.03 120 CYS B O 1
ATOM 2658 N N . ASN B 1 121 ? -5.445 -24.375 -36.312 1 53.97 121 ASN B N 1
ATOM 2659 C CA . ASN B 1 121 ? -4.551 -23.656 -35.406 1 53.97 121 ASN B CA 1
ATOM 2660 C C . ASN B 1 121 ? -4.602 -24.234 -34 1 53.97 121 ASN B C 1
ATOM 2662 O O . ASN B 1 121 ? -3.566 -24.375 -33.344 1 53.97 121 ASN B O 1
ATOM 2666 N N . LYS B 1 122 ? -5.785 -24.484 -33.531 1 56.97 122 LYS B N 1
ATOM 2667 C CA . LYS B 1 122 ? -6.012 -25.047 -32.219 1 56.97 122 LYS B CA 1
ATOM 2668 C C . LYS B 1 122 ? -5.449 -26.469 -32.125 1 56.97 122 LYS B C 1
ATOM 2670 O O . LYS B 1 122 ? -4.883 -26.844 -31.094 1 56.97 122 LYS B O 1
ATOM 2675 N N . THR B 1 123 ? -5.598 -27.047 -33.188 1 58.97 123 THR B N 1
ATOM 2676 C CA . THR B 1 123 ? -5.137 -28.422 -33.219 1 58.97 123 THR B CA 1
ATOM 2677 C C . THR B 1 123 ? -3.619 -28.484 -33.406 1 58.97 123 THR B C 1
ATOM 2679 O O . THR B 1 123 ? -2.98 -29.453 -33 1 58.97 123 THR B O 1
ATOM 2682 N N . LYS B 1 124 ? -3.189 -27.312 -33.906 1 60.81 124 LYS B N 1
ATOM 2683 C CA . LYS B 1 124 ? -1.737 -27.266 -34.062 1 60.81 124 LYS B CA 1
ATOM 2684 C C . LYS B 1 124 ? -1.051 -27.172 -32.719 1 60.81 124 LYS B C 1
ATOM 2686 O O . LYS B 1 124 ? -0.05 -27.844 -32.469 1 60.81 124 LYS B O 1
ATOM 2691 N N . HIS B 1 125 ? -1.67 -26.297 -31.875 1 62.94 125 HIS B N 1
ATOM 2692 C CA . HIS B 1 125 ? -1.074 -26.141 -30.562 1 62.94 125 HIS B CA 1
ATOM 2693 C C . HIS B 1 125 ? -1.164 -27.438 -29.766 1 62.94 125 HIS B C 1
ATOM 2695 O O . HIS B 1 125 ? -0.188 -27.859 -29.141 1 62.94 125 HIS B O 1
ATOM 2701 N N . ALA B 1 126 ? -2.352 -27.984 -29.844 1 65.31 126 ALA B N 1
ATOM 2702 C CA . ALA B 1 126 ? -2.543 -29.234 -29.125 1 65.31 126 ALA B CA 1
ATOM 2703 C C . ALA B 1 126 ? -1.6 -30.312 -29.672 1 65.31 126 ALA B C 1
ATOM 2705 O O . ALA B 1 126 ? -1.061 -31.109 -28.906 1 65.31 126 ALA B O 1
ATOM 2706 N N . HIS B 1 127 ? -1.413 -30.156 -30.891 1 72.19 127 HIS B N 1
ATOM 2707 C CA . HIS B 1 127 ? -0.521 -31.109 -31.531 1 72.19 127 HIS B CA 1
ATOM 2708 C C . HIS B 1 127 ? 0.921 -30.906 -31.078 1 72.19 127 HIS B C 1
ATOM 2710 O O . HIS B 1 127 ? 1.621 -31.875 -30.781 1 72.19 127 HIS B O 1
ATOM 2716 N N . SER B 1 128 ? 1.259 -29.641 -31.016 1 78.81 128 SER B N 1
ATOM 2717 C CA . SER B 1 128 ? 2.625 -29.344 -30.594 1 78.81 128 SER B CA 1
ATOM 2718 C C . SER B 1 128 ? 2.867 -29.781 -29.156 1 78.81 128 SER B C 1
ATOM 2720 O O . SER B 1 128 ? 3.922 -30.328 -28.844 1 78.81 128 SER B O 1
ATOM 2722 N N . THR B 1 129 ? 1.808 -29.688 -28.375 1 84.5 129 THR B N 1
ATOM 2723 C CA . THR B 1 129 ? 1.942 -30.062 -26.969 1 84.5 129 THR B CA 1
ATOM 2724 C C . THR B 1 129 ? 2.043 -31.578 -26.828 1 84.5 129 THR B C 1
ATOM 2726 O O . THR B 1 129 ? 2.875 -32.094 -26.062 1 84.5 129 THR B O 1
ATOM 2729 N N . THR B 1 130 ? 1.236 -32.219 -27.562 1 87.62 130 THR B N 1
ATOM 2730 C CA . THR B 1 130 ? 1.244 -33.656 -27.516 1 87.62 130 THR B CA 1
ATOM 2731 C C . THR B 1 130 ? 2.574 -34.219 -28.016 1 87.62 130 THR B C 1
ATOM 2733 O O . THR B 1 130 ? 3.115 -35.156 -27.438 1 87.62 130 THR B O 1
ATOM 2736 N N . LEU B 1 131 ? 3.059 -33.594 -29.031 1 88.69 131 LEU B N 1
ATOM 2737 C CA . LEU B 1 131 ? 4.34 -34.031 -29.578 1 88.69 131 LEU B CA 1
ATOM 2738 C C . LEU B 1 131 ? 5.457 -33.844 -28.547 1 88.69 131 LEU B C 1
ATOM 2740 O O . LEU B 1 131 ? 6.348 -34.688 -28.438 1 88.69 131 LEU B O 1
ATOM 2744 N N . ARG B 1 132 ? 5.402 -32.75 -27.797 1 90.56 132 ARG B N 1
ATOM 2745 C CA . ARG B 1 132 ? 6.398 -32.5 -26.766 1 90.56 132 ARG B CA 1
ATOM 2746 C C . ARG B 1 132 ? 6.312 -33.562 -25.656 1 90.56 132 ARG B C 1
ATOM 2748 O O . ARG B 1 132 ? 7.34 -34 -25.141 1 90.56 132 ARG B O 1
ATOM 2755 N N . ARG B 1 133 ? 5.148 -33.938 -25.406 1 94.69 133 ARG B N 1
ATOM 2756 C CA . ARG B 1 133 ? 4.945 -34.969 -24.375 1 94.69 133 ARG B CA 1
ATOM 2757 C C . ARG B 1 133 ? 5.438 -36.312 -24.828 1 94.69 133 ARG B C 1
ATOM 2759 O O . ARG B 1 133 ? 6.086 -37.062 -24.078 1 94.69 133 ARG B O 1
ATOM 2766 N N . ILE B 1 134 ? 5.191 -36.562 -26.031 1 94.88 134 ILE B N 1
ATOM 2767 C CA . ILE B 1 134 ? 5.625 -37.844 -26.609 1 94.88 134 ILE B CA 1
ATOM 2768 C C . ILE B 1 134 ? 7.148 -37.906 -26.594 1 94.88 134 ILE B C 1
ATOM 2770 O O . ILE B 1 134 ? 7.715 -38.938 -26.219 1 94.88 134 ILE B O 1
ATOM 2774 N N . LYS B 1 135 ? 7.746 -36.812 -26.953 1 94.56 135 LYS B N 1
ATOM 2775 C CA . LYS B 1 135 ? 9.203 -36.781 -26.953 1 94.56 135 LYS B CA 1
ATOM 2776 C C . LYS B 1 135 ? 9.758 -37.062 -25.547 1 94.56 135 LYS B C 1
ATOM 2778 O O . LYS B 1 135 ? 10.758 -37.75 -25.391 1 94.56 135 LYS B O 1
ATOM 2783 N N . VAL B 1 136 ? 9.078 -36.531 -24.578 1 95.88 136 VAL B N 1
ATOM 2784 C CA . VAL B 1 136 ? 9.516 -36.75 -23.203 1 95.88 136 VAL B CA 1
ATOM 2785 C C . VAL B 1 136 ? 9.406 -38.219 -22.844 1 95.88 136 VAL B C 1
ATOM 2787 O O . VAL B 1 136 ? 10.352 -38.812 -22.297 1 95.88 136 VAL B O 1
ATOM 2790 N N . ILE B 1 137 ? 8.32 -38.875 -23.141 1 96.5 137 ILE B N 1
ATOM 2791 C CA . ILE B 1 137 ? 8.086 -40.281 -22.797 1 96.5 137 ILE B CA 1
ATOM 2792 C C . ILE B 1 137 ? 9.07 -41.188 -23.547 1 96.5 137 ILE B C 1
ATOM 2794 O O . ILE B 1 137 ? 9.703 -42.062 -22.953 1 96.5 137 ILE B O 1
ATOM 2798 N N . ARG B 1 138 ? 9.242 -40.906 -24.844 1 95.88 138 ARG B N 1
ATOM 2799 C CA . ARG B 1 138 ? 10.172 -41.656 -25.656 1 95.88 138 ARG B CA 1
ATOM 2800 C C . ARG B 1 138 ? 11.594 -41.562 -25.094 1 95.88 138 ARG B C 1
ATOM 2802 O O . ARG B 1 138 ? 12.336 -42.562 -25.078 1 95.88 138 ARG B O 1
ATOM 2809 N N . GLY B 1 139 ? 11.891 -40.406 -24.672 1 95.5 139 GLY B N 1
ATOM 2810 C CA . GLY B 1 139 ? 13.227 -40.156 -24.156 1 95.5 139 GLY B CA 1
ATOM 2811 C C . GLY B 1 139 ? 13.531 -40.938 -22.891 1 95.5 139 GLY B C 1
ATOM 2812 O O . GLY B 1 139 ? 14.695 -41.125 -22.531 1 95.5 139 GLY B O 1
ATOM 2813 N N . LEU B 1 140 ? 12.508 -41.438 -22.281 1 95.75 140 LEU B N 1
ATOM 2814 C CA . LEU B 1 140 ? 12.695 -42.156 -21.016 1 95.75 140 LEU B CA 1
ATOM 2815 C C . LEU B 1 140 ? 12.719 -43.656 -21.234 1 95.75 140 LEU B C 1
ATOM 2817 O O . LEU B 1 140 ? 12.953 -44.438 -20.281 1 95.75 140 LEU B O 1
ATOM 2821 N N . THR B 1 141 ? 12.516 -44.125 -22.453 1 94.38 141 THR B N 1
ATOM 2822 C CA . THR B 1 141 ? 12.352 -45.562 -22.766 1 94.38 141 THR B CA 1
ATOM 2823 C C . THR B 1 141 ? 13.625 -46.344 -22.453 1 94.38 141 THR B C 1
ATOM 2825 O O . THR B 1 141 ? 13.562 -47.438 -21.938 1 94.38 141 THR B O 1
ATOM 2828 N N . SER B 1 142 ? 14.82 -45.75 -22.656 1 90.69 142 SER B N 1
ATOM 2829 C CA . SER B 1 142 ? 16.094 -46.438 -22.469 1 90.69 142 SER B CA 1
ATOM 2830 C C . SER B 1 142 ? 16.453 -46.531 -21 1 90.69 142 SER B C 1
ATOM 2832 O O . SER B 1 142 ? 16.859 -47.594 -20.516 1 90.69 142 SER B O 1
ATOM 2834 N N . ASP B 1 143 ? 16.234 -45.438 -20.281 1 91.94 143 ASP B N 1
ATOM 2835 C CA . ASP B 1 143 ? 16.703 -45.375 -18.891 1 91.94 143 ASP B CA 1
ATOM 2836 C C . ASP B 1 143 ? 15.641 -45.906 -17.938 1 91.94 143 ASP B C 1
ATOM 2838 O O . ASP B 1 143 ? 15.977 -46.375 -16.844 1 91.94 143 ASP B O 1
ATOM 2842 N N . HIS B 1 144 ? 14.375 -45.781 -18.391 1 94 144 HIS B N 1
ATOM 2843 C CA . HIS B 1 144 ? 13.305 -46.188 -17.5 1 94 144 HIS B CA 1
ATOM 2844 C C . HIS B 1 144 ? 12.266 -47.062 -18.219 1 94 144 HIS B C 1
ATOM 2846 O O . HIS B 1 144 ? 11.07 -46.75 -18.188 1 94 144 HIS B O 1
ATOM 2852 N N . PRO B 1 145 ? 12.695 -48.188 -18.75 1 92.94 145 PRO B N 1
ATOM 2853 C CA . PRO B 1 145 ? 11.781 -49 -19.547 1 92.94 145 PRO B CA 1
ATOM 2854 C C . PRO B 1 145 ? 10.586 -49.531 -18.75 1 92.94 145 PRO B C 1
ATOM 2856 O O . PRO B 1 145 ? 9.461 -49.531 -19.25 1 92.94 145 PRO B O 1
ATOM 2859 N N . HIS B 1 146 ? 10.758 -49.875 -17.484 1 91.75 146 HIS B N 1
ATOM 2860 C CA . HIS B 1 146 ? 9.672 -50.375 -16.656 1 91.75 146 HIS B CA 1
ATOM 2861 C C . HIS B 1 146 ? 8.672 -49.281 -16.312 1 91.75 146 HIS B C 1
ATOM 2863 O O . HIS B 1 146 ? 7.465 -49.531 -16.25 1 91.75 146 HIS B O 1
ATOM 2869 N N . GLY B 1 147 ? 9.266 -48.125 -16.141 1 94.69 147 GLY B N 1
ATOM 2870 C CA . GLY B 1 147 ? 8.398 -46.969 -15.922 1 94.69 147 GLY B CA 1
ATOM 2871 C C . GLY B 1 147 ? 7.508 -46.656 -17.109 1 94.69 147 GLY B C 1
ATOM 2872 O O . GLY B 1 147 ? 6.324 -46.375 -16.938 1 94.69 147 GLY B O 1
ATOM 2873 N N . VAL B 1 148 ? 8.086 -46.781 -18.281 1 96 148 VAL B N 1
ATOM 2874 C CA . VAL B 1 148 ? 7.34 -46.5 -19.5 1 96 148 VAL B CA 1
ATOM 2875 C C . VAL B 1 148 ? 6.242 -47.531 -19.688 1 96 148 VAL B C 1
ATOM 2877 O O . VAL B 1 148 ? 5.098 -47.188 -20 1 96 148 VAL B O 1
ATOM 2880 N N . ILE B 1 149 ? 6.523 -48.75 -19.391 1 93.69 149 ILE B N 1
ATOM 2881 C CA . ILE B 1 149 ? 5.531 -49.812 -19.531 1 93.69 149 ILE B CA 1
ATOM 2882 C C . ILE B 1 149 ? 4.391 -49.594 -18.531 1 93.69 149 ILE B C 1
ATOM 2884 O O . ILE B 1 149 ? 3.217 -49.656 -18.906 1 93.69 149 ILE B O 1
ATOM 2888 N N . ALA B 1 150 ? 4.797 -49.281 -17.312 1 93.69 150 ALA B N 1
ATOM 2889 C CA . ALA B 1 150 ? 3.781 -49 -16.312 1 93.69 150 ALA B CA 1
ATOM 2890 C C . ALA B 1 150 ? 2.893 -47.844 -16.734 1 93.69 150 ALA B C 1
ATOM 2892 O O . ALA B 1 150 ? 1.673 -47.875 -16.547 1 93.69 150 ALA B O 1
ATOM 2893 N N . PHE B 1 151 ? 3.49 -46.781 -17.25 1 95.62 151 PHE B N 1
ATOM 2894 C CA . PHE B 1 151 ? 2.789 -45.594 -17.719 1 95.62 151 PHE B CA 1
ATOM 2895 C C . PHE B 1 151 ? 1.801 -45.969 -18.828 1 95.62 151 PHE B C 1
ATOM 2897 O O . PHE B 1 151 ? 0.647 -45.531 -18.797 1 95.62 151 PHE B O 1
ATOM 2904 N N . LEU B 1 152 ? 2.205 -46.812 -19.734 1 95.25 152 LEU B N 1
ATOM 2905 C CA . LEU B 1 152 ? 1.396 -47.219 -20.891 1 95.25 152 LEU B CA 1
ATOM 2906 C C . LEU B 1 152 ? 0.189 -48.031 -20.438 1 95.25 152 LEU B C 1
ATOM 2908 O O . LEU B 1 152 ? -0.875 -47.969 -21.062 1 95.25 152 LEU B O 1
ATOM 2912 N N . LEU B 1 153 ? 0.388 -48.719 -19.391 1 94 153 LEU B N 1
ATOM 2913 C CA . LEU B 1 153 ? -0.662 -49.625 -18.906 1 94 153 LEU B CA 1
ATOM 2914 C C . LEU B 1 153 ? -1.652 -48.844 -18.031 1 94 153 LEU B C 1
ATOM 2916 O O . LEU B 1 153 ? -2.852 -49.156 -18.047 1 94 153 LEU B O 1
ATOM 2920 N N . ALA B 1 154 ? -1.118 -47.938 -17.344 1 92.94 154 ALA B N 1
ATOM 2921 C CA . ALA B 1 154 ? -1.888 -47.406 -16.219 1 92.94 154 ALA B CA 1
ATOM 2922 C C . ALA B 1 154 ? -2.658 -46.156 -16.625 1 92.94 154 ALA B C 1
ATOM 2924 O O . ALA B 1 154 ? -3.688 -45.844 -16.016 1 92.94 154 ALA B O 1
ATOM 2925 N N . HIS B 1 155 ? -2.162 -45.406 -17.609 1 94.81 155 HIS B N 1
ATOM 2926 C CA . HIS B 1 155 ? -2.764 -44.094 -17.922 1 94.81 155 HIS B CA 1
ATOM 2927 C C . HIS B 1 155 ? -3.266 -44.062 -19.359 1 94.81 155 HIS B C 1
ATOM 2929 O O . HIS B 1 155 ? -2.492 -44.25 -20.297 1 94.81 155 HIS B O 1
ATOM 2935 N N . SER B 1 156 ? -4.539 -43.75 -19.469 1 94.12 156 SER B N 1
ATOM 2936 C CA . SER B 1 156 ? -5.066 -43.562 -20.812 1 94.12 156 SER B CA 1
ATOM 2937 C C . SER B 1 156 ? -4.484 -42.312 -21.484 1 94.12 156 SER B C 1
ATOM 2939 O O . SER B 1 156 ? -3.998 -41.438 -20.797 1 94.12 156 SER B O 1
ATOM 2941 N N . SER B 1 157 ? -4.582 -42.281 -22.75 1 92.69 157 SER B N 1
ATOM 2942 C CA . SER B 1 157 ? -4.039 -41.125 -23.5 1 92.69 157 SER B CA 1
ATOM 2943 C C . SER B 1 157 ? -4.738 -39.844 -23.109 1 92.69 157 SER B C 1
ATOM 2945 O O . SER B 1 157 ? -4.117 -38.781 -23.109 1 92.69 157 SER B O 1
ATOM 2947 N N . LYS B 1 158 ? -5.988 -39.969 -22.766 1 90.5 158 LYS B N 1
ATOM 2948 C CA . LYS B 1 158 ? -6.746 -38.812 -22.344 1 90.5 158 LYS B CA 1
ATOM 2949 C C . LYS B 1 158 ? -6.129 -38.156 -21.109 1 90.5 158 LYS B C 1
ATOM 2951 O O . LYS B 1 158 ? -6.055 -36.938 -21 1 90.5 158 LYS B O 1
ATOM 2956 N N . VAL B 1 159 ? -5.598 -39 -20.281 1 92.44 159 VAL B N 1
ATOM 2957 C CA . VAL B 1 159 ? -5.086 -38.531 -18.984 1 92.44 159 VAL B CA 1
ATOM 2958 C C . VAL B 1 159 ? -3.773 -37.781 -19.188 1 92.44 159 VAL B C 1
ATOM 2960 O O . VAL B 1 159 ? -3.611 -36.656 -18.703 1 92.44 159 VAL B O 1
ATOM 2963 N N . TRP B 1 160 ? -2.883 -38.281 -19.969 1 93.88 160 TRP B N 1
ATOM 2964 C CA . TRP B 1 160 ? -1.568 -37.656 -20.031 1 93.88 160 TRP B CA 1
ATOM 2965 C C . TRP B 1 160 ? -1.491 -36.656 -21.188 1 93.88 160 TRP B C 1
ATOM 2967 O O . TRP B 1 160 ? -0.691 -35.719 -21.156 1 93.88 160 TRP B O 1
ATOM 2977 N N . ALA B 1 161 ? -2.373 -36.781 -22.203 1 89.88 161 ALA B N 1
ATOM 2978 C CA . ALA B 1 161 ? -2.293 -35.906 -23.375 1 89.88 161 ALA B CA 1
ATOM 2979 C C . ALA B 1 161 ? -3.102 -34.625 -23.156 1 89.88 161 ALA B C 1
ATOM 2981 O O . ALA B 1 161 ? -2.773 -33.562 -23.719 1 89.88 161 ALA B O 1
ATOM 2982 N N . GLU B 1 162 ? -4.168 -34.719 -22.312 1 86.12 162 GLU B N 1
ATOM 2983 C CA . GLU B 1 162 ? -5.086 -33.594 -22.203 1 86.12 162 GLU B CA 1
ATOM 2984 C C . GLU B 1 162 ? -4.949 -32.906 -20.859 1 86.12 162 GLU B C 1
ATOM 2986 O O . GLU B 1 162 ? -5.535 -31.844 -20.625 1 86.12 162 GLU B O 1
ATOM 2991 N N . SER B 1 163 ? -4.145 -33.469 -20.031 1 87.44 163 SER B N 1
ATOM 2992 C CA . SER B 1 163 ? -3.975 -32.844 -18.703 1 87.44 163 SER B CA 1
ATOM 2993 C C . SER B 1 163 ? -3.037 -31.656 -18.766 1 87.44 163 SER B C 1
ATOM 2995 O O . SER B 1 163 ? -2.475 -31.344 -19.828 1 87.44 163 SER B O 1
ATOM 2997 N N . SER B 1 164 ? -2.996 -30.906 -17.688 1 87.06 164 SER B N 1
ATOM 2998 C CA . SER B 1 164 ? -2.037 -29.812 -17.594 1 87.06 164 SER B CA 1
ATOM 2999 C C . SER B 1 164 ? -0.606 -30.344 -17.531 1 87.06 164 SER B C 1
ATOM 3001 O O . SER B 1 164 ? -0.382 -31.516 -17.25 1 87.06 164 SER B O 1
ATOM 3003 N N . TRP B 1 165 ? 0.329 -29.484 -17.859 1 88.5 165 TRP B N 1
ATOM 3004 C CA . TRP B 1 165 ? 1.734 -29.875 -17.797 1 88.5 165 TRP B CA 1
ATOM 3005 C C . TRP B 1 165 ? 2.131 -30.297 -16.391 1 88.5 165 TRP B C 1
ATOM 3007 O O . TRP B 1 165 ? 2.969 -31.188 -16.203 1 88.5 165 TRP B O 1
ATOM 3017 N N . GLN B 1 166 ? 1.524 -29.766 -15.422 1 89.12 166 GLN B N 1
ATOM 3018 C CA . GLN B 1 166 ? 1.843 -30.094 -14.039 1 89.12 166 GLN B CA 1
ATOM 3019 C C . GLN B 1 166 ? 1.447 -31.531 -13.719 1 89.12 166 GLN B C 1
ATOM 3021 O O . GLN B 1 166 ? 2.217 -32.281 -13.102 1 89.12 166 GLN B O 1
ATOM 3026 N N . ILE B 1 167 ? 0.313 -31.797 -14.141 1 92.06 167 ILE B N 1
ATOM 3027 C CA . ILE B 1 167 ? -0.141 -33.156 -13.93 1 92.06 167 ILE B CA 1
ATOM 3028 C C . ILE B 1 167 ? 0.743 -34.125 -14.719 1 92.06 167 ILE B C 1
ATOM 3030 O O . ILE B 1 167 ? 1.22 -35.125 -14.172 1 92.06 167 ILE B O 1
ATOM 3034 N N . PHE B 1 168 ? 1.024 -33.812 -15.969 1 95 168 PHE B N 1
ATOM 3035 C CA . PHE B 1 168 ? 1.882 -34.625 -16.812 1 95 168 PHE B CA 1
ATOM 3036 C C . PHE B 1 168 ? 3.238 -34.844 -16.156 1 95 168 PHE B C 1
ATOM 3038 O O . PHE B 1 168 ? 3.719 -35.969 -16.062 1 95 168 PHE B O 1
ATOM 3045 N N . ASN B 1 169 ? 3.805 -33.781 -15.688 1 93.69 169 ASN B N 1
ATOM 3046 C CA . ASN B 1 169 ? 5.102 -33.875 -15.031 1 93.69 169 ASN B CA 1
ATOM 3047 C C . ASN B 1 169 ? 5.031 -34.75 -13.773 1 93.69 169 ASN B C 1
ATOM 3049 O O . ASN B 1 169 ? 5.98 -35.469 -13.453 1 93.69 169 ASN B O 1
ATOM 3053 N N . GLY B 1 170 ? 3.912 -34.594 -13.062 1 93.56 170 GLY B N 1
ATOM 3054 C CA . GLY B 1 170 ? 3.717 -35.469 -11.906 1 93.56 170 GLY B CA 1
ATOM 3055 C C . GLY B 1 170 ? 3.682 -36.938 -12.258 1 93.56 170 GLY B C 1
ATOM 3056 O O . GLY B 1 170 ? 4.285 -37.75 -11.562 1 93.56 170 GLY B O 1
ATOM 3057 N N . LEU B 1 171 ? 3.068 -37.281 -13.352 1 95.69 171 LEU B N 1
ATOM 3058 C CA . LEU B 1 171 ? 3.006 -38.656 -13.828 1 95.69 171 LEU B CA 1
ATOM 3059 C C . LEU B 1 171 ? 4.387 -39.156 -14.25 1 95.69 171 LEU B C 1
ATOM 3061 O O . LEU B 1 171 ? 4.746 -40.281 -13.977 1 95.69 171 LEU B O 1
ATOM 3065 N N . ILE B 1 172 ? 5.145 -38.219 -14.898 1 96.19 172 ILE B N 1
ATOM 3066 C CA . ILE B 1 172 ? 6.48 -38.594 -15.375 1 96.19 172 ILE B CA 1
ATOM 3067 C C . ILE B 1 172 ? 7.398 -38.844 -14.188 1 96.19 172 ILE B C 1
ATOM 3069 O O . ILE B 1 172 ? 8.227 -39.75 -14.234 1 96.19 172 ILE B O 1
ATOM 3073 N N . GLU B 1 173 ? 7.195 -38.125 -13.195 1 94.38 173 GLU B N 1
ATOM 3074 C CA . GLU B 1 173 ? 8.008 -38.344 -12.008 1 94.38 173 GLU B CA 1
ATOM 3075 C C . GLU B 1 173 ? 7.727 -39.75 -11.43 1 94.38 173 GLU B C 1
ATOM 3077 O O . GLU B 1 173 ? 8.648 -40.438 -10.992 1 94.38 173 GLU B O 1
ATOM 3082 N N . SER B 1 174 ? 6.504 -40.062 -11.406 1 91.38 174 SER B N 1
ATOM 3083 C CA . SER B 1 174 ? 6.129 -41.375 -10.922 1 91.38 174 SER B CA 1
ATOM 3084 C C . SER B 1 174 ? 6.707 -42.469 -11.805 1 91.38 174 SER B C 1
ATOM 3086 O O . SER B 1 174 ? 7.137 -43.531 -11.305 1 91.38 174 SER B O 1
ATOM 3088 N N . LEU B 1 175 ? 6.703 -42.25 -13.07 1 92.81 175 LEU B N 1
ATOM 3089 C CA . LEU B 1 175 ? 7.262 -43.156 -14.055 1 92.81 175 LEU B CA 1
ATOM 3090 C C . LEU B 1 175 ? 8.742 -43.438 -13.789 1 92.81 175 LEU B C 1
ATOM 3092 O O . LEU B 1 175 ? 9.203 -44.562 -13.875 1 92.81 175 LEU B O 1
ATOM 3096 N N . LYS B 1 176 ? 9.453 -42.438 -13.414 1 93.88 176 LYS B N 1
ATOM 3097 C CA . LYS B 1 176 ? 10.891 -42.531 -13.188 1 93.88 176 LYS B CA 1
ATOM 3098 C C . LYS B 1 176 ? 11.195 -43.375 -11.938 1 93.88 176 LYS B C 1
ATOM 3100 O O . LYS B 1 176 ? 12.289 -43.906 -11.797 1 93.88 176 LYS B O 1
ATOM 3105 N N . ASN B 1 177 ? 10.203 -43.438 -11.109 1 91.38 177 ASN B N 1
ATOM 3106 C CA . ASN B 1 177 ? 10.422 -44.094 -9.836 1 91.38 177 ASN B CA 1
ATOM 3107 C C . ASN B 1 177 ? 9.977 -45.562 -9.898 1 91.38 177 ASN B C 1
ATOM 3109 O O . ASN B 1 177 ? 10.094 -46.312 -8.922 1 91.38 177 ASN B O 1
ATOM 3113 N N . GLU B 1 178 ? 9.531 -46 -11.031 1 91.06 178 GLU B N 1
ATOM 3114 C CA . GLU B 1 178 ? 9.055 -47.375 -11.195 1 91.06 178 GLU B CA 1
ATOM 3115 C C . GLU B 1 178 ? 10.219 -48.375 -11.164 1 91.06 178 GLU B C 1
ATOM 3117 O O . GLU B 1 178 ? 11.273 -48.094 -11.742 1 91.06 178 GLU B O 1
ATOM 3122 N N . THR B 1 179 ? 10 -49.469 -10.508 1 88.56 179 THR B N 1
ATOM 3123 C CA . THR B 1 179 ? 10.992 -50.531 -10.43 1 88.56 179 THR B CA 1
ATOM 3124 C C . THR B 1 179 ? 10.648 -51.656 -11.406 1 88.56 179 THR B C 1
ATOM 3126 O O . THR B 1 179 ? 9.562 -51.688 -11.984 1 88.56 179 THR B O 1
ATOM 3129 N N . GLU B 1 180 ? 11.633 -52.594 -11.641 1 89.25 180 GLU B N 1
ATOM 3130 C CA . GLU B 1 180 ? 11.438 -53.719 -12.523 1 89.25 180 GLU B CA 1
ATOM 3131 C C . GLU B 1 180 ? 10.289 -54.625 -12.031 1 89.25 180 GLU B C 1
ATOM 3133 O O . GLU B 1 180 ? 10.164 -54.875 -10.836 1 89.25 180 GLU B O 1
ATOM 3138 N N . GLN B 1 181 ? 9.43 -54.875 -13 1 86.81 181 GLN B N 1
ATOM 3139 C CA . GLN B 1 181 ? 8.281 -55.719 -12.695 1 86.81 181 GLN B CA 1
ATOM 3140 C C . GLN B 1 181 ? 8.172 -56.875 -13.68 1 86.81 181 GLN B C 1
ATOM 3142 O O . GLN B 1 181 ? 8.602 -56.781 -14.828 1 86.81 181 GLN B O 1
ATOM 3147 N N . PRO B 1 182 ? 7.633 -58.031 -13.227 1 88.31 182 PRO B N 1
ATOM 3148 C CA . PRO B 1 182 ? 7.367 -59.156 -14.141 1 88.31 182 PRO B CA 1
ATOM 3149 C C . PRO B 1 182 ? 6.117 -58.938 -14.992 1 88.31 182 PRO B C 1
ATOM 3151 O O . PRO B 1 182 ? 5.074 -59.531 -14.727 1 88.31 182 PRO B O 1
ATOM 3154 N N . TRP B 1 183 ? 6.215 -58.125 -16.016 1 89.56 183 TRP B N 1
ATOM 3155 C CA . TRP B 1 183 ? 5.086 -57.781 -16.875 1 89.56 183 TRP B CA 1
ATOM 3156 C C . TRP B 1 183 ? 4.625 -59 -17.672 1 89.56 183 TRP B C 1
ATOM 3158 O O . TRP B 1 183 ? 5.434 -59.844 -18.031 1 89.56 183 TRP B O 1
ATOM 3168 N N . PRO B 1 184 ? 3.346 -59.062 -17.938 1 90.44 184 PRO B N 1
ATOM 3169 C CA . PRO B 1 184 ? 2.816 -60.156 -18.734 1 90.44 184 PRO B CA 1
ATOM 3170 C C . PRO B 1 184 ? 3.459 -60.25 -20.109 1 90.44 184 PRO B C 1
ATOM 3172 O O . PRO B 1 184 ? 3.717 -59.25 -20.75 1 90.44 184 PRO B O 1
ATOM 3175 N N . ASP B 1 185 ? 3.59 -61.5 -20.625 1 88.25 185 ASP B N 1
ATOM 3176 C CA . ASP B 1 185 ? 4.172 -61.75 -21.938 1 88.25 185 ASP B CA 1
ATOM 3177 C C . ASP B 1 185 ? 3.297 -61.156 -23.047 1 88.25 185 ASP B C 1
ATOM 3179 O O . ASP B 1 185 ? 3.781 -60.906 -24.156 1 88.25 185 ASP B O 1
ATOM 3183 N N . GLU B 1 186 ? 2.109 -61 -22.656 1 91.38 186 GLU B N 1
ATOM 3184 C CA . GLU B 1 186 ? 1.144 -60.469 -23.609 1 91.38 186 GLU B CA 1
ATOM 3185 C C . GLU B 1 186 ? 1.606 -59.125 -24.156 1 91.38 186 GLU B C 1
ATOM 3187 O O . GLU B 1 186 ? 1.274 -58.75 -25.297 1 91.38 186 GLU B O 1
ATOM 3192 N N . ILE B 1 187 ? 2.389 -58.438 -23.406 1 92.06 187 ILE B N 1
ATOM 3193 C CA . ILE B 1 187 ? 2.861 -57.094 -23.812 1 92.06 187 ILE B CA 1
ATOM 3194 C C . ILE B 1 187 ? 3.801 -57.25 -25 1 92.06 187 ILE B C 1
ATOM 3196 O O . ILE B 1 187 ? 3.707 -56.469 -25.969 1 92.06 187 ILE B O 1
ATOM 3200 N N . VAL B 1 188 ? 4.602 -58.219 -24.984 1 89.56 188 VAL B N 1
ATOM 3201 C CA . VAL B 1 188 ? 5.539 -58.438 -26.062 1 89.56 188 VAL B CA 1
ATOM 3202 C C . VAL B 1 188 ? 4.777 -58.844 -27.328 1 89.56 188 VAL B C 1
ATOM 3204 O O . VAL B 1 188 ? 5.117 -58.406 -28.438 1 89.56 188 VAL B O 1
ATOM 3207 N N . GLU B 1 189 ? 3.766 -59.625 -27.109 1 91.81 189 GLU B N 1
ATOM 3208 C CA . GLU B 1 189 ? 2.943 -60.031 -28.234 1 91.81 189 GLU B CA 1
ATOM 3209 C C . GLU B 1 189 ? 2.279 -58.844 -28.906 1 91.81 189 GLU B C 1
ATOM 3211 O O . GLU B 1 189 ? 2.254 -58.75 -30.125 1 91.81 189 GLU B O 1
ATOM 3216 N N . ILE B 1 190 ? 1.809 -58 -28.078 1 94.12 190 ILE B N 1
ATOM 3217 C CA . ILE B 1 190 ? 1.147 -56.781 -28.562 1 94.12 190 ILE B CA 1
ATOM 3218 C C . ILE B 1 190 ? 2.15 -55.938 -29.328 1 94.12 190 ILE B C 1
ATOM 3220 O O . ILE B 1 190 ? 1.843 -55.406 -30.406 1 94.12 190 ILE B O 1
ATOM 3224 N N . MET B 1 191 ? 3.299 -55.75 -28.828 1 94.19 191 MET B N 1
ATOM 3225 C CA . MET B 1 191 ? 4.316 -54.938 -29.469 1 94.19 191 MET B CA 1
ATOM 3226 C C . MET B 1 191 ? 4.734 -55.531 -30.812 1 94.19 191 MET B C 1
ATOM 3228 O O . MET B 1 191 ? 4.926 -54.812 -31.781 1 94.19 191 MET B O 1
ATOM 3232 N N . ASN B 1 192 ? 4.812 -56.812 -30.859 1 92.38 192 ASN B N 1
ATOM 3233 C CA . ASN B 1 192 ? 5.145 -57.5 -32.094 1 92.38 192 ASN B CA 1
ATOM 3234 C C . ASN B 1 192 ? 4.062 -57.281 -33.156 1 92.38 192 ASN B C 1
ATOM 3236 O O . ASN B 1 192 ? 4.371 -57.031 -34.344 1 92.38 192 ASN B O 1
ATOM 3240 N N . GLU B 1 193 ? 2.902 -57.375 -32.719 1 94.38 193 GLU B N 1
ATOM 3241 C CA . GLU B 1 193 ? 1.779 -57.125 -33.625 1 94.38 193 GLU B CA 1
ATOM 3242 C C . GLU B 1 193 ? 1.812 -55.719 -34.188 1 94.38 193 GLU B C 1
ATOM 3244 O O . GLU B 1 193 ? 1.597 -55.531 -35.375 1 94.38 193 GLU B O 1
ATOM 3249 N N . LEU B 1 194 ? 2.076 -54.781 -33.375 1 93.5 194 LEU B N 1
ATOM 3250 C CA . LEU B 1 194 ? 2.07 -53.375 -33.781 1 93.5 194 LEU B CA 1
ATOM 3251 C C . LEU B 1 194 ? 3.24 -53.094 -34.719 1 93.5 194 LEU B C 1
ATOM 3253 O O . LEU B 1 194 ? 3.105 -52.312 -35.656 1 93.5 194 LEU B O 1
ATOM 3257 N N . ARG B 1 195 ? 4.336 -53.688 -34.438 1 91.88 195 ARG B N 1
ATOM 3258 C CA . ARG B 1 195 ? 5.512 -53.5 -35.281 1 91.88 195 ARG B CA 1
ATOM 3259 C C . ARG B 1 195 ? 5.242 -53.969 -36.719 1 91.88 195 ARG B C 1
ATOM 3261 O O . ARG B 1 195 ? 5.766 -53.406 -37.688 1 91.88 195 ARG B O 1
ATOM 3268 N N . GLU B 1 196 ? 4.422 -54.969 -36.812 1 92.69 196 GLU B N 1
ATOM 3269 C CA . GLU B 1 196 ? 4.074 -55.531 -38.125 1 92.69 196 GLU B CA 1
ATOM 3270 C C . GLU B 1 196 ? 3.049 -54.656 -38.844 1 92.69 196 GLU B C 1
ATOM 3272 O O . GLU B 1 196 ? 3.002 -54.625 -40.062 1 92.69 196 GLU B O 1
ATOM 3277 N N . GLU B 1 197 ? 2.273 -53.969 -38.094 1 92.06 197 GLU B N 1
ATOM 3278 C CA . GLU B 1 197 ? 1.186 -53.156 -38.656 1 92.06 197 GLU B CA 1
ATOM 3279 C C . GLU B 1 197 ? 1.705 -51.844 -39.219 1 92.06 197 GLU B C 1
ATOM 3281 O O . GLU B 1 197 ? 1.176 -51.3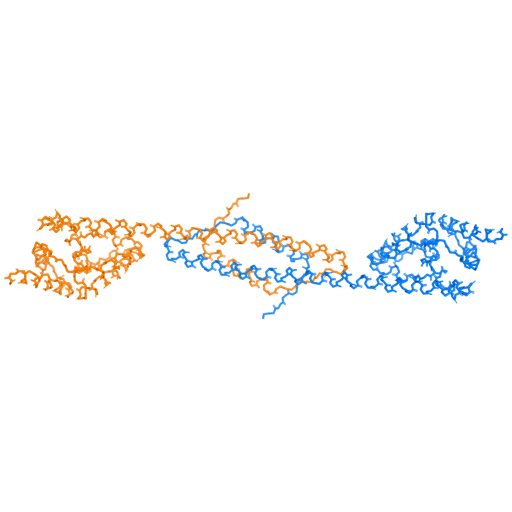75 -40.219 1 92.06 197 GLU B O 1
ATOM 3286 N N . ARG B 1 198 ? 2.648 -51.25 -38.562 1 89.56 198 ARG B N 1
ATOM 3287 C CA . ARG B 1 198 ? 3.135 -49.938 -38.969 1 89.56 198 ARG B CA 1
ATOM 3288 C C . ARG B 1 198 ? 4.551 -49.688 -38.469 1 89.56 198 ARG B C 1
ATOM 3290 O O . ARG B 1 198 ? 4.98 -50.312 -37.5 1 89.56 198 ARG B O 1
ATOM 3297 N N . PRO B 1 199 ? 5.227 -48.781 -39.156 1 91.06 199 PRO B N 1
ATOM 3298 C CA . PRO B 1 199 ? 6.555 -48.438 -38.625 1 91.06 199 PRO B CA 1
ATOM 3299 C C . PRO B 1 199 ? 6.496 -47.781 -37.25 1 91.06 199 PRO B C 1
ATOM 3301 O O . PRO B 1 199 ? 5.652 -46.906 -37.031 1 91.06 199 PRO B O 1
ATOM 3304 N N . MET B 1 200 ? 7.277 -48.219 -36.375 1 93.31 200 MET B N 1
ATOM 3305 C CA . MET B 1 200 ? 7.355 -47.656 -35.031 1 93.31 200 MET B CA 1
ATOM 3306 C C . MET B 1 200 ? 8.695 -46.969 -34.812 1 93.31 200 MET B C 1
ATOM 3308 O O . MET B 1 200 ? 9.656 -47.219 -35.531 1 93.31 200 MET B O 1
ATOM 3312 N N . SER B 1 201 ? 8.711 -46.062 -33.906 1 93.38 201 SER B N 1
ATOM 3313 C CA . SER B 1 201 ? 9.922 -45.312 -33.625 1 93.38 201 SER B CA 1
ATOM 3314 C C . SER B 1 201 ? 11.039 -46.219 -33.125 1 93.38 201 SER B C 1
ATOM 3316 O O . SER B 1 201 ? 10.805 -47.375 -32.75 1 93.38 201 SER B O 1
ATOM 3318 N N . ALA B 1 202 ? 12.273 -45.719 -33.125 1 91.56 202 ALA B N 1
ATOM 3319 C CA . ALA B 1 202 ? 13.438 -46.469 -32.656 1 91.56 202 ALA B CA 1
ATOM 3320 C C . ALA B 1 202 ? 13.297 -46.812 -31.172 1 91.56 202 ALA B C 1
ATOM 3322 O O . ALA B 1 202 ? 13.719 -47.906 -30.766 1 91.56 202 ALA B O 1
ATOM 3323 N N . GLU B 1 203 ? 12.648 -45.906 -30.469 1 93.62 203 GLU B N 1
ATOM 3324 C CA . GLU B 1 203 ? 12.492 -46.125 -29.031 1 93.62 203 GLU B CA 1
ATOM 3325 C C . GLU B 1 203 ? 11.578 -47.312 -28.75 1 93.62 203 GLU B C 1
ATOM 3327 O O . GLU B 1 203 ? 11.719 -47.969 -27.719 1 93.62 203 GLU B O 1
ATOM 3332 N N . PHE B 1 204 ? 10.719 -47.562 -29.672 1 93.38 204 PHE B N 1
ATOM 3333 C CA . PHE B 1 204 ? 9.844 -48.75 -29.562 1 93.38 204 PHE B CA 1
ATOM 3334 C C . PHE B 1 204 ? 10.648 -50.031 -29.531 1 93.38 204 PHE B C 1
ATOM 3336 O O . PHE B 1 204 ? 10.367 -50.938 -28.75 1 93.38 204 PHE B O 1
ATOM 3343 N N . GLY B 1 205 ? 11.633 -50.062 -30.406 1 88.19 205 GLY B N 1
ATOM 3344 C CA . GLY B 1 205 ? 12.508 -51.219 -30.453 1 88.19 205 GLY B CA 1
ATOM 3345 C C . GLY B 1 205 ? 13.281 -51.438 -29.156 1 88.19 205 GLY B C 1
ATOM 3346 O O . GLY B 1 205 ? 13.422 -52.562 -28.688 1 88.19 205 GLY B O 1
ATOM 3347 N N . SER B 1 206 ? 13.719 -50.375 -28.609 1 86.75 206 SER B N 1
ATOM 3348 C CA . SER B 1 206 ? 14.453 -50.438 -27.359 1 86.75 206 SER B CA 1
ATOM 3349 C C . SER B 1 206 ? 13.562 -50.969 -26.234 1 86.75 206 SER B C 1
ATOM 3351 O O . SER B 1 206 ? 14.016 -51.75 -25.391 1 86.75 206 SER B O 1
ATOM 3353 N N . LEU B 1 207 ? 12.336 -50.531 -26.281 1 90.44 207 LEU B N 1
ATOM 3354 C CA . LEU B 1 207 ? 11.375 -50.969 -25.266 1 90.44 207 LEU B CA 1
ATOM 3355 C C . LEU B 1 207 ? 11.062 -52.469 -25.438 1 90.44 207 LEU B C 1
ATOM 3357 O O . LEU B 1 207 ? 10.984 -53.188 -24.438 1 90.44 207 LEU B O 1
ATOM 3361 N N . GLN B 1 208 ? 10.938 -52.844 -26.609 1 86.94 208 GLN B N 1
ATOM 3362 C CA . GLN B 1 208 ? 10.648 -54.25 -26.922 1 86.94 208 GLN B CA 1
ATOM 3363 C C . GLN B 1 208 ? 11.789 -55.156 -26.469 1 86.94 208 GLN B C 1
ATOM 3365 O O . GLN B 1 208 ? 11.547 -56.219 -25.922 1 86.94 208 GLN B O 1
ATOM 3370 N N . GLY B 1 209 ? 13.008 -54.719 -26.719 1 79.62 209 GLY B N 1
ATOM 3371 C CA . GLY B 1 209 ? 14.164 -55.5 -26.297 1 79.62 209 GLY B CA 1
ATOM 3372 C C . GLY B 1 209 ? 14.234 -55.719 -24.797 1 79.62 209 GLY B C 1
ATOM 3373 O O . GLY B 1 209 ? 14.547 -56.812 -24.328 1 79.62 209 GLY B O 1
ATOM 3374 N N . THR B 1 210 ? 13.922 -54.719 -24.109 1 77.25 210 THR B N 1
ATOM 3375 C CA . THR B 1 210 ? 13.953 -54.812 -22.656 1 77.25 210 THR B CA 1
ATOM 3376 C C . THR B 1 210 ? 12.852 -55.719 -22.141 1 77.25 210 THR B C 1
ATOM 3378 O O . THR B 1 210 ? 13.062 -56.5 -21.219 1 77.25 210 THR B O 1
ATOM 3381 N N . SER B 1 211 ? 11.68 -55.656 -22.703 1 74.12 211 SER B N 1
ATOM 3382 C CA . SER B 1 211 ? 10.547 -56.469 -22.312 1 74.12 211 SER B CA 1
ATOM 3383 C 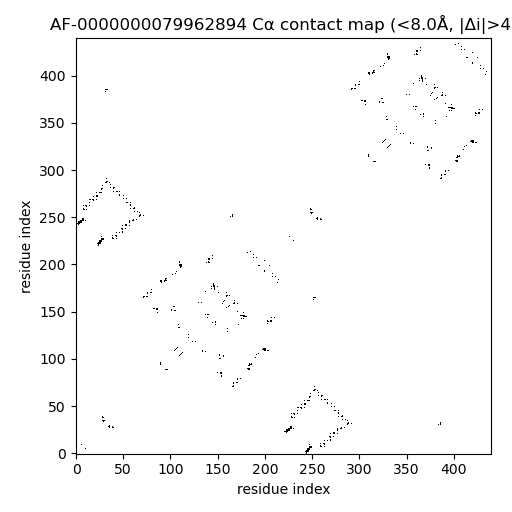C . SER B 1 211 ? 10.836 -57.969 -22.594 1 74.12 211 SER B C 1
ATOM 3385 O O . SER B 1 211 ? 10.461 -58.812 -21.797 1 74.12 211 SER B O 1
ATOM 3387 N N . LEU B 1 212 ? 11.562 -58.094 -23.688 1 68 212 LEU B N 1
ATOM 3388 C CA . LEU B 1 212 ? 11.922 -59.469 -24.078 1 68 212 LEU B CA 1
ATOM 3389 C C . LEU B 1 212 ? 13 -60.031 -23.172 1 68 212 LEU B C 1
ATOM 3391 O O . LEU B 1 212 ? 12.961 -61.188 -22.797 1 68 212 LEU B O 1
ATOM 3395 N N . SER B 1 213 ? 13.961 -59.188 -22.891 1 67.56 213 SER B N 1
ATOM 3396 C CA . SER B 1 213 ? 15.031 -59.656 -22.031 1 67.56 213 SER B CA 1
ATOM 3397 C C . SER B 1 213 ? 14.5 -60.094 -20.656 1 67.56 213 SER B C 1
ATOM 3399 O O . SER B 1 213 ? 14.984 -61.062 -20.062 1 67.56 213 SER B O 1
ATOM 3401 N N . HIS B 1 214 ? 13.547 -59.438 -20.219 1 63.25 214 HIS B N 1
ATOM 3402 C CA . HIS B 1 214 ? 12.938 -59.812 -18.953 1 63.25 214 HIS B CA 1
ATOM 3403 C C . HIS B 1 214 ? 12.25 -61.156 -19.047 1 63.25 214 HIS B C 1
ATOM 3405 O O . HIS B 1 214 ? 12.305 -61.969 -18.109 1 63.25 214 HIS B O 1
ATOM 3411 N N . LEU B 1 215 ? 11.633 -61.375 -20.234 1 58.88 215 LEU B N 1
ATOM 3412 C CA . LEU B 1 215 ? 11.031 -62.688 -20.484 1 58.88 215 LEU B CA 1
ATOM 3413 C C . LEU B 1 215 ? 12.086 -63.781 -20.531 1 58.88 215 LEU B C 1
ATOM 3415 O O . LEU B 1 215 ? 11.891 -64.875 -19.984 1 58.88 215 LEU B O 1
ATOM 3419 N N . LEU B 1 216 ? 13.156 -63.438 -21.203 1 53.72 216 LEU B N 1
ATOM 3420 C CA . LEU B 1 216 ? 14.219 -64.438 -21.328 1 53.72 216 LEU B CA 1
ATOM 3421 C C . LEU B 1 216 ? 14.906 -64.688 -19.984 1 53.72 216 LEU B C 1
ATOM 3423 O O . LEU B 1 216 ? 15.375 -65.75 -19.703 1 53.72 216 LEU B O 1
ATOM 3427 N N . GLY B 1 217 ? 14.977 -63.656 -19.266 1 51.41 217 GLY B N 1
ATOM 3428 C CA . GLY B 1 217 ? 15.555 -63.844 -17.953 1 51.41 217 GLY B CA 1
ATOM 3429 C C . GLY B 1 217 ? 14.648 -64.625 -17 1 51.41 217 GLY B C 1
ATOM 3430 O O . GLY B 1 217 ? 15.094 -65.062 -15.945 1 51.41 217 GLY B O 1
ATOM 3431 N N . LYS B 1 218 ? 13.477 -64.625 -17.203 1 53.34 218 LYS B N 1
ATOM 3432 C CA . LYS B 1 218 ? 12.539 -65.438 -16.453 1 53.34 218 LYS B CA 1
ATOM 3433 C C . LYS B 1 218 ? 12.75 -66.938 -16.734 1 53.34 218 LYS B C 1
ATOM 3435 O O . LYS B 1 218 ? 12.391 -67.812 -15.914 1 53.34 218 LYS B O 1
ATOM 3440 N N . PHE B 1 219 ? 13.25 -67.312 -17.875 1 46.28 219 PHE B N 1
ATOM 3441 C CA . PHE B 1 219 ? 13.484 -68.75 -18.234 1 46.28 219 PHE B CA 1
ATOM 3442 C C . PHE B 1 219 ? 14.867 -69.188 -17.781 1 46.28 219 PHE B C 1
ATOM 3444 O O . PHE B 1 219 ? 15.188 -70.375 -17.844 1 46.28 219 PHE B O 1
ATOM 3451 N N . ASP B 1 220 ? 15.641 -68.438 -17.312 1 40.47 220 ASP B N 1
ATOM 3452 C CA . ASP B 1 220 ? 16.844 -68.938 -16.703 1 40.47 220 ASP B CA 1
ATOM 3453 C C . ASP B 1 220 ? 16.656 -69.125 -15.195 1 40.47 220 ASP B C 1
ATOM 3455 O O . ASP B 1 220 ? 16.047 -68.25 -14.539 1 40.47 220 ASP B O 1
#

Organism: NCBI:txid1448308

Foldseek 3Di:
DDDDDDDPVVVVVVVVVVVVVVVPDDDDFDDDDVRRVVVVVVCVVVVVVVVVVVVVVVVVVVVVVVVVVVVLVVVLVVLVVQLVVLVVVCQVVLHAPDCVQLLQCQCQLWNDPPPDPCCPPVNVVLSVQQVVLSVVLLVCCQVQLQLSSSCSRRDHCCQQSVDDVSSNVSSVVVSNVDDDDLGHCVSLVSLVVVVVVHPTHPSSVSSSVVNVVSVVVVVD/DDDDDDDPVVVVVVVVVVVVVVVPDDDDFDDDDVRRVVVVVVCVVVVVVVVVVVVVVVVVVVVVVVVVVVVLVVVLVVLVVQLVVLVVVCQVVLHAPDCVQLLQCQCQLWNDDPPDPCCPPVNVVLSVQQVVLSVVLLVCCQVQLQLSSSCSRRDHCCQQSVDDVSSNVSSVVVSNVDDDDLGHPVSLVSLVVVVVVHPTHPSSVSSSVVNVVSVVVVVD